Protein AF-0000000080648077 (afdb_homodimer)

Foldseek 3Di:
DPPPPVPPPPPPPPPPPPPPPPPPPPPPPPVPAAPLLVQLLVVLVVFCVVVVHAAPPLQKAKEWQQQAADAPNHGNVSSVVNNCVGRVDDVVSLRYQHAHDHHNDWTKIKMAGNVQQKMWIFTADSRRPHTPDTDMDRQALVVCLVPQPPDDCVVNLFVSLVSHLSVAPLDDSLLSVLCNHLRGDWLQCLLLLLVVLVCCVVPNDDDVVFKFKAWECEADDSSQSSCCSVGVQDVVVVRYAHDHDDPVRQVVLCVVQVFGFGTKMWTAGRVQQKIKIFGKGFHVVVLQVQQVVPNGDPSRSGSSSSSVSSVCSVPSVVTMDTPDIDMGRHNVLVCQLRDPPHDNCCVRVSDPD/DDDPPPPPPPPPPPPPPPPPPPPPPPPPPPVPAAPLLVQLLVVLVVFCVVVVHAAPPLQKAKEWQQQAADAPNHGNVSSVVNNCVGRVDDVVSLRYQHAHDHHNDWTKIKMAGNVQQKMWIFTADSRRPHTPDTDMDRQALVVCLVPQPPDDCVVNLFVSLVSHLSPAPLDDSLLSVLCNVLRGDWLQCLLLLLVVLVCCVVPNDDDVVFKFKAWECEADDSSQSSCCSVGVQDVVVVRYAHDHDDPVRQVVLCVVQVFGFGTKMWTAGRVQQKIKIFGKGFHVVVLQVQQVVPNGDPSRSGSSSSSVSSVCSVPSVVTMDTPDIDMGRHNVLVCQLRDPPHDNCVVRVSDPD

Organism: Methanothrix harundinacea (strain 6Ac) (NCBI:txid1110509)

InterPro domains:
  IPR003814 Formylmethanofuran dehydrogenase, subunit E domain [PF02663] (182-296)

Radius of gyration: 32.01 Å; Cα contacts (8 Å, |Δi|>4): 1383; chains: 2; bounding box: 98×129×135 Å

Nearest PDB structures (foldseek):
  2glz-assembly1_B  TM=6.866E-01  e=1.969E-05  Desulfitobacterium hafniense DCB-2
  3d6i-assembly2_B  TM=4.110E-01  e=1.316E+00  Saccharomyces cerevisiae
  3vsf-assembly4_D  TM=5.382E-01  e=3.997E+00  Acetivibrio thermocellus ATCC 27405
  7ktx-assembly1_A  TM=5.773E-01  e=4.764E+00  Saccharomyces cerevisiae BY4743
  1w2t-assembly2_B  TM=4.258E-01  e=5.050E+00  Thermotoga maritima MSB8

Structure (mmCIF, N/CA/C/O backbone):
data_AF-0000000080648077-model_v1
#
loop_
_entity.id
_entity.type
_entity.pdbx_description
1 polymer 'Formylmethanofuran dehydrogenase subunit E domain-containing protein'
#
loop_
_atom_site.group_PDB
_atom_site.id
_atom_site.type_symbol
_atom_site.label_atom_id
_atom_site.label_alt_id
_atom_site.label_comp_id
_atom_site.label_asym_id
_atom_site.label_entity_id
_atom_site.label_seq_id
_atom_site.pdbx_PDB_ins_code
_atom_site.Cartn_x
_atom_site.Cartn_y
_atom_site.Cartn_z
_atom_site.occupancy
_atom_site.B_iso_or_equiv
_atom_site.auth_seq_id
_atom_site.auth_comp_id
_atom_site.auth_asym_id
_atom_site.auth_atom_id
_atom_site.pdbx_PDB_model_num
ATOM 1 N N . MET A 1 1 ? -50.125 17.406 102.312 1 25.44 1 MET A N 1
ATOM 2 C CA . MET A 1 1 ? -50.375 17.734 100.875 1 25.44 1 MET A CA 1
ATOM 3 C C . MET A 1 1 ? -49.125 17.422 100.062 1 25.44 1 MET A C 1
ATOM 5 O O . MET A 1 1 ? -48.094 18.078 100.188 1 25.44 1 MET A O 1
ATOM 9 N N . GLN A 1 2 ? -48.844 16.062 99.875 1 27.09 2 GLN A N 1
ATOM 10 C CA . GLN A 1 2 ? -47.844 15.086 99.438 1 27.09 2 GLN A CA 1
ATOM 11 C C . GLN A 1 2 ? -47.594 15.203 97.938 1 27.09 2 GLN A C 1
ATOM 13 O O . GLN A 1 2 ? -48.438 14.867 97.125 1 27.09 2 GLN A O 1
ATOM 18 N N . ASP A 1 3 ? -46.906 16.281 97.562 1 28.06 3 ASP A N 1
ATOM 19 C CA . ASP A 1 3 ? -46.594 16.766 96.188 1 28.06 3 ASP A CA 1
ATOM 20 C C . ASP A 1 3 ? -45.906 15.703 95.375 1 28.06 3 ASP A C 1
ATOM 22 O O . ASP A 1 3 ? -44.938 15.094 95.812 1 28.06 3 ASP A O 1
ATOM 26 N N . ARG A 1 4 ? -46.656 14.953 94.5 1 25.31 4 ARG A N 1
ATOM 27 C CA . ARG A 1 4 ? -46.469 13.891 93.5 1 25.31 4 ARG A CA 1
ATOM 28 C C . ARG A 1 4 ? -45.375 14.242 92.562 1 25.31 4 ARG A C 1
ATOM 30 O O . ARG A 1 4 ? -45.531 15.156 91.75 1 25.31 4 ARG A O 1
ATOM 37 N N . ARG A 1 5 ? -44.062 14.156 92.875 1 26.39 5 ARG A N 1
ATOM 38 C CA . ARG A 1 5 ? -42.844 14.414 92.188 1 26.39 5 ARG A CA 1
ATOM 39 C C . ARG A 1 5 ? -42.75 13.539 90.938 1 26.39 5 ARG A C 1
ATOM 41 O O . ARG A 1 5 ? -42.531 12.336 91 1 26.39 5 ARG A O 1
ATOM 48 N N . VAL A 1 6 ? -43.688 13.664 89.938 1 26.59 6 VAL A N 1
ATOM 49 C CA . VAL A 1 6 ? -43.75 12.836 88.688 1 26.59 6 VAL A CA 1
ATOM 50 C C . VAL A 1 6 ? -42.406 12.891 87.938 1 26.59 6 VAL A C 1
ATOM 52 O O . VAL A 1 6 ? -41.969 13.969 87.562 1 26.59 6 VAL A O 1
ATOM 55 N N . ASP A 1 7 ? -41.406 12.102 88.312 1 24.67 7 ASP A N 1
ATOM 56 C CA . ASP A 1 7 ? -40.062 11.93 87.75 1 24.67 7 ASP A CA 1
ATOM 57 C C . ASP A 1 7 ? -40.094 11.516 86.312 1 24.67 7 ASP A C 1
ATOM 59 O O . ASP A 1 7 ? -40.625 10.453 85.938 1 24.67 7 ASP A O 1
ATOM 63 N N . ASN A 1 8 ? -40.531 12.391 85.375 1 25.59 8 ASN A N 1
ATOM 64 C CA . ASN A 1 8 ? -40.594 12.148 83.938 1 25.59 8 ASN A CA 1
ATOM 65 C C . ASN A 1 8 ? -39.281 11.633 83.375 1 25.59 8 ASN A C 1
ATOM 67 O O . ASN A 1 8 ? -38.25 12.289 83.562 1 25.59 8 ASN A O 1
ATOM 71 N N . MET A 1 9 ? -39.031 10.273 83.312 1 25.36 9 MET A N 1
ATOM 72 C CA . MET A 1 9 ? -37.938 9.453 82.75 1 25.36 9 MET A CA 1
ATOM 73 C C . MET A 1 9 ? -37.625 9.836 81.312 1 25.36 9 MET A C 1
ATOM 75 O O . MET A 1 9 ? -38.5 9.742 80.438 1 25.36 9 MET A O 1
ATOM 79 N N . LYS A 1 10 ? -36.781 10.805 81.062 1 25.88 10 LYS A N 1
ATOM 80 C CA . LYS A 1 10 ? -36.25 11.258 79.75 1 25.88 10 LYS A CA 1
ATOM 81 C C . LYS A 1 10 ? -35.594 10.102 79 1 25.88 10 LYS A C 1
ATOM 83 O O . LYS A 1 10 ? -34.625 9.508 79.5 1 25.88 10 LYS A O 1
ATOM 88 N N . MET A 1 11 ? -36.344 9.188 78.25 1 25.25 11 MET A N 1
ATOM 89 C CA . MET A 1 11 ? -35.812 8.148 77.375 1 25.25 11 MET A CA 1
ATOM 90 C C . MET A 1 11 ? -34.812 8.727 76.375 1 25.25 11 MET A C 1
ATOM 92 O O . MET A 1 11 ? -35.156 9.617 75.625 1 25.25 11 MET A O 1
ATOM 96 N N . ASP A 1 12 ? -33.531 8.797 76.688 1 24.44 12 ASP A N 1
ATOM 97 C CA . ASP A 1 12 ? -32.344 9.148 75.875 1 24.44 12 ASP A CA 1
ATOM 98 C C . ASP A 1 12 ? -32.281 8.305 74.625 1 24.44 12 ASP A C 1
ATOM 100 O O . ASP A 1 12 ? -32.219 7.074 74.688 1 24.44 12 ASP A O 1
ATOM 104 N N . ARG A 1 13 ? -33.094 8.562 73.562 1 25.17 13 ARG A N 1
ATOM 105 C CA . ARG A 1 13 ? -33 7.945 72.25 1 25.17 13 ARG A CA 1
ATOM 106 C C . ARG A 1 13 ? -31.562 8.016 71.688 1 25.17 13 ARG A C 1
ATOM 108 O O . ARG A 1 13 ? -31 9.109 71.562 1 25.17 13 ARG A O 1
ATOM 115 N N . ILE A 1 14 ? -30.625 7.152 72.125 1 27.09 14 ILE A N 1
ATOM 116 C CA . ILE A 1 14 ? -29.297 6.961 71.5 1 27.09 14 ILE A CA 1
ATOM 117 C C . ILE A 1 14 ? -29.438 6.707 70 1 27.09 14 ILE A C 1
ATOM 119 O O . ILE A 1 14 ? -30.062 5.734 69.562 1 27.09 14 ILE A O 1
ATOM 123 N N . ILE A 1 15 ? -29.578 7.723 69.125 1 28.67 15 ILE A N 1
ATOM 124 C CA . ILE A 1 15 ? -29.5 7.574 67.688 1 28.67 15 ILE A CA 1
ATOM 125 C C . ILE A 1 15 ? -28.188 6.906 67.312 1 28.67 15 ILE A C 1
ATOM 127 O O . ILE A 1 15 ? -27.109 7.422 67.625 1 28.67 15 ILE A O 1
ATOM 131 N N . ALA A 1 16 ? -28.078 5.547 67.312 1 29.38 16 ALA A N 1
ATOM 132 C CA . ALA A 1 16 ? -26.984 4.781 66.75 1 29.38 16 ALA A CA 1
ATOM 133 C C . ALA A 1 16 ? -26.656 5.281 65.312 1 29.38 16 ALA A C 1
ATOM 135 O O . ALA A 1 16 ? -27.484 5.172 64.438 1 29.38 16 ALA A O 1
ATOM 136 N N . THR A 1 17 ? -25.938 6.379 65.188 1 29.73 17 THR A N 1
ATOM 137 C CA . THR A 1 17 ? -25.359 6.75 63.906 1 29.73 17 THR A CA 1
ATOM 138 C C . THR A 1 17 ? -24.594 5.586 63.312 1 29.73 17 THR A C 1
ATOM 140 O O . THR A 1 17 ? -23.609 5.109 63.875 1 29.73 17 THR A O 1
ATOM 143 N N . THR A 1 18 ? -25.266 4.582 62.656 1 32.62 18 THR A N 1
ATOM 144 C CA . THR A 1 18 ? -24.578 3.613 61.812 1 32.62 18 THR A CA 1
ATOM 145 C C . THR A 1 18 ? -23.594 4.312 60.906 1 32.62 18 THR A C 1
ATOM 147 O O . THR A 1 18 ? -23.984 5.133 60.062 1 32.62 18 THR A O 1
ATOM 150 N N . LEU A 1 19 ? -22.391 4.598 61.406 1 30.44 19 LEU A N 1
ATOM 151 C CA . LEU A 1 19 ? -21.281 4.953 60.5 1 30.44 19 LEU A CA 1
ATOM 152 C C . LEU A 1 19 ? -21.156 3.953 59.375 1 30.44 19 LEU A C 1
ATOM 154 O O . LEU A 1 19 ? -20.844 2.783 59.594 1 30.44 19 LEU A O 1
ATOM 158 N N . LEU A 1 20 ? -22.094 4.027 58.344 1 31.73 20 LEU A N 1
ATOM 159 C CA . LEU A 1 20 ? -21.812 3.316 57.094 1 31.73 20 LEU A CA 1
ATOM 160 C C . LEU A 1 20 ? -20.359 3.523 56.688 1 31.73 20 LEU A C 1
ATOM 162 O O . LEU A 1 20 ? -19.969 4.641 56.344 1 31.73 20 LEU A O 1
ATOM 166 N N . LEU A 1 21 ? -19.406 2.814 57.25 1 33.03 21 LEU A N 1
ATOM 167 C CA . LEU A 1 21 ? -18.078 2.682 56.688 1 33.03 21 LEU A CA 1
ATOM 168 C C . LEU A 1 21 ? -18.172 2.367 55.188 1 33.03 21 LEU A C 1
ATOM 170 O O . LEU A 1 21 ? -18.531 1.253 54.812 1 33.03 21 LEU A O 1
ATOM 174 N N . LEU A 1 22 ? -18.609 3.367 54.406 1 32.53 22 LEU A N 1
ATOM 175 C CA . LEU A 1 22 ? -18.297 3.148 53 1 32.53 22 LEU A CA 1
ATOM 176 C C . LEU A 1 22 ? -16.828 2.779 52.844 1 32.53 22 LEU A C 1
ATOM 178 O O . LEU A 1 22 ? -15.938 3.621 53.031 1 32.53 22 LEU A O 1
ATOM 182 N N . ALA A 1 23 ? -16.422 1.54 53.156 1 34.09 23 ALA A N 1
ATOM 183 C CA . ALA A 1 23 ? -15.148 1.039 52.656 1 34.09 23 ALA A CA 1
ATOM 184 C C . ALA A 1 23 ? -14.898 1.505 51.219 1 34.09 23 ALA A C 1
ATOM 186 O O . ALA A 1 23 ? -15.648 1.15 50.312 1 34.09 23 ALA A O 1
ATOM 187 N N . LEU A 1 24 ? -14.258 2.664 51.094 1 33.31 24 LEU A N 1
ATOM 188 C CA . LEU A 1 24 ? -13.625 2.926 49.812 1 33.31 24 LEU A CA 1
ATOM 189 C C . LEU A 1 24 ? -13.016 1.653 49.219 1 33.31 24 LEU A C 1
ATOM 191 O O . LEU A 1 24 ? -12.102 1.074 49.812 1 33.31 24 LEU A O 1
ATOM 195 N N . VAL A 1 25 ? -13.789 0.759 48.625 1 38.41 25 VAL A N 1
ATOM 196 C CA . VAL A 1 25 ? -13.133 -0.205 47.75 1 38.41 25 VAL A CA 1
ATOM 197 C C . VAL A 1 25 ? -11.961 0.464 47.031 1 38.41 25 VAL A C 1
ATOM 199 O O . VAL A 1 25 ? -12.094 1.578 46.531 1 38.41 25 VAL A O 1
ATOM 202 N N . PRO A 1 26 ? -10.711 0.085 47.375 1 38.56 26 PRO A N 1
ATOM 203 C CA . PRO A 1 26 ? -9.633 0.616 46.562 1 38.56 26 PRO A CA 1
ATOM 204 C C . PRO A 1 26 ? -10.039 0.771 45.094 1 38.56 26 PRO A C 1
ATOM 206 O O . PRO A 1 26 ? -10.742 -0.082 44.562 1 38.56 26 PRO A O 1
ATOM 209 N N . GLY A 1 27 ? -10.289 1.97 44.688 1 34.72 27 GLY A N 1
ATOM 210 C CA . GLY A 1 27 ? -10.523 2.373 43.312 1 34.72 27 GLY A CA 1
ATOM 211 C C . GLY A 1 27 ? -9.766 1.532 42.281 1 34.72 27 GLY A C 1
ATOM 212 O O . GLY A 1 27 ? -8.586 1.235 42.5 1 34.72 27 GLY A O 1
ATOM 213 N N . MET A 1 28 ? -10.406 0.562 41.656 1 35.5 28 MET A N 1
ATOM 214 C CA . MET A 1 28 ? -9.859 0.167 40.344 1 35.5 28 MET A CA 1
ATOM 215 C C . MET A 1 28 ? -9.195 1.351 39.656 1 35.5 28 MET A C 1
ATOM 217 O O . MET A 1 28 ? -9.875 2.24 39.156 1 35.5 28 MET A O 1
ATOM 221 N N . ALA A 1 29 ? -8.062 1.826 40.156 1 38.19 29 ALA A N 1
ATOM 222 C CA . ALA A 1 29 ? -7.285 2.645 39.219 1 38.19 29 ALA A CA 1
ATOM 223 C C . ALA A 1 29 ? -7.535 2.227 37.781 1 38.19 29 ALA A C 1
ATOM 225 O O . ALA A 1 29 ? -7.16 1.125 37.375 1 38.19 29 ALA A O 1
ATOM 226 N N . MET A 1 30 ? -8.555 2.488 37.125 1 38.38 30 MET A N 1
ATOM 227 C CA . MET A 1 30 ? -8.5 2.436 35.688 1 38.38 30 MET A CA 1
ATOM 228 C C . MET A 1 30 ? -7.121 2.838 35.156 1 38.38 30 MET A C 1
ATOM 230 O O . MET A 1 30 ? -6.648 3.941 35.438 1 38.38 30 MET A O 1
ATOM 234 N N . ALA A 1 31 ? -6.148 2.031 35.125 1 45.34 31 ALA A N 1
ATOM 235 C CA . ALA A 1 31 ? -4.867 2.27 34.469 1 45.34 31 ALA A CA 1
ATOM 236 C C . ALA A 1 31 ? -5 3.322 33.375 1 45.34 31 ALA A C 1
ATOM 238 O O . ALA A 1 31 ? -5.727 3.121 32.406 1 45.34 31 ALA A O 1
ATOM 239 N N . GLU A 1 32 ? -5.152 4.621 33.594 1 58.91 32 GLU A N 1
ATOM 240 C CA . GLU A 1 32 ? -5.219 5.699 32.594 1 58.91 32 GLU A CA 1
ATOM 241 C C . GLU A 1 32 ? -4.277 5.434 31.438 1 58.91 32 GLU A C 1
ATOM 243 O O . GLU A 1 32 ? -3.078 5.215 31.625 1 58.91 32 GLU A O 1
ATOM 248 N N . GLY A 1 33 ? -4.77 4.812 30.266 1 75.75 33 GLY A N 1
ATOM 249 C CA . GLY A 1 33 ? -3.996 4.523 29.062 1 75.75 33 GLY A CA 1
ATOM 250 C C . GLY A 1 33 ? -3.043 5.641 28.688 1 75.75 33 GLY A C 1
ATOM 251 O O . GLY A 1 33 ? -3.162 6.762 29.188 1 75.75 33 GLY A O 1
ATOM 252 N N . VAL A 1 34 ? -1.85 5.438 28.094 1 88.19 34 VAL A N 1
ATOM 253 C CA . VAL A 1 34 ? -0.832 6.363 27.609 1 88.19 34 VAL A CA 1
ATOM 254 C C . VAL A 1 34 ? -1.484 7.449 26.75 1 88.19 34 VAL A C 1
ATOM 256 O O . VAL A 1 34 ? -2.361 7.156 25.938 1 88.19 34 VAL A O 1
ATOM 259 N N . ASP A 1 35 ? -1.264 8.75 27.109 1 96.56 35 ASP A N 1
ATOM 260 C CA . ASP A 1 35 ? -1.673 9.836 26.234 1 96.56 35 ASP A CA 1
ATOM 261 C C . ASP A 1 35 ? -0.888 9.812 24.922 1 96.56 35 ASP A C 1
ATOM 263 O O . ASP A 1 35 ? 0.2 10.391 24.828 1 96.56 35 ASP A O 1
ATOM 267 N N . MET A 1 36 ? -1.436 9.258 23.906 1 97.75 36 MET A N 1
ATOM 268 C CA . MET A 1 36 ? -0.749 9.047 22.625 1 97.75 36 MET A CA 1
ATOM 269 C C . MET A 1 36 ? -0.447 10.375 21.953 1 97.75 36 MET A C 1
ATOM 271 O O . MET A 1 36 ? 0.596 10.523 21.312 1 97.75 36 MET A O 1
ATOM 275 N N . TYR A 1 37 ? -1.396 11.312 22.047 1 97.94 37 TYR A N 1
ATOM 276 C CA . TYR A 1 37 ? -1.142 12.625 21.453 1 97.94 37 TYR A CA 1
ATOM 277 C C . TYR A 1 37 ? 0.088 13.273 22.078 1 97.94 37 TYR A C 1
ATOM 279 O O . TYR A 1 37 ? 0.972 13.758 21.375 1 97.94 37 TYR A O 1
ATOM 287 N N . GLN A 1 38 ? 0.158 13.227 23.391 1 98.25 38 GLN A N 1
ATOM 288 C CA . GLN A 1 38 ? 1.283 13.844 24.078 1 98.25 38 GLN A CA 1
ATOM 289 C C . GLN A 1 38 ? 2.592 13.141 23.75 1 98.25 38 GLN A C 1
ATOM 291 O O . GLN A 1 38 ? 3.635 13.781 23.609 1 98.25 38 GLN A O 1
ATOM 296 N N . LEU A 1 39 ? 2.547 11.828 23.656 1 98.44 39 LEU A N 1
ATOM 297 C CA . LEU A 1 39 ? 3.729 11.055 23.297 1 98.44 39 LEU A CA 1
ATOM 298 C C . LEU A 1 39 ? 4.285 11.516 21.953 1 98.44 39 LEU A C 1
ATOM 300 O O . LEU A 1 39 ? 5.492 11.727 21.812 1 98.44 39 LEU A O 1
ATOM 304 N N . GLY A 1 40 ? 3.414 11.727 20.953 1 98.75 40 GLY A N 1
ATOM 305 C CA . GLY A 1 40 ? 3.832 12.242 19.656 1 98.75 40 GLY A CA 1
ATOM 306 C C . GLY A 1 40 ? 4.355 13.664 19.734 1 98.75 40 GLY A C 1
ATOM 307 O O . GLY A 1 40 ? 5.355 14 19.094 1 98.75 40 GLY A O 1
ATOM 308 N N . ALA A 1 41 ? 3.693 14.477 20.5 1 98.75 41 ALA A N 1
ATOM 309 C CA . ALA A 1 41 ? 4.117 15.859 20.672 1 98.75 41 ALA A CA 1
ATOM 310 C C . ALA A 1 41 ? 5.496 15.945 21.312 1 98.75 41 ALA A C 1
ATOM 312 O O . ALA A 1 41 ? 6.34 16.734 20.906 1 98.75 41 ALA A O 1
ATOM 313 N N . ASP A 1 42 ? 5.68 15.07 22.328 1 98.75 42 ASP A N 1
ATOM 314 C CA . ASP A 1 42 ? 6.969 15.031 23 1 98.75 42 ASP A CA 1
ATOM 315 C C . ASP A 1 42 ? 8.094 14.688 22.031 1 98.75 42 ASP A C 1
ATOM 317 O O . ASP A 1 42 ? 9.156 15.312 22.062 1 98.75 42 ASP A O 1
ATOM 321 N N . ALA A 1 43 ? 7.859 13.734 21.172 1 98.88 43 ALA A N 1
ATOM 322 C CA . ALA A 1 43 ? 8.859 13.344 20.188 1 98.88 43 ALA A CA 1
ATOM 323 C C . ALA A 1 43 ? 9.195 14.508 19.25 1 98.88 43 ALA A C 1
ATOM 325 O O . ALA A 1 43 ? 10.367 14.797 19 1 98.88 43 ALA A O 1
ATOM 326 N N . ALA A 1 44 ? 8.188 15.188 18.766 1 98.88 44 ALA A N 1
ATOM 327 C CA . ALA A 1 44 ? 8.359 16.281 17.812 1 98.88 44 ALA A CA 1
ATOM 328 C C . ALA A 1 44 ? 9.094 17.453 18.469 1 98.88 44 ALA A C 1
ATOM 330 O O . ALA A 1 44 ? 10.023 18.016 17.891 1 98.88 44 ALA A O 1
ATOM 331 N N . GLU A 1 45 ? 8.68 17.781 19.641 1 98.75 45 GLU A N 1
ATOM 332 C CA . GLU A 1 45 ? 9.289 18.891 20.359 1 98.75 45 GLU A CA 1
ATOM 333 C C . GLU A 1 45 ? 10.758 18.625 20.656 1 98.75 45 GLU A C 1
ATOM 335 O O . GLU A 1 45 ? 11.602 19.516 20.516 1 98.75 45 GLU A O 1
ATOM 340 N N . TYR A 1 46 ? 11.016 17.406 21.094 1 98.75 46 TYR A N 1
ATOM 341 C CA . TYR A 1 46 ? 12.398 17.016 21.328 1 98.75 46 TYR A CA 1
ATOM 342 C C . TYR A 1 46 ? 13.234 17.188 20.062 1 98.75 46 TYR A C 1
ATOM 344 O O . TYR A 1 46 ? 14.32 17.766 20.094 1 98.75 46 TYR A O 1
ATOM 352 N N . ALA A 1 47 ? 12.758 16.719 18.969 1 98.88 47 ALA A N 1
ATOM 353 C CA . ALA A 1 47 ? 13.477 16.797 17.703 1 98.88 47 ALA A CA 1
ATOM 354 C C . ALA A 1 47 ? 13.68 18.25 17.281 1 98.88 47 ALA A C 1
ATOM 356 O O . ALA A 1 47 ? 14.75 18.609 16.781 1 98.88 47 ALA A O 1
ATOM 357 N N . MET A 1 48 ? 12.633 19.062 17.438 1 98.88 48 MET A N 1
ATOM 358 C CA . MET A 1 48 ? 12.711 20.484 17.078 1 98.88 48 MET A CA 1
ATOM 359 C C . MET A 1 48 ? 13.82 21.172 17.859 1 98.88 48 MET A C 1
ATOM 361 O O . MET A 1 48 ? 14.586 21.969 17.297 1 98.88 48 MET A O 1
ATOM 365 N N . ALA A 1 49 ? 13.898 20.875 19.094 1 98.75 49 ALA A N 1
ATOM 366 C CA . ALA A 1 49 ? 14.945 21.453 19.938 1 98.75 49 ALA A CA 1
ATOM 367 C C . ALA A 1 49 ? 16.328 20.953 19.531 1 98.75 49 ALA A C 1
ATOM 369 O O . ALA A 1 49 ? 17.25 21.75 19.359 1 98.75 49 ALA A O 1
ATOM 370 N N . GLU A 1 50 ? 16.5 19.656 19.312 1 98.75 50 GLU A N 1
ATOM 371 C CA . GLU A 1 50 ? 17.797 19.031 19.031 1 98.75 50 GLU A CA 1
ATOM 372 C C . GLU A 1 50 ? 18.312 19.422 17.656 1 98.75 50 GLU A C 1
ATOM 374 O O . GLU A 1 50 ? 19.516 19.578 17.469 1 98.75 50 GLU A O 1
ATOM 379 N N . LEU A 1 51 ? 17.375 19.562 16.688 1 98.75 51 LEU A N 1
ATOM 380 C CA . LEU A 1 51 ? 17.797 19.797 15.305 1 98.75 51 LEU A CA 1
ATOM 381 C C . LEU A 1 51 ? 17.672 21.281 14.953 1 98.75 51 LEU A C 1
ATOM 383 O O . LEU A 1 51 ? 18.125 21.703 13.883 1 98.75 51 LEU A O 1
ATOM 387 N N . GLY A 1 52 ? 17.047 22.016 15.75 1 98.31 52 GLY A N 1
ATOM 388 C CA . GLY A 1 52 ? 16.969 23.469 15.594 1 98.31 52 GLY A CA 1
ATOM 389 C C . GLY A 1 52 ? 16.047 23.906 14.477 1 98.31 52 GLY A C 1
ATOM 390 O O . GLY A 1 52 ? 16.375 24.828 13.719 1 98.31 52 GLY A O 1
ATOM 391 N N . PHE A 1 53 ? 14.922 23.25 14.281 1 98.38 53 PHE A N 1
ATOM 392 C CA . PHE A 1 53 ? 14 23.672 13.234 1 98.38 53 PHE A CA 1
ATOM 393 C C . PHE A 1 53 ? 12.68 24.141 13.836 1 98.38 53 PHE A C 1
ATOM 395 O O . PHE A 1 53 ? 12.398 23.891 15.016 1 98.38 53 PHE A O 1
ATOM 402 N N . VAL A 1 54 ? 11.875 24.844 13.086 1 98.44 54 VAL A N 1
ATOM 403 C CA . VAL A 1 54 ? 10.602 25.406 13.531 1 98.44 54 VAL A CA 1
ATOM 404 C C . VAL A 1 54 ? 9.461 24.781 12.734 1 98.44 54 VAL A C 1
ATOM 406 O O . VAL A 1 54 ? 9.695 24.109 11.719 1 98.44 54 VAL A O 1
ATOM 409 N N . LYS A 1 55 ? 8.266 24.953 13.234 1 98.44 55 LYS A N 1
ATOM 410 C CA . LYS A 1 55 ? 7.074 24.453 12.555 1 98.44 55 LYS A CA 1
ATOM 411 C C . LYS A 1 55 ? 7.023 24.938 11.109 1 98.44 55 LYS A C 1
ATOM 413 O O . LYS A 1 55 ? 7.227 26.109 10.836 1 98.44 55 LYS A O 1
ATOM 418 N N . GLY A 1 56 ? 6.809 23.984 10.211 1 97.69 56 GLY A N 1
ATOM 419 C CA . GLY A 1 56 ? 6.641 24.344 8.812 1 97.69 56 GLY A CA 1
ATOM 420 C C . GLY A 1 56 ? 7.945 24.359 8.039 1 97.69 56 GLY A C 1
ATOM 421 O O . GLY A 1 56 ? 7.969 24.719 6.859 1 97.69 56 GLY A O 1
ATOM 422 N N . ASP A 1 57 ? 9.047 23.938 8.641 1 98.19 57 ASP A N 1
ATOM 423 C CA . ASP A 1 57 ? 10.344 23.906 7.973 1 98.19 57 ASP A CA 1
ATOM 424 C C . ASP A 1 57 ? 10.352 22.859 6.852 1 98.19 57 ASP A C 1
ATOM 426 O O . ASP A 1 57 ? 10.266 21.656 7.113 1 98.19 57 ASP A O 1
ATOM 430 N N . SER A 1 58 ? 10.469 23.312 5.598 1 96.94 58 SER A N 1
ATOM 431 C CA . SER A 1 58 ? 10.359 22.453 4.43 1 96.94 58 SER A CA 1
ATOM 432 C C . SER A 1 58 ? 11.617 21.609 4.246 1 96.94 58 SER A C 1
ATOM 434 O O . SER A 1 58 ? 11.633 20.672 3.453 1 96.94 58 SER A O 1
ATOM 436 N N . ASN A 1 59 ? 12.68 21.922 5.012 1 98.12 59 ASN A N 1
ATOM 437 C CA . ASN A 1 59 ? 13.93 21.188 4.914 1 98.12 59 ASN A CA 1
ATOM 438 C C . ASN A 1 59 ? 13.969 20 5.883 1 98.12 59 ASN A C 1
ATOM 440 O O . ASN A 1 59 ? 14.961 19.281 5.949 1 98.12 59 ASN A O 1
ATOM 444 N N . VAL A 1 60 ? 12.852 19.797 6.594 1 98.81 60 VAL A N 1
ATOM 445 C CA . VAL A 1 60 ? 12.812 18.734 7.594 1 98.81 60 VAL A CA 1
ATOM 446 C C . VAL A 1 60 ? 11.898 17.594 7.117 1 98.81 60 VAL A C 1
ATOM 448 O O . VAL A 1 60 ? 10.789 17.859 6.645 1 98.81 60 VAL A O 1
ATOM 451 N N . LEU A 1 61 ? 12.43 16.406 7.215 1 98.88 61 LEU A N 1
ATOM 452 C CA . LEU A 1 61 ? 11.664 15.195 6.957 1 98.88 61 LEU A CA 1
ATOM 453 C C . LEU A 1 61 ? 11.211 14.547 8.266 1 98.88 61 LEU A C 1
ATOM 455 O O . LEU A 1 61 ? 12.023 14.352 9.172 1 98.88 61 LEU A O 1
ATOM 459 N N . THR A 1 62 ? 9.953 14.32 8.359 1 98.88 62 THR A N 1
ATOM 460 C CA . THR A 1 62 ? 9.383 13.531 9.438 1 98.88 62 THR A CA 1
ATOM 461 C C . THR A 1 62 ? 9.109 12.102 8.977 1 98.88 62 THR A C 1
ATOM 463 O O . THR A 1 62 ? 8.469 11.891 7.945 1 98.88 62 THR A O 1
ATOM 466 N N . LEU A 1 63 ? 9.648 11.141 9.711 1 98.69 63 LEU A N 1
ATOM 467 C CA . LEU A 1 63 ? 9.492 9.719 9.453 1 98.69 63 LEU A CA 1
ATOM 468 C C . LEU A 1 63 ? 8.969 8.992 10.68 1 98.69 63 LEU A C 1
ATOM 470 O O . LEU A 1 63 ? 9.492 9.164 11.781 1 98.69 63 LEU A O 1
ATOM 474 N N . THR A 1 64 ? 7.922 8.203 10.547 1 98.94 64 THR A N 1
ATOM 475 C CA . THR A 1 64 ? 7.395 7.457 11.688 1 98.94 64 THR A CA 1
ATOM 476 C C . THR A 1 64 ? 6.473 6.332 11.219 1 98.94 64 THR A C 1
ATOM 478 O O . THR A 1 64 ? 5.961 6.367 10.094 1 98.94 64 THR A O 1
ATOM 481 N N . ASN A 1 65 ? 6.324 5.34 12.062 1 98.81 65 ASN A N 1
ATOM 482 C CA . ASN A 1 65 ? 5.301 4.328 11.812 1 98.81 65 ASN A CA 1
ATOM 483 C C . ASN A 1 65 ? 4.062 4.559 12.672 1 98.81 65 ASN A C 1
ATOM 485 O O . ASN A 1 65 ? 3.199 3.684 12.773 1 98.81 65 ASN A O 1
ATOM 489 N N . ALA A 1 66 ? 3.979 5.758 13.312 1 98.81 66 ALA A N 1
ATOM 490 C CA . ALA A 1 66 ? 2.779 6.09 14.078 1 98.81 66 ALA A CA 1
ATOM 491 C C . ALA A 1 66 ? 1.521 5.898 13.242 1 98.81 66 ALA A C 1
ATOM 493 O O . ALA A 1 66 ? 1.49 6.266 12.062 1 98.81 66 ALA A O 1
ATOM 494 N N . GLY A 1 67 ? 0.489 5.344 13.852 1 98.38 67 GLY A N 1
ATOM 495 C CA . GLY A 1 67 ? -0.738 5.008 13.148 1 98.38 67 GLY A CA 1
ATOM 496 C C . GLY A 1 67 ? -0.876 3.525 12.867 1 98.38 67 GLY A C 1
ATOM 497 O O . GLY A 1 67 ? -1.969 3.047 12.555 1 98.38 67 GLY A O 1
ATOM 498 N N . TYR A 1 68 ? 0.223 2.732 13.047 1 98.62 68 TYR A N 1
ATOM 499 C CA . TYR A 1 68 ? 0.166 1.302 12.773 1 98.62 68 TYR A CA 1
ATOM 500 C C . TYR A 1 68 ? 0.375 0.494 14.047 1 98.62 68 TYR A C 1
ATOM 502 O O . TYR A 1 68 ? -0.438 -0.371 14.383 1 98.62 68 TYR A O 1
ATOM 510 N N . PRO A 1 69 ? 1.377 0.799 14.867 1 98.38 69 PRO A N 1
ATOM 511 C CA . PRO A 1 69 ? 1.536 0.029 16.094 1 98.38 69 PRO A CA 1
ATOM 512 C C . PRO A 1 69 ? 0.357 0.195 17.062 1 98.38 69 PRO A C 1
ATOM 514 O O . PRO A 1 69 ? -0.235 1.274 17.125 1 98.38 69 PRO A O 1
ATOM 517 N N . VAL A 1 70 ? 0.082 -0.868 17.688 1 97.44 70 VAL A N 1
ATOM 518 C CA . VAL A 1 70 ? -0.906 -0.88 18.75 1 97.44 70 VAL A CA 1
ATOM 519 C C . VAL A 1 70 ? -0.223 -1.2 20.078 1 97.44 70 VAL A C 1
ATOM 521 O O . VAL A 1 70 ? 0.498 -2.195 20.188 1 97.44 70 VAL A O 1
ATOM 524 N N . ILE A 1 71 ? -0.387 -0.319 21 1 97.06 71 ILE A N 1
ATOM 525 C CA . ILE A 1 71 ? 0.238 -0.479 22.312 1 97.06 71 ILE A CA 1
ATOM 526 C C . ILE A 1 71 ? -0.837 -0.68 23.375 1 97.06 71 ILE A C 1
ATOM 528 O O . ILE A 1 71 ? -1.624 0.229 23.656 1 97.06 71 ILE A O 1
ATOM 532 N N . ASP A 1 72 ? -0.885 -1.875 23.953 1 94.62 72 ASP A N 1
ATOM 533 C CA . ASP A 1 72 ? -1.855 -2.223 24.984 1 94.62 72 ASP A CA 1
ATOM 534 C C . ASP A 1 72 ? -3.279 -1.914 24.516 1 94.62 72 ASP A C 1
ATOM 536 O O . ASP A 1 72 ? -4.035 -1.252 25.234 1 94.62 72 ASP A O 1
ATOM 540 N N . GLY A 1 73 ? -3.551 -2.275 23.297 1 94.31 73 GLY A N 1
ATOM 541 C CA . GLY A 1 73 ? -4.895 -2.16 22.75 1 94.31 73 GLY A CA 1
ATOM 542 C C . GLY A 1 73 ? -5.203 -0.777 22.219 1 94.31 73 GLY A C 1
ATOM 543 O O . GLY A 1 73 ? -6.277 -0.548 21.656 1 94.31 73 GLY A O 1
ATOM 544 N N . GLN A 1 74 ? -4.254 0.174 22.359 1 96.06 74 GLN A N 1
ATOM 545 C CA . GLN A 1 74 ? -4.461 1.538 21.891 1 96.06 74 GLN A CA 1
ATOM 546 C C . GLN A 1 74 ? -3.721 1.787 20.578 1 96.06 74 GLN A C 1
ATOM 548 O O . GLN A 1 74 ? -2.535 1.475 20.453 1 96.06 74 GLN A O 1
ATOM 553 N N . THR A 1 75 ? -4.457 2.352 19.609 1 97.25 75 THR A N 1
ATOM 554 C CA . THR A 1 75 ? -3.811 2.734 18.359 1 97.25 75 THR A CA 1
ATOM 555 C C . THR A 1 75 ? -2.941 3.971 18.547 1 97.25 75 THR A C 1
ATOM 557 O O . THR A 1 75 ? -3.059 4.664 19.562 1 97.25 75 THR A O 1
ATOM 560 N N . THR A 1 76 ? -2.066 4.258 17.625 1 98.5 76 THR A N 1
ATOM 561 C CA . THR A 1 76 ? -1.116 5.352 17.766 1 98.5 76 THR A CA 1
ATOM 562 C C . THR A 1 76 ? -1.384 6.445 16.734 1 98.5 76 THR A C 1
ATOM 564 O O . THR A 1 76 ? -0.477 7.195 16.375 1 98.5 76 THR A O 1
ATOM 567 N N . ASP A 1 77 ? -2.58 6.512 16.203 1 98.19 77 ASP A N 1
ATOM 568 C CA . ASP A 1 77 ? -2.969 7.523 15.234 1 98.19 77 ASP A CA 1
ATOM 569 C C . ASP A 1 77 ? -2.828 8.93 15.812 1 98.19 77 ASP A C 1
ATOM 571 O O . ASP A 1 77 ? -2.404 9.852 15.117 1 98.19 77 ASP A O 1
ATOM 575 N N . LEU A 1 78 ? -3.135 9.086 17.047 1 97.62 78 LEU A N 1
ATOM 576 C CA . LEU A 1 78 ? -3.045 10.398 17.672 1 97.62 78 LEU A CA 1
ATOM 577 C C . LEU A 1 78 ? -1.592 10.844 17.781 1 97.62 78 LEU A C 1
ATOM 579 O O . LEU A 1 78 ? -1.307 12.047 17.781 1 97.62 78 LEU A O 1
ATOM 583 N N . CYS A 1 79 ? -0.625 9.867 17.906 1 98.75 79 CYS A N 1
ATOM 584 C CA . CYS A 1 79 ? 0.787 10.227 17.828 1 98.75 79 CYS A CA 1
ATOM 585 C C . CYS A 1 79 ? 1.105 10.891 16.484 1 98.75 79 CYS A C 1
ATOM 587 O O . CYS A 1 79 ? 1.807 11.898 16.438 1 98.75 79 CYS A O 1
ATOM 589 N N . LEU A 1 80 ? 0.591 10.289 15.453 1 98.75 80 LEU A N 1
ATOM 590 C CA . LEU A 1 80 ? 0.809 10.828 14.117 1 98.75 80 LEU A CA 1
ATOM 591 C C . LEU A 1 80 ? 0.227 12.234 13.992 1 98.75 80 LEU A C 1
ATOM 593 O O . LEU A 1 80 ? 0.872 13.133 13.445 1 98.75 80 LEU A O 1
ATOM 597 N N . ASP A 1 81 ? -0.955 12.406 14.5 1 97.94 81 ASP A N 1
ATOM 598 C CA . ASP A 1 81 ? -1.597 13.711 14.469 1 97.94 81 ASP A CA 1
ATOM 599 C C . ASP A 1 81 ? -0.743 14.758 15.18 1 97.94 81 ASP A C 1
ATOM 601 O O . ASP A 1 81 ? -0.547 15.867 14.664 1 97.94 81 ASP A O 1
ATOM 605 N N . ALA A 1 82 ? -0.257 14.398 16.312 1 98.56 82 ALA A N 1
ATOM 606 C CA . ALA A 1 82 ? 0.539 15.312 17.125 1 98.56 82 ALA A CA 1
ATOM 607 C C . ALA A 1 82 ? 1.828 15.703 16.406 1 98.56 82 ALA A C 1
ATOM 609 O O . ALA A 1 82 ? 2.211 16.875 16.391 1 98.56 82 ALA A O 1
ATOM 610 N N . VAL A 1 83 ? 2.465 14.719 15.836 1 98.75 83 VAL A N 1
ATOM 611 C CA . VAL A 1 83 ? 3.721 14.977 15.141 1 98.75 83 VAL A CA 1
ATOM 612 C C . VAL A 1 83 ? 3.48 15.93 13.969 1 98.75 83 VAL A C 1
ATOM 614 O O . VAL A 1 83 ? 4.25 16.859 13.758 1 98.75 83 VAL A O 1
ATOM 617 N N . MET A 1 84 ? 2.428 15.703 13.25 1 98.38 84 MET A N 1
ATOM 618 C CA . MET A 1 84 ? 2.088 16.562 12.125 1 98.38 84 MET A CA 1
ATOM 619 C C . MET A 1 84 ? 1.764 17.984 12.594 1 98.38 84 MET A C 1
ATOM 621 O O . MET A 1 84 ? 2.252 18.953 12.023 1 98.38 84 MET A O 1
ATOM 625 N N . GLU A 1 85 ? 0.981 18.031 13.578 1 97.69 85 GLU A N 1
ATOM 626 C CA . GLU A 1 85 ? 0.56 19.328 14.094 1 97.69 85 GLU A CA 1
ATOM 627 C C . GLU A 1 85 ? 1.746 20.109 14.641 1 97.69 85 GLU A C 1
ATOM 629 O O . GLU A 1 85 ? 1.854 21.312 14.422 1 97.69 85 GLU A O 1
ATOM 634 N N . THR A 1 86 ? 2.604 19.438 15.367 1 98.69 86 THR A N 1
ATOM 635 C CA . THR A 1 86 ? 3.711 20.094 16.047 1 98.69 86 THR A CA 1
ATOM 636 C C . THR A 1 86 ? 4.789 20.516 15.062 1 98.69 86 THR A C 1
ATOM 638 O O . THR A 1 86 ? 5.305 21.625 15.141 1 98.69 86 THR A O 1
ATOM 641 N N . THR A 1 87 ? 5.109 19.688 14.086 1 98.69 87 THR A N 1
ATOM 642 C CA . THR A 1 87 ? 6.211 19.969 13.172 1 98.69 87 THR A CA 1
ATOM 643 C C . THR A 1 87 ? 5.727 20.766 11.961 1 98.69 87 THR A C 1
ATOM 645 O O . THR A 1 87 ? 6.52 21.438 11.305 1 98.69 87 THR A O 1
ATOM 648 N N . GLY A 1 88 ? 4.484 20.578 11.625 1 97.88 88 GLY A N 1
ATOM 649 C CA . GLY A 1 88 ? 3.967 21.141 10.383 1 97.88 88 GLY A CA 1
ATOM 650 C C . GLY A 1 88 ? 4.207 20.25 9.18 1 97.88 88 GLY A C 1
ATOM 651 O O . GLY A 1 88 ? 3.824 20.594 8.062 1 97.88 88 GLY A O 1
ATOM 652 N N . SER A 1 89 ? 4.844 19.078 9.359 1 98.12 89 SER A N 1
ATOM 653 C CA . SER A 1 89 ? 5.066 18.141 8.266 1 98.12 89 SER A CA 1
ATOM 654 C C . SER A 1 89 ? 3.76 17.484 7.824 1 98.12 89 SER A C 1
ATOM 656 O O . SER A 1 89 ? 2.865 17.266 8.641 1 98.12 89 SER A O 1
ATOM 658 N N . SER A 1 90 ? 3.656 17.219 6.551 1 97.19 90 SER A N 1
ATOM 659 C CA . SER A 1 90 ? 2.465 16.562 6.016 1 97.19 90 SER A CA 1
ATOM 660 C C . SER A 1 90 ? 2.764 15.859 4.699 1 97.19 90 SER A C 1
ATOM 662 O O . SER A 1 90 ? 3.779 16.141 4.059 1 97.19 90 SER A O 1
ATOM 664 N N . PRO A 1 91 ? 1.896 14.93 4.359 1 97.06 91 PRO A N 1
ATOM 665 C CA . PRO A 1 91 ? 2.07 14.328 3.037 1 97.06 91 PRO A CA 1
ATOM 666 C C . PRO A 1 91 ? 1.946 15.344 1.906 1 97.06 91 PRO A C 1
ATOM 668 O O . PRO A 1 91 ? 2.643 15.234 0.893 1 97.06 91 PRO A O 1
ATOM 671 N N . GLY A 1 92 ? 1.177 16.328 2.068 1 96.88 92 GLY A N 1
ATOM 672 C CA . GLY A 1 92 ? 0.991 17.359 1.047 1 96.88 92 GLY A CA 1
ATOM 673 C C . GLY A 1 92 ? 2.223 18.219 0.83 1 96.88 92 GLY A C 1
ATOM 674 O O . GLY A 1 92 ? 2.453 18.703 -0.275 1 96.88 92 GLY A O 1
ATOM 675 N N . LYS A 1 93 ? 2.959 18.375 1.844 1 97.56 93 LYS A N 1
ATOM 676 C CA . LYS A 1 93 ? 4.199 19.141 1.764 1 97.56 93 LYS A CA 1
ATOM 677 C C . LYS A 1 93 ? 5.375 18.234 1.382 1 97.56 93 LYS A C 1
ATOM 679 O O . LYS A 1 93 ? 6.52 18.688 1.348 1 97.56 93 LYS A O 1
ATOM 684 N N . GLU A 1 94 ? 5.113 16.984 1.227 1 98 94 GLU A N 1
ATOM 685 C CA . GLU A 1 94 ? 6.059 15.984 0.737 1 98 94 GLU A CA 1
ATOM 686 C C . GLU A 1 94 ? 7.207 15.789 1.719 1 98 94 GLU A C 1
ATOM 688 O O . GLU A 1 94 ? 8.344 15.539 1.311 1 98 94 GLU A O 1
ATOM 693 N N . ASN A 1 95 ? 6.922 16.016 3.023 1 98.56 95 ASN A N 1
ATOM 694 C CA . ASN A 1 95 ? 8.008 15.852 3.982 1 98.56 95 ASN A CA 1
ATOM 695 C C . ASN A 1 95 ? 7.562 15.055 5.203 1 98.56 95 ASN A C 1
ATOM 697 O O . ASN A 1 95 ? 8.117 15.211 6.293 1 98.56 95 ASN A O 1
ATOM 701 N N . LEU A 1 96 ? 6.512 14.281 5.059 1 98.62 96 LEU A N 1
ATOM 702 C CA . LEU A 1 96 ? 6.105 13.25 6.008 1 98.62 96 LEU A CA 1
ATOM 703 C C . LEU A 1 96 ? 6.055 11.883 5.336 1 98.62 96 LEU A C 1
ATOM 705 O O . LEU A 1 96 ? 5.352 11.695 4.34 1 98.62 96 LEU A O 1
ATOM 709 N N . ILE A 1 97 ? 6.812 10.984 5.812 1 98.5 97 ILE A N 1
ATOM 710 C CA . ILE A 1 97 ? 6.773 9.594 5.375 1 98.5 97 ILE A CA 1
ATOM 711 C C . ILE A 1 97 ? 6.262 8.711 6.512 1 98.5 97 ILE A C 1
ATOM 713 O O . ILE A 1 97 ? 6.938 8.547 7.531 1 98.5 97 ILE A O 1
ATOM 717 N N . ASN A 1 98 ? 5.078 8.25 6.398 1 98.69 98 ASN A N 1
ATOM 718 C CA . ASN A 1 98 ? 4.418 7.395 7.379 1 98.69 98 ASN A CA 1
ATOM 719 C C . ASN A 1 98 ? 4.605 5.918 7.043 1 98.69 98 ASN A C 1
ATOM 721 O O . ASN A 1 98 ? 3.855 5.355 6.246 1 98.69 98 ASN A O 1
ATOM 725 N N . ILE A 1 99 ? 5.543 5.266 7.637 1 98.69 99 ILE A N 1
ATOM 726 C CA . ILE A 1 99 ? 6.078 3.957 7.27 1 98.69 99 ILE A CA 1
ATOM 727 C C . ILE A 1 99 ? 5.113 2.861 7.723 1 98.69 99 ILE A C 1
ATOM 729 O O . ILE A 1 99 ? 4.754 2.789 8.898 1 98.69 99 ILE A O 1
ATOM 733 N N . LEU A 1 100 ? 4.734 2.027 6.82 1 98.75 100 LEU A N 1
ATOM 734 C CA . LEU A 1 100 ? 3.889 0.876 7.109 1 98.75 100 LEU A CA 1
ATOM 735 C C . LEU A 1 100 ? 4.574 -0.071 8.086 1 98.75 100 LEU A C 1
ATOM 737 O O . LEU A 1 100 ? 5.77 -0.348 7.957 1 98.75 100 LEU A O 1
ATOM 741 N N . SER A 1 101 ? 3.809 -0.534 9.055 1 98.06 101 SER A N 1
ATOM 742 C CA . SER A 1 101 ? 4.262 -1.495 10.055 1 98.06 101 SER A CA 1
ATOM 743 C C . SER A 1 101 ? 3.111 -2.357 10.555 1 98.06 101 SER A C 1
ATOM 745 O O . SER A 1 101 ? 1.965 -1.905 10.609 1 98.06 101 SER A O 1
ATOM 747 N N . PRO A 1 102 ? 3.396 -3.631 10.844 1 97.88 102 PRO A N 1
ATOM 748 C CA . PRO A 1 102 ? 2.342 -4.363 11.547 1 97.88 102 PRO A CA 1
ATOM 749 C C . PRO A 1 102 ? 2.088 -3.824 12.953 1 97.88 102 PRO A C 1
ATOM 751 O O . PRO A 1 102 ? 2.914 -3.082 13.492 1 97.88 102 PRO A O 1
ATOM 754 N N . PRO A 1 103 ? 0.974 -4.18 13.5 1 97.75 103 PRO A N 1
ATOM 755 C CA . PRO A 1 103 ? 0.576 -3.533 14.75 1 97.75 103 PRO A CA 1
ATOM 756 C C . PRO A 1 103 ? 1.401 -4 15.945 1 97.75 103 PRO A C 1
ATOM 758 O O . PRO A 1 103 ? 1.367 -3.373 17.016 1 97.75 103 PRO A O 1
ATOM 761 N N . TRP A 1 104 ? 2.195 -5.094 15.805 1 97.5 104 TRP A N 1
ATOM 762 C CA . TRP A 1 104 ? 2.893 -5.652 16.953 1 97.5 104 TRP A CA 1
ATOM 763 C C . TRP A 1 104 ? 4.344 -5.191 17 1 97.5 104 TRP A C 1
ATOM 765 O O . TRP A 1 104 ? 5.137 -5.672 17.812 1 97.5 104 TRP A O 1
ATOM 775 N N . LYS A 1 105 ? 4.746 -4.27 16.094 1 97.56 105 LYS A N 1
ATOM 776 C CA . LYS A 1 105 ? 6.098 -3.715 16.078 1 97.56 105 LYS A CA 1
ATOM 777 C C . LYS A 1 105 ? 6.172 -2.449 16.938 1 97.56 105 LYS A C 1
ATOM 779 O O . LYS A 1 105 ? 5.152 -1.811 17.203 1 97.56 105 LYS A O 1
ATOM 784 N N . PRO A 1 106 ? 7.348 -2.086 17.344 1 97.62 106 PRO A N 1
ATOM 785 C CA . PRO A 1 106 ? 7.492 -0.906 18.203 1 97.62 106 PRO A CA 1
ATOM 786 C C . PRO A 1 106 ? 7.23 0.4 17.453 1 97.62 106 PRO A C 1
ATOM 788 O O . PRO A 1 106 ? 7.543 0.508 16.266 1 97.62 106 PRO A O 1
ATOM 791 N N . LEU A 1 107 ? 6.723 1.346 18.219 1 98.69 107 LEU A N 1
ATOM 792 C CA . LEU A 1 107 ? 6.527 2.705 17.719 1 98.69 107 LEU A CA 1
ATOM 793 C C . LEU A 1 107 ? 7.844 3.475 17.719 1 98.69 107 LEU A C 1
ATOM 795 O O . LEU A 1 107 ? 8.625 3.385 18.656 1 98.69 107 LEU A O 1
ATOM 799 N N . TRP A 1 108 ? 8.117 4.227 16.672 1 98.88 108 TRP A N 1
ATOM 800 C CA . TRP A 1 108 ? 9.328 5.031 16.609 1 98.88 108 TRP A CA 1
ATOM 801 C C . TRP A 1 108 ? 9.086 6.312 15.812 1 98.88 108 TRP A C 1
ATOM 803 O O . TRP A 1 108 ? 8.102 6.422 15.078 1 98.88 108 TRP A O 1
ATOM 813 N N . PHE A 1 109 ? 9.938 7.309 16.062 1 98.94 109 PHE A N 1
ATOM 814 C CA . PHE A 1 109 ? 9.93 8.602 15.391 1 98.94 109 PHE A CA 1
ATOM 815 C C . PHE A 1 109 ? 11.312 8.945 14.859 1 98.94 109 PHE A C 1
ATOM 817 O O . PHE A 1 109 ? 12.312 8.734 15.539 1 98.94 109 PHE A O 1
ATOM 824 N N . GLY A 1 110 ? 11.359 9.398 13.641 1 98.94 110 GLY A N 1
ATOM 825 C CA . GLY A 1 110 ? 12.57 9.922 13.031 1 98.94 110 GLY A CA 1
ATOM 826 C C . GLY A 1 110 ? 12.391 11.297 12.422 1 98.94 110 GLY A C 1
ATOM 827 O O . GLY A 1 110 ? 11.352 11.594 11.836 1 98.94 110 GLY A O 1
ATOM 828 N N . PHE A 1 111 ? 13.406 12.148 12.586 1 98.94 111 PHE A N 1
ATOM 829 C CA . PHE A 1 111 ? 13.438 13.492 12.023 1 98.94 111 PHE A CA 1
ATOM 830 C C . PHE A 1 111 ? 14.789 13.781 11.391 1 98.94 111 PHE A C 1
ATOM 832 O O . PHE A 1 111 ? 15.836 13.453 11.961 1 98.94 111 PHE A O 1
ATOM 839 N N . TYR A 1 112 ? 14.859 14.352 10.203 1 98.94 112 TYR A N 1
ATOM 840 C CA . TYR A 1 112 ? 16.078 14.656 9.469 1 98.94 112 TYR A CA 1
ATOM 841 C C . TYR A 1 112 ? 16.062 16.078 8.93 1 98.94 112 TYR A C 1
ATOM 843 O O . TYR A 1 112 ? 15.102 16.484 8.273 1 98.94 112 TYR A O 1
ATOM 851 N N . ASN A 1 113 ? 16.984 16.859 9.242 1 98.88 113 ASN A N 1
ATOM 852 C CA . ASN A 1 113 ? 17.172 18.203 8.703 1 98.88 113 ASN A CA 1
ATOM 853 C C . ASN A 1 113 ? 18.172 18.203 7.555 1 98.88 113 ASN A C 1
ATOM 855 O O . ASN A 1 113 ? 19.375 18.078 7.777 1 98.88 113 ASN A O 1
ATOM 859 N N . SER A 1 114 ? 17.719 18.422 6.355 1 98.5 114 SER A N 1
ATOM 860 C CA . SER A 1 114 ? 18.547 18.297 5.164 1 98.5 114 SER A CA 1
ATOM 861 C C . SER A 1 114 ? 19.531 19.453 5.051 1 98.5 114 SER A C 1
ATOM 863 O O . SER A 1 114 ? 20.531 19.359 4.328 1 98.5 114 SER A O 1
ATOM 865 N N . ASN A 1 115 ? 19.266 20.547 5.711 1 97.94 115 ASN A N 1
ATOM 866 C CA . ASN A 1 115 ? 20.203 21.672 5.711 1 97.94 115 ASN A CA 1
ATOM 867 C C . ASN A 1 115 ? 21.484 21.344 6.477 1 97.94 115 ASN A C 1
ATOM 869 O O . ASN A 1 115 ? 22.578 21.703 6.055 1 97.94 115 ASN A O 1
ATOM 873 N N . THR A 1 116 ? 21.312 20.656 7.566 1 98.25 116 THR A N 1
ATOM 874 C CA . THR A 1 116 ? 22.453 20.391 8.438 1 98.25 116 THR A CA 1
ATOM 875 C C . THR A 1 116 ? 22.984 18.984 8.234 1 98.25 116 THR A C 1
ATOM 877 O O . THR A 1 116 ? 24.109 18.672 8.609 1 98.25 116 THR A O 1
ATOM 880 N N . GLY A 1 117 ? 22.141 18.078 7.75 1 98.69 117 GLY A N 1
ATOM 881 C CA . GLY A 1 117 ? 22.484 16.672 7.621 1 98.69 117 GLY A CA 1
ATOM 882 C C . GLY A 1 117 ? 22.281 15.883 8.906 1 98.69 117 GLY A C 1
ATOM 883 O O . GLY A 1 117 ? 22.641 14.711 8.984 1 98.69 117 GLY A O 1
ATOM 884 N N . GLU A 1 118 ? 21.641 16.516 9.914 1 98.81 118 GLU A N 1
ATOM 885 C CA . GLU A 1 118 ? 21.469 15.891 11.219 1 98.81 118 GLU A CA 1
ATOM 886 C C . GLU A 1 118 ? 20.094 15.242 11.344 1 98.81 118 GLU A C 1
ATOM 888 O O . GLU A 1 118 ? 19.125 15.719 10.758 1 98.81 118 GLU A O 1
ATOM 893 N N . ALA A 1 119 ? 20.062 14.148 12.18 1 98.94 119 ALA A N 1
ATOM 894 C CA . ALA A 1 119 ? 18.828 13.406 12.391 1 98.94 119 ALA A CA 1
ATOM 895 C C . ALA A 1 119 ? 18.656 13.039 13.867 1 98.94 119 ALA A C 1
ATOM 897 O O . ALA A 1 119 ? 19.641 12.938 14.602 1 98.94 119 ALA A O 1
ATOM 898 N N . VAL A 1 120 ? 17.438 12.938 14.25 1 98.94 120 VAL A N 1
ATOM 899 C CA . VAL A 1 120 ? 17.047 12.398 15.547 1 98.94 120 VAL A CA 1
ATOM 900 C C . VAL A 1 120 ? 16.203 11.141 15.344 1 98.94 120 VAL A C 1
ATOM 902 O O . VAL A 1 120 ? 15.312 11.117 14.477 1 98.94 120 VAL A O 1
ATOM 905 N N . TYR A 1 121 ? 16.562 10.109 16.078 1 98.88 121 TYR A N 1
ATOM 906 C CA . TYR A 1 121 ? 15.789 8.875 16.109 1 98.88 121 TYR A CA 1
ATOM 907 C C . TYR A 1 121 ? 15.352 8.539 17.531 1 98.88 121 TYR A C 1
ATOM 909 O O . TYR A 1 121 ? 16.156 8.578 18.453 1 98.88 121 TYR A O 1
ATOM 917 N N . MET A 1 122 ? 14.055 8.211 17.656 1 98.88 122 MET A N 1
ATOM 918 C CA . MET A 1 122 ? 13.492 7.836 18.953 1 98.88 122 MET A CA 1
ATOM 919 C C . MET A 1 122 ? 12.68 6.551 18.844 1 98.88 122 MET A C 1
ATOM 921 O O . MET A 1 122 ? 11.844 6.414 17.953 1 98.88 122 MET A O 1
ATOM 925 N N . LYS A 1 123 ? 12.93 5.629 19.734 1 98.75 123 LYS A N 1
ATOM 926 C CA . LYS A 1 123 ? 12.133 4.414 19.875 1 98.75 123 LYS A CA 1
ATOM 927 C C . LYS A 1 123 ? 11.328 4.438 21.172 1 98.75 123 LYS A C 1
ATOM 929 O O . LYS A 1 123 ? 11.859 4.754 22.234 1 98.75 123 LYS A O 1
ATOM 934 N N . VAL A 1 124 ? 10.086 4.125 21.078 1 98.56 124 VAL A N 1
ATOM 935 C CA . VAL A 1 124 ? 9.172 4.211 22.203 1 98.56 124 VAL A CA 1
ATOM 936 C C . VAL A 1 124 ? 9.273 2.939 23.047 1 98.56 124 VAL A C 1
ATOM 938 O O . VAL A 1 124 ? 9.445 1.843 22.516 1 98.56 124 VAL A O 1
ATOM 941 N N . ASN A 1 125 ? 9.109 3.084 24.375 1 97.56 125 ASN A N 1
ATOM 942 C CA . ASN A 1 125 ? 8.984 1.943 25.281 1 97.56 125 ASN A CA 1
ATOM 943 C C . ASN A 1 125 ? 7.816 1.043 24.875 1 97.56 125 ASN A C 1
ATOM 945 O O . ASN A 1 125 ? 6.812 1.519 24.344 1 97.56 125 ASN A O 1
ATOM 949 N N . ALA A 1 126 ? 7.945 -0.228 25.219 1 94.69 126 ALA A N 1
ATOM 950 C CA . ALA A 1 126 ? 6.926 -1.215 24.875 1 94.69 126 ALA A CA 1
ATOM 951 C C . ALA A 1 126 ? 5.566 -0.831 25.453 1 94.69 126 ALA A C 1
ATOM 953 O O . ALA A 1 126 ? 4.527 -1.102 24.859 1 94.69 126 ALA A O 1
ATOM 954 N N . ASP A 1 127 ? 5.617 -0.102 26.609 1 94.44 127 ASP A N 1
ATOM 955 C CA . ASP A 1 127 ? 4.363 0.234 27.266 1 94.44 127 ASP A CA 1
ATOM 956 C C . ASP A 1 127 ? 3.943 1.669 26.969 1 94.44 127 ASP A C 1
ATOM 958 O O . ASP A 1 127 ? 2.98 2.178 27.547 1 94.44 127 ASP A O 1
ATOM 962 N N . GLY A 1 128 ? 4.703 2.391 26.156 1 94.88 128 GLY A N 1
ATOM 963 C CA . GLY A 1 128 ? 4.336 3.73 25.719 1 94.88 128 GLY A CA 1
ATOM 964 C C . GLY A 1 128 ? 4.656 4.797 26.75 1 94.88 128 GLY A C 1
ATOM 965 O O . GLY A 1 128 ? 4.211 5.938 26.641 1 94.88 128 GLY A O 1
ATOM 966 N N . SER A 1 129 ? 5.438 4.48 27.766 1 94.44 129 SER A N 1
ATOM 967 C CA . SER A 1 129 ? 5.652 5.379 28.891 1 94.44 129 SER A CA 1
ATOM 968 C C . SER A 1 129 ? 6.719 6.422 28.562 1 94.44 129 SER A C 1
ATOM 970 O O . SER A 1 129 ? 7 7.301 29.391 1 94.44 129 SER A O 1
ATOM 972 N N . GLY A 1 130 ? 7.254 6.324 27.422 1 96.38 130 GLY A N 1
ATOM 973 C CA . GLY A 1 130 ? 8.344 7.195 27 1 96.38 130 GLY A CA 1
ATOM 974 C C . GLY A 1 130 ? 9.234 6.57 25.953 1 96.38 130 GLY A C 1
ATOM 975 O O . GLY A 1 130 ? 8.766 5.836 25.078 1 96.38 130 GLY A O 1
ATOM 976 N N . PHE A 1 131 ? 10.484 6.984 26.016 1 98.06 131 PHE A N 1
ATOM 977 C CA . PHE A 1 131 ? 11.375 6.57 24.938 1 98.06 131 PHE A CA 1
ATOM 978 C C . PHE A 1 131 ? 12.531 5.738 25.484 1 98.06 131 PHE A C 1
ATOM 980 O O . PHE A 1 131 ? 13.211 6.152 26.438 1 98.06 131 PHE A O 1
ATOM 987 N N . GLU A 1 132 ? 12.797 4.637 24.953 1 97.56 132 GLU A N 1
ATOM 988 C CA . GLU A 1 132 ? 13.93 3.803 25.328 1 97.56 132 GLU A CA 1
ATOM 989 C C . GLU A 1 132 ? 15.188 4.195 24.562 1 97.56 132 GLU A C 1
ATOM 991 O O . GLU A 1 132 ? 16.312 3.943 25.016 1 97.56 132 GLU A O 1
ATOM 996 N N . ILE A 1 133 ? 15.031 4.75 23.359 1 97 133 ILE A N 1
ATOM 997 C CA . ILE A 1 133 ? 16.125 5.262 22.547 1 97 133 ILE A CA 1
ATOM 998 C C . ILE A 1 133 ? 15.852 6.719 22.156 1 97 133 ILE A C 1
ATOM 1000 O O . ILE A 1 133 ? 14.719 7.07 21.812 1 97 133 ILE A O 1
ATOM 1004 N N . GLN A 1 134 ? 16.844 7.613 22.312 1 97.94 134 GLN A N 1
ATOM 1005 C CA . GLN A 1 134 ? 16.891 8.977 21.797 1 97.94 134 GLN A CA 1
ATOM 1006 C C . GLN A 1 134 ? 18.297 9.336 21.312 1 97.94 134 GLN A C 1
ATOM 1008 O O . GLN A 1 134 ? 19.125 9.789 22.094 1 97.94 134 GLN A O 1
ATOM 1013 N N . ASP A 1 135 ? 18.438 9.188 20 1 98.56 135 ASP A N 1
ATOM 1014 C CA . ASP A 1 135 ? 19.766 9.359 19.422 1 98.56 135 ASP A CA 1
ATOM 1015 C C . ASP A 1 135 ? 19.781 10.531 18.453 1 98.56 135 ASP A C 1
ATOM 1017 O O . ASP A 1 135 ? 18.766 10.859 17.844 1 98.56 135 ASP A O 1
ATOM 1021 N N . LYS A 1 136 ? 20.875 11.195 18.359 1 98.75 136 LYS A N 1
ATOM 1022 C CA . LYS A 1 136 ? 21.156 12.242 17.375 1 98.75 136 LYS A CA 1
ATOM 1023 C C . LYS A 1 136 ? 22.469 11.969 16.641 1 98.75 136 LYS A C 1
ATOM 1025 O O . LYS A 1 136 ? 23.453 11.562 17.25 1 98.75 136 LYS A O 1
ATOM 1030 N N . GLU A 1 137 ? 22.422 12.102 15.336 1 98.44 137 GLU A N 1
ATOM 1031 C CA . GLU A 1 137 ? 23.609 11.859 14.516 1 98.44 137 GLU A CA 1
ATOM 1032 C C . GLU A 1 137 ? 23.531 12.641 13.203 1 98.44 137 GLU A C 1
ATOM 1034 O O . GLU A 1 137 ? 22.453 13.047 12.773 1 98.44 137 GLU A O 1
ATOM 1039 N N . LYS A 1 138 ? 24.688 12.961 12.672 1 98.56 138 LYS A N 1
ATOM 1040 C CA . LYS A 1 138 ? 24.75 13.43 11.289 1 98.56 138 LYS A CA 1
ATOM 1041 C C . LYS A 1 138 ? 24.734 12.258 10.312 1 98.56 138 LYS A C 1
ATOM 1043 O O . LYS A 1 138 ? 25.609 11.391 10.375 1 98.56 138 LYS A O 1
ATOM 1048 N N . ILE A 1 139 ? 23.703 12.219 9.336 1 98.81 139 ILE A N 1
ATOM 1049 C CA . ILE A 1 139 ? 23.547 10.992 8.57 1 98.81 139 ILE A CA 1
ATOM 1050 C C . ILE A 1 139 ? 23.5 11.312 7.078 1 98.81 139 ILE A C 1
ATOM 1052 O O . ILE A 1 139 ? 23.141 10.461 6.266 1 98.81 139 ILE A O 1
ATOM 1056 N N . ASP A 1 140 ? 23.781 12.539 6.652 1 98.75 140 ASP A N 1
ATOM 1057 C CA . ASP A 1 140 ? 23.766 12.852 5.227 1 98.75 140 ASP A CA 1
ATOM 1058 C C . ASP A 1 140 ? 24.812 12.031 4.473 1 98.75 140 ASP A C 1
ATOM 1060 O O . ASP A 1 140 ? 25.891 11.766 5 1 98.75 140 ASP A O 1
ATOM 1064 N N . ALA A 1 141 ? 24.531 11.711 3.27 1 98.62 141 ALA A N 1
ATOM 1065 C CA . ALA A 1 141 ? 25.328 10.773 2.475 1 98.62 141 ALA A CA 1
ATOM 1066 C C . ALA A 1 141 ? 26.75 11.281 2.316 1 98.62 141 ALA A C 1
ATOM 1068 O O . ALA A 1 141 ? 27.703 10.492 2.391 1 98.62 141 ALA A O 1
ATOM 1069 N N . GLU A 1 142 ? 26.922 12.562 2.055 1 98 142 GLU A N 1
ATOM 1070 C CA . GLU A 1 142 ? 28.25 13.125 1.872 1 98 142 GLU A CA 1
ATOM 1071 C C . GLU A 1 142 ? 29.141 12.844 3.082 1 98 142 GLU A C 1
ATOM 1073 O O . GLU A 1 142 ? 30.281 12.398 2.932 1 98 142 GLU A O 1
ATOM 1078 N N . THR A 1 143 ? 28.562 13.062 4.242 1 98.25 143 THR A N 1
ATOM 1079 C CA . THR A 1 143 ? 29.312 12.898 5.48 1 98.25 143 THR A CA 1
ATOM 1080 C C . THR A 1 143 ? 29.609 11.43 5.75 1 98.25 143 THR A C 1
ATOM 1082 O O . THR A 1 143 ? 30.766 11.055 5.992 1 98.25 143 THR A O 1
ATOM 1085 N N . VAL A 1 144 ? 28.625 10.547 5.691 1 98.56 144 VAL A N 1
ATOM 1086 C CA . VAL A 1 144 ? 28.797 9.172 6.16 1 98.56 144 VAL A CA 1
ATOM 1087 C C . VAL A 1 144 ? 29.641 8.383 5.156 1 98.56 144 VAL A C 1
ATOM 1089 O O . VAL A 1 144 ? 30.438 7.523 5.539 1 98.56 144 VAL A O 1
ATOM 1092 N N . LEU A 1 145 ? 29.547 8.703 3.852 1 98.44 145 LEU A N 1
ATOM 1093 C CA . LEU A 1 145 ? 30.281 7.957 2.844 1 98.44 145 LEU A CA 1
ATOM 1094 C C . LEU A 1 145 ? 31.75 8.414 2.799 1 98.44 145 LEU A C 1
ATOM 1096 O O . LEU A 1 145 ? 32.594 7.691 2.295 1 98.44 145 LEU A O 1
ATOM 1100 N N . ALA A 1 146 ? 32.031 9.617 3.279 1 98.06 146 ALA A N 1
ATOM 1101 C CA . ALA A 1 146 ? 33.406 10.07 3.426 1 98.06 146 ALA A CA 1
ATOM 1102 C C . ALA A 1 146 ? 34.062 9.398 4.621 1 98.06 146 ALA A C 1
ATOM 1104 O O . ALA A 1 146 ? 35.312 9.438 4.754 1 98.06 146 ALA A O 1
ATOM 1105 N N . ASN A 1 147 ? 33.281 8.703 5.488 1 97.94 147 ASN A N 1
ATOM 1106 C CA . ASN A 1 147 ? 33.812 8.133 6.727 1 97.94 147 ASN A CA 1
ATOM 1107 C C . ASN A 1 147 ? 33.406 6.664 6.875 1 97.94 147 ASN A C 1
ATOM 1109 O O . ASN A 1 147 ? 33.125 6.199 7.984 1 97.94 147 ASN A O 1
ATOM 1113 N N . VAL A 1 148 ? 33.375 5.918 5.852 1 98.12 148 VAL A N 1
ATOM 1114 C CA . VAL A 1 148 ? 32.875 4.551 5.797 1 98.12 148 VAL A CA 1
ATOM 1115 C C . VAL A 1 148 ? 33.656 3.672 6.773 1 98.12 148 VAL A C 1
ATOM 1117 O O . VAL A 1 148 ? 33.094 2.789 7.414 1 98.12 148 VAL A O 1
ATOM 1120 N N . SER A 1 149 ? 34.906 3.877 6.938 1 96.62 149 SER A N 1
ATOM 1121 C CA . SER A 1 149 ? 35.75 3.027 7.773 1 96.62 149 SER A CA 1
ATOM 1122 C C . SER A 1 149 ? 35.562 3.354 9.25 1 96.62 149 SER A C 1
ATOM 1124 O O . SER A 1 149 ? 35.844 2.523 10.117 1 96.62 149 SER A O 1
ATOM 1126 N N . ALA A 1 150 ? 35.031 4.516 9.609 1 97.12 150 ALA A N 1
ATOM 1127 C CA . ALA A 1 150 ? 35.031 4.977 10.992 1 97.12 150 ALA A CA 1
ATOM 1128 C C . ALA A 1 150 ? 33.594 5.164 11.5 1 97.12 150 ALA A C 1
ATOM 1130 O O . ALA A 1 150 ? 33.375 5.449 12.68 1 97.12 150 ALA A O 1
ATOM 1131 N N . TRP A 1 151 ? 32.625 4.969 10.594 1 97.06 151 TRP A N 1
ATOM 1132 C CA . TRP A 1 151 ? 31.25 5.262 10.938 1 97.06 151 TRP A CA 1
ATOM 1133 C C . TRP A 1 151 ? 30.359 4.059 10.672 1 97.06 151 TRP A C 1
ATOM 1135 O O . TRP A 1 151 ? 30.562 3.318 9.711 1 97.06 151 TRP A O 1
ATOM 1145 N N . GLU A 1 152 ? 29.312 3.85 11.5 1 97.19 152 GLU A N 1
ATOM 1146 C CA . GLU A 1 152 ? 28.25 2.867 11.305 1 97.19 152 GLU A CA 1
ATOM 1147 C C . GLU A 1 152 ? 26.891 3.455 11.656 1 97.19 152 GLU A C 1
ATOM 1149 O O . GLU A 1 152 ? 26.781 4.309 12.539 1 97.19 152 GLU A O 1
ATOM 1154 N N . PRO A 1 153 ? 25.875 2.982 11.047 1 97.75 153 PRO A N 1
ATOM 1155 C CA . PRO A 1 153 ? 24.578 3.666 11.148 1 97.75 153 PRO A CA 1
ATOM 1156 C C . PRO A 1 153 ? 23.922 3.479 12.508 1 97.75 153 PRO A C 1
ATOM 1158 O O . PRO A 1 153 ? 23.172 4.352 12.961 1 97.75 153 PRO A O 1
ATOM 1161 N N . GLY A 1 154 ? 24.203 2.238 13.141 1 97.44 154 GLY A N 1
ATOM 1162 C CA . GLY A 1 154 ? 23.5 1.975 14.391 1 97.44 154 GLY A CA 1
ATOM 1163 C C . GLY A 1 154 ? 22 2.076 14.266 1 97.44 154 GLY A C 1
ATOM 1164 O O . GLY A 1 154 ? 21.391 1.466 13.375 1 97.44 154 GLY A O 1
ATOM 1165 N N . ASN A 1 155 ? 21.375 2.943 15.141 1 98 155 ASN A N 1
ATOM 1166 C CA . ASN A 1 155 ? 19.922 3.08 15.18 1 98 155 ASN A CA 1
ATOM 1167 C C . ASN A 1 155 ? 19.391 3.842 13.969 1 98 155 ASN A C 1
ATOM 1169 O O . ASN A 1 155 ? 18.188 3.887 13.734 1 98 155 ASN A O 1
ATOM 1173 N N . PHE A 1 156 ? 20.297 4.379 13.156 1 98.62 156 PHE A N 1
ATOM 1174 C CA . PHE A 1 156 ? 19.875 5.191 12.023 1 98.62 156 PHE A CA 1
ATOM 1175 C C . PHE A 1 156 ? 19.859 4.367 10.742 1 98.62 156 PHE A C 1
ATOM 1177 O O . PHE A 1 156 ? 19.562 4.887 9.664 1 98.62 156 PHE A O 1
ATOM 1184 N N . SER A 1 157 ? 20.141 3.072 10.82 1 98.19 157 SER A N 1
ATOM 1185 C CA . SER A 1 157 ? 20.266 2.201 9.656 1 98.19 157 SER A CA 1
ATOM 1186 C C . SER A 1 157 ? 19.016 2.242 8.797 1 98.19 157 SER A C 1
ATOM 1188 O O . SER A 1 157 ? 19.094 2.25 7.566 1 98.19 157 SER A O 1
ATOM 1190 N N . HIS A 1 158 ? 17.922 2.307 9.469 1 97.5 158 HIS A N 1
ATOM 1191 C CA . HIS A 1 158 ? 16.641 2.268 8.773 1 97.5 158 HIS A CA 1
ATOM 1192 C C . HIS A 1 158 ? 16.328 3.607 8.117 1 97.5 158 HIS A C 1
ATOM 1194 O O . HIS A 1 158 ? 15.922 3.65 6.953 1 97.5 158 HIS A O 1
ATOM 1200 N N . MET A 1 159 ? 16.547 4.73 8.781 1 98.06 159 MET A N 1
ATOM 1201 C CA . MET A 1 159 ? 16.062 6.02 8.289 1 98.06 159 MET A CA 1
ATOM 1202 C C . MET A 1 159 ? 17.094 6.684 7.387 1 98.06 159 MET A C 1
ATOM 1204 O O . MET A 1 159 ? 16.75 7.551 6.582 1 98.06 159 MET A O 1
ATOM 1208 N N . MET A 1 160 ? 18.406 6.277 7.469 1 98.62 160 MET A N 1
ATOM 1209 C CA . MET A 1 160 ? 19.484 6.957 6.754 1 98.62 160 MET A CA 1
ATOM 1210 C C . MET A 1 160 ? 19.25 6.887 5.246 1 98.62 160 MET A C 1
ATOM 1212 O O . MET A 1 160 ? 19.25 7.914 4.566 1 98.62 160 MET A O 1
ATOM 1216 N N . PRO A 1 161 ? 18.953 5.699 4.664 1 98.88 161 PRO A N 1
ATOM 1217 C CA . PRO A 1 161 ? 18.719 5.695 3.217 1 98.88 161 PRO A CA 1
ATOM 1218 C C . PRO A 1 161 ? 17.469 6.488 2.818 1 98.88 161 PRO A C 1
ATOM 1220 O O . PRO A 1 161 ? 17.469 7.156 1.782 1 98.88 161 PRO A O 1
ATOM 1223 N N . ILE A 1 162 ? 16.438 6.48 3.656 1 98.94 162 ILE A N 1
ATOM 1224 C CA . ILE A 1 162 ? 15.203 7.191 3.357 1 98.94 162 ILE A CA 1
ATOM 1225 C C . ILE A 1 162 ? 15.469 8.695 3.334 1 98.94 162 ILE A C 1
ATOM 1227 O O . ILE A 1 162 ? 15.094 9.383 2.381 1 98.94 162 ILE A O 1
ATOM 1231 N N . ALA A 1 163 ? 16.156 9.133 4.348 1 98.88 163 ALA A N 1
ATOM 1232 C CA . ALA A 1 163 ? 16.453 10.562 4.477 1 98.88 163 ALA A CA 1
ATOM 1233 C C . ALA A 1 163 ? 17.25 11.062 3.275 1 98.88 163 ALA A C 1
ATOM 1235 O O . ALA A 1 163 ? 16.938 12.117 2.715 1 98.88 163 ALA A O 1
ATOM 1236 N N . ASN A 1 164 ? 18.219 10.336 2.842 1 98.88 164 ASN A N 1
ATOM 1237 C CA . ASN A 1 164 ? 19.109 10.789 1.787 1 98.88 164 ASN A CA 1
ATOM 1238 C C . ASN A 1 164 ? 18.453 10.703 0.413 1 98.88 164 ASN A C 1
ATOM 1240 O O . ASN A 1 164 ? 18.656 11.57 -0.435 1 98.88 164 ASN A O 1
ATOM 1244 N N . VAL A 1 165 ? 17.656 9.672 0.186 1 98.88 165 VAL A N 1
ATOM 1245 C CA . VAL A 1 165 ? 16.953 9.57 -1.087 1 98.88 165 VAL A CA 1
ATOM 1246 C C . VAL A 1 165 ? 15.852 10.617 -1.153 1 98.88 165 VAL A C 1
ATOM 1248 O O . VAL A 1 165 ? 15.617 11.219 -2.205 1 98.88 165 VAL A O 1
ATOM 1251 N N . TRP A 1 166 ? 15.203 10.891 -0.037 1 98.75 166 TRP A N 1
ATOM 1252 C CA . TRP A 1 166 ? 14.211 11.961 0.015 1 98.75 166 TRP A CA 1
ATOM 1253 C C . TRP A 1 166 ? 14.836 13.297 -0.372 1 98.75 166 TRP A C 1
ATOM 1255 O O . TRP A 1 166 ? 14.227 14.094 -1.092 1 98.75 166 TRP A O 1
ATOM 1265 N N . ALA A 1 167 ? 16.031 13.531 0.031 1 98.44 167 ALA A N 1
ATOM 1266 C CA . ALA A 1 167 ? 16.703 14.812 -0.19 1 98.44 167 ALA A CA 1
ATOM 1267 C C . ALA A 1 167 ? 17.328 14.875 -1.58 1 98.44 167 ALA A C 1
ATOM 1269 O O . ALA A 1 167 ? 17.828 15.922 -1.994 1 98.44 167 ALA A O 1
ATOM 1270 N N . HIS A 1 168 ? 17.344 13.789 -2.305 1 98.5 168 HIS A N 1
ATOM 1271 C CA . HIS A 1 168 ? 17.938 13.75 -3.639 1 98.5 168 HIS A CA 1
ATOM 1272 C C . HIS A 1 168 ? 17.078 14.516 -4.645 1 98.5 168 HIS A C 1
ATOM 1274 O O . HIS A 1 168 ? 15.852 14.383 -4.648 1 98.5 168 HIS A O 1
ATOM 1280 N N . GLU A 1 169 ? 17.625 15.219 -5.543 1 97.25 169 GLU A N 1
ATOM 1281 C CA . GLU A 1 169 ? 16.922 16.156 -6.426 1 97.25 169 GLU A CA 1
ATOM 1282 C C . GLU A 1 169 ? 16.031 15.414 -7.418 1 97.25 169 GLU A C 1
ATOM 1284 O O . GLU A 1 169 ? 15.047 15.969 -7.902 1 97.25 169 GLU A O 1
ATOM 1289 N N . ASN A 1 170 ? 16.328 14.156 -7.707 1 98.19 170 ASN A N 1
ATOM 1290 C CA . ASN A 1 170 ? 15.586 13.414 -8.719 1 98.19 170 ASN A CA 1
ATOM 1291 C C . ASN A 1 170 ? 14.453 12.602 -8.094 1 98.19 170 ASN A C 1
ATOM 1293 O O . ASN A 1 170 ? 13.75 11.859 -8.797 1 98.19 170 ASN A O 1
ATOM 1297 N N . THR A 1 171 ? 14.234 12.711 -6.785 1 98.06 171 THR A N 1
ATOM 1298 C CA . THR A 1 171 ? 13.258 11.875 -6.105 1 98.06 171 THR A CA 1
ATOM 1299 C C . THR A 1 171 ? 11.859 12.484 -6.207 1 98.06 171 THR A C 1
ATOM 1301 O O . THR A 1 171 ? 11.594 13.531 -5.605 1 98.06 171 THR A O 1
ATOM 1304 N N . PRO A 1 172 ? 10.961 11.875 -6.957 1 97.5 172 PRO A N 1
ATOM 1305 C CA . PRO A 1 172 ? 9.57 12.305 -6.867 1 97.5 172 PRO A CA 1
ATOM 1306 C C . PRO A 1 172 ? 8.875 11.797 -5.602 1 97.5 172 PRO A C 1
ATOM 1308 O O . PRO A 1 172 ? 9.242 10.75 -5.07 1 97.5 172 PRO A O 1
ATOM 1311 N N . TYR A 1 173 ? 7.848 12.453 -5.125 1 97.25 173 TYR A N 1
ATOM 1312 C CA . TYR A 1 173 ? 7.25 12.078 -3.846 1 97.25 173 TYR A CA 1
ATOM 1313 C C . TYR A 1 173 ? 6.5 10.758 -3.953 1 97.25 173 TYR A C 1
ATOM 1315 O O . TYR A 1 173 ? 6.332 10.055 -2.957 1 97.25 173 TYR A O 1
ATOM 1323 N N . VAL A 1 174 ? 6.051 10.406 -5.188 1 98.06 174 VAL A N 1
ATOM 1324 C CA . VAL A 1 174 ? 5.402 9.109 -5.359 1 98.06 174 VAL A CA 1
ATOM 1325 C C . VAL A 1 174 ? 6.371 7.992 -4.988 1 98.06 174 VAL A C 1
ATOM 1327 O O . VAL A 1 174 ? 5.953 6.941 -4.484 1 98.06 174 VAL A O 1
ATOM 1330 N N . PHE A 1 175 ? 7.707 8.211 -5.219 1 98.62 175 PHE A N 1
ATOM 1331 C CA . PHE A 1 175 ? 8.719 7.266 -4.766 1 98.62 175 PHE A CA 1
ATOM 1332 C C . PHE A 1 175 ? 8.648 7.078 -3.256 1 98.62 175 PHE A C 1
ATOM 1334 O O . PHE A 1 175 ? 8.711 5.953 -2.76 1 98.62 175 PHE A O 1
ATOM 1341 N N . MET A 1 176 ? 8.492 8.141 -2.5 1 98.69 176 MET A N 1
ATOM 1342 C CA . MET A 1 176 ? 8.422 8.078 -1.043 1 98.69 176 MET A CA 1
ATOM 1343 C C . MET A 1 176 ? 7.141 7.379 -0.59 1 98.69 176 MET A C 1
ATOM 1345 O O . MET A 1 176 ? 7.141 6.668 0.416 1 98.69 176 MET A O 1
ATOM 1349 N N . LYS A 1 177 ? 6.047 7.566 -1.334 1 98.62 177 LYS A N 1
ATOM 1350 C CA . LYS A 1 177 ? 4.82 6.828 -1.035 1 98.62 177 LYS A CA 1
ATOM 1351 C C . LYS A 1 177 ? 5.027 5.328 -1.201 1 98.62 177 LYS A C 1
ATOM 1353 O O . LYS A 1 177 ? 4.48 4.531 -0.433 1 98.62 177 LYS A O 1
ATOM 1358 N N . ALA A 1 178 ? 5.781 4.965 -2.215 1 98.75 178 ALA A N 1
ATOM 1359 C CA . ALA A 1 178 ? 6.117 3.551 -2.383 1 98.75 178 ALA A CA 1
ATOM 1360 C C . ALA A 1 178 ? 6.973 3.047 -1.226 1 98.75 178 ALA A C 1
ATOM 1362 O O . ALA A 1 178 ? 6.832 1.898 -0.797 1 98.75 178 ALA A O 1
ATOM 1363 N N . VAL A 1 179 ? 7.855 3.904 -0.719 1 98.75 179 VAL A N 1
ATOM 1364 C CA . VAL A 1 179 ? 8.711 3.564 0.413 1 98.75 179 VAL A CA 1
ATOM 1365 C C . VAL A 1 179 ? 7.863 3.379 1.668 1 98.75 179 VAL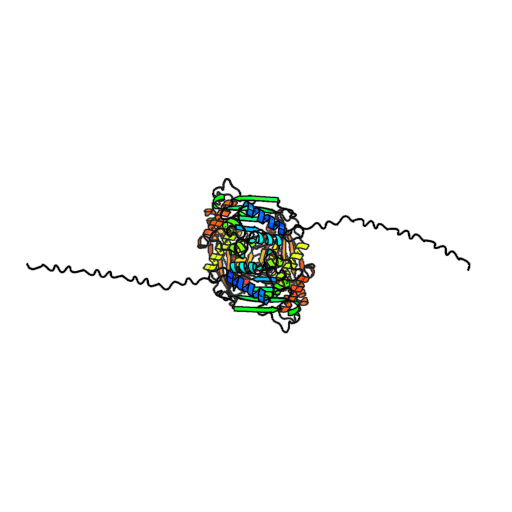 A C 1
ATOM 1367 O O . VAL A 1 179 ? 8.156 2.521 2.504 1 98.75 179 VAL A O 1
ATOM 1370 N N . GLU A 1 180 ? 6.77 4.16 1.776 1 98.75 180 GLU A N 1
ATOM 1371 C CA . GLU A 1 180 ? 5.848 3.951 2.891 1 98.75 180 GLU A CA 1
ATOM 1372 C C . GLU A 1 180 ? 5.312 2.523 2.9 1 98.75 180 GLU A C 1
ATOM 1374 O O . GLU A 1 180 ? 5.254 1.883 3.951 1 98.75 180 GLU A O 1
ATOM 1379 N N . LEU A 1 181 ? 4.949 2.043 1.742 1 98.88 181 LEU A N 1
ATOM 1380 C CA . LEU A 1 181 ? 4.41 0.694 1.613 1 98.88 181 LEU A CA 1
ATOM 1381 C C . LEU A 1 181 ? 5.492 -0.351 1.854 1 98.88 181 LEU A C 1
ATOM 1383 O O . LEU A 1 181 ? 5.266 -1.337 2.559 1 98.88 181 LEU A O 1
ATOM 1387 N N . HIS A 1 182 ? 6.676 -0.127 1.308 1 98.81 182 HIS A N 1
ATOM 1388 C CA . HIS A 1 182 ? 7.77 -1.088 1.36 1 98.81 182 HIS A CA 1
ATOM 1389 C C . HIS A 1 182 ? 8.508 -1.007 2.691 1 98.81 182 HIS A C 1
ATOM 1391 O O . HIS A 1 182 ? 9.227 -1.938 3.066 1 98.81 182 HIS A O 1
ATOM 1397 N N . ASP A 1 183 ? 8.5 0.047 3.385 1 98.19 183 ASP A N 1
ATOM 1398 C CA . ASP A 1 183 ? 8.898 0.324 4.762 1 98.19 183 ASP A CA 1
ATOM 1399 C C . ASP A 1 183 ? 10.391 0.629 4.855 1 98.19 183 ASP A C 1
ATOM 1401 O O . ASP A 1 183 ? 10.922 0.829 5.949 1 98.19 183 ASP A O 1
ATOM 1405 N N . HIS A 1 184 ? 11.188 0.536 3.771 1 98.56 184 HIS A N 1
ATOM 1406 C CA . HIS A 1 184 ? 12.594 0.923 3.771 1 98.56 184 HIS A CA 1
ATOM 1407 C C . HIS A 1 184 ? 13.078 1.248 2.359 1 98.56 184 HIS A C 1
ATOM 1409 O O . HIS A 1 184 ? 12.352 1.036 1.388 1 98.56 184 HIS A O 1
ATOM 1415 N N . ILE A 1 185 ? 14.242 1.888 2.289 1 98.62 185 ILE A N 1
ATOM 1416 C CA . ILE A 1 185 ? 14.867 2.092 0.984 1 98.62 185 ILE A CA 1
ATOM 1417 C C . ILE A 1 185 ? 16.062 1.16 0.831 1 98.62 185 ILE A C 1
ATOM 1419 O O . ILE A 1 185 ? 16.844 0.982 1.77 1 98.62 185 ILE A O 1
ATOM 1423 N N . CYS A 1 186 ? 16.172 0.6 -0.291 1 98.5 186 CYS A N 1
ATOM 1424 C CA . CYS A 1 186 ? 17.266 -0.254 -0.752 1 98.5 186 CYS A CA 1
ATOM 1425 C C . CYS A 1 186 ? 17.391 -0.212 -2.271 1 98.5 186 CYS A C 1
ATOM 1427 O O . CYS A 1 186 ? 16.484 0.284 -2.955 1 98.5 186 CYS A O 1
ATOM 1429 N N . PRO A 1 187 ? 18.469 -0.678 -2.779 1 98.75 187 PRO A N 1
ATOM 1430 C CA . PRO A 1 187 ? 18.609 -0.686 -4.238 1 98.75 187 PRO A CA 1
ATOM 1431 C C . PRO A 1 187 ? 17.5 -1.478 -4.926 1 98.75 187 PRO A C 1
ATOM 1433 O O . PRO A 1 187 ? 17.203 -1.241 -6.102 1 98.75 187 PRO A O 1
ATOM 1436 N N . GLY A 1 188 ? 16.797 -2.314 -4.199 1 98.75 188 GLY A N 1
ATOM 1437 C CA . GLY A 1 188 ? 15.672 -3.047 -4.75 1 98.75 188 GLY A CA 1
ATOM 1438 C C . GLY A 1 188 ? 14.5 -2.15 -5.117 1 98.75 188 GLY A C 1
ATOM 1439 O O . GLY A 1 188 ? 13.992 -2.215 -6.242 1 98.75 188 GLY A O 1
ATOM 1440 N N . VAL A 1 189 ? 14.102 -1.291 -4.191 1 98.81 189 VAL A N 1
ATOM 1441 C CA . VAL A 1 189 ? 12.992 -0.392 -4.492 1 98.81 189 VAL A CA 1
ATOM 1442 C C . VAL A 1 189 ? 13.438 0.666 -5.496 1 98.81 189 VAL A C 1
ATOM 1444 O O . VAL A 1 189 ? 12.672 1.051 -6.387 1 98.81 189 VAL A O 1
ATOM 1447 N N . SER A 1 190 ? 14.727 1.119 -5.406 1 98.88 190 SER A N 1
ATOM 1448 C CA . SER A 1 190 ? 15.25 2.088 -6.363 1 98.88 190 SER A CA 1
ATOM 1449 C C . SER A 1 190 ? 15.297 1.504 -7.77 1 98.88 190 SER A C 1
ATOM 1451 O O . SER A 1 190 ? 15.055 2.213 -8.75 1 98.88 190 SER A O 1
ATOM 1453 N N . SER A 1 191 ? 15.602 0.224 -7.848 1 98.94 191 SER A N 1
ATOM 1454 C CA . SER A 1 191 ? 15.539 -0.427 -9.156 1 98.94 191 SER A CA 1
ATOM 1455 C C . SER A 1 191 ? 14.125 -0.401 -9.719 1 98.94 191 SER A C 1
ATOM 1457 O O . SER A 1 191 ? 13.938 -0.279 -10.93 1 98.94 191 SER A O 1
ATOM 1459 N N . GLY A 1 192 ? 13.086 -0.517 -8.82 1 98.94 192 GLY A N 1
ATOM 1460 C CA . GLY A 1 192 ? 11.703 -0.401 -9.258 1 98.94 192 GLY A CA 1
ATOM 1461 C C . GLY A 1 192 ? 11.391 0.934 -9.906 1 98.94 192 GLY A C 1
ATOM 1462 O O . GLY A 1 192 ? 10.68 0.99 -10.914 1 98.94 192 GLY A O 1
ATOM 1463 N N . PHE A 1 193 ? 11.984 1.968 -9.375 1 98.94 193 PHE A N 1
ATOM 1464 C CA . PHE A 1 193 ? 11.82 3.316 -9.906 1 98.94 193 PHE A CA 1
ATOM 1465 C C . PHE A 1 193 ? 12.367 3.41 -11.32 1 98.94 193 PHE A C 1
ATOM 1467 O O . PHE A 1 193 ? 11.688 3.91 -12.219 1 98.94 193 PHE A O 1
ATOM 1474 N N . LEU A 1 194 ? 13.531 2.859 -11.57 1 98.94 194 LEU A N 1
ATOM 1475 C CA . LEU A 1 194 ? 14.141 2.916 -12.891 1 98.94 194 LEU A CA 1
ATOM 1476 C C . LEU A 1 194 ? 13.398 2.008 -13.867 1 98.94 194 LEU A C 1
ATOM 1478 O O . LEU A 1 194 ? 13.227 2.361 -15.039 1 98.94 194 LEU A O 1
ATOM 1482 N N . LEU A 1 195 ? 12.977 0.824 -13.391 1 98.94 195 LEU A N 1
ATOM 1483 C CA . LEU A 1 195 ? 12.195 -0.08 -14.234 1 98.94 195 LEU A CA 1
ATOM 1484 C C . LEU A 1 195 ? 10.898 0.578 -14.688 1 98.94 195 LEU A C 1
ATOM 1486 O O . LEU A 1 195 ? 10.508 0.462 -15.852 1 98.94 195 LEU A O 1
ATOM 1490 N N . ALA A 1 196 ? 10.266 1.297 -13.797 1 98.94 196 ALA A N 1
ATOM 1491 C CA . ALA A 1 196 ? 9.023 1.996 -14.133 1 98.94 196 ALA A CA 1
ATOM 1492 C C . ALA A 1 196 ? 9.273 3.098 -15.156 1 98.94 196 ALA A C 1
ATOM 1494 O O . ALA A 1 196 ? 8.523 3.234 -16.125 1 98.94 196 ALA A O 1
ATOM 1495 N N . LYS A 1 197 ? 10.359 3.865 -14.93 1 98.81 197 LYS A N 1
ATOM 1496 C CA . LYS A 1 197 ? 10.703 4.922 -15.875 1 98.81 197 LYS A CA 1
ATOM 1497 C C . LYS A 1 197 ? 10.938 4.352 -17.266 1 98.81 197 LYS A C 1
ATOM 1499 O O . LYS A 1 197 ? 10.445 4.891 -18.266 1 98.81 197 LYS A O 1
ATOM 1504 N N . TYR A 1 198 ? 11.641 3.25 -17.297 1 98.94 198 TYR A N 1
ATOM 1505 C CA . TYR A 1 198 ? 11.93 2.598 -18.578 1 98.94 198 TYR A CA 1
ATOM 1506 C C . TYR A 1 198 ? 10.648 2.125 -19.25 1 98.94 198 TYR A C 1
ATOM 1508 O O . TYR A 1 198 ? 10.453 2.348 -20.453 1 98.94 198 TYR A O 1
ATOM 1516 N N . MET A 1 199 ? 9.789 1.507 -18.5 1 98.88 199 MET A N 1
ATOM 1517 C CA . MET A 1 199 ? 8.516 1 -19.016 1 98.88 199 MET A CA 1
ATOM 1518 C C . MET A 1 199 ? 7.656 2.137 -19.547 1 98.88 199 MET A C 1
ATOM 1520 O O . MET A 1 199 ? 7.105 2.041 -20.641 1 98.88 199 MET A O 1
ATOM 1524 N N . GLU A 1 200 ? 7.547 3.188 -18.812 1 98.56 200 GLU A N 1
ATOM 1525 C CA . GLU A 1 200 ? 6.707 4.328 -19.172 1 98.56 200 GLU A CA 1
ATOM 1526 C C . GLU A 1 200 ? 7.219 5.012 -20.438 1 98.56 200 GLU A C 1
ATOM 1528 O O . GLU A 1 200 ? 6.434 5.57 -21.203 1 98.56 200 GLU A O 1
ATOM 1533 N N . GLU A 1 201 ? 8.516 4.984 -20.641 1 98.25 201 GLU A N 1
ATOM 1534 C CA . GLU A 1 201 ? 9.102 5.555 -21.859 1 98.25 201 GLU A CA 1
ATOM 1535 C C . GLU A 1 201 ? 8.898 4.637 -23.047 1 98.25 201 GLU A C 1
ATOM 1537 O O . GLU A 1 201 ? 8.602 5.102 -24.156 1 98.25 201 GLU A O 1
ATOM 1542 N N . THR A 1 202 ? 9.031 3.359 -22.812 1 98.75 202 THR A N 1
ATOM 1543 C CA . THR A 1 202 ? 9.016 2.385 -23.891 1 98.75 202 THR A CA 1
ATOM 1544 C C . THR A 1 202 ? 7.582 2.062 -24.312 1 98.75 202 THR A C 1
ATOM 1546 O O . THR A 1 202 ? 7.293 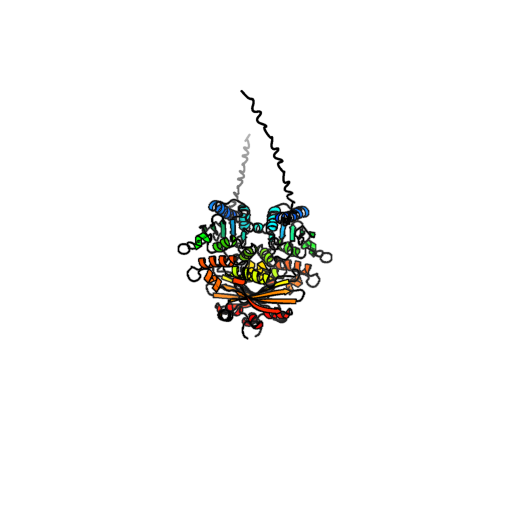1.934 -25.5 1 98.75 202 THR A O 1
ATOM 1549 N N . LEU A 1 203 ? 6.695 1.899 -23.328 1 98.56 203 LEU A N 1
ATOM 1550 C CA . LEU A 1 203 ? 5.281 1.621 -23.547 1 98.56 203 LEU A CA 1
ATOM 1551 C C . LEU A 1 203 ? 4.402 2.57 -22.734 1 98.56 203 LEU A C 1
ATOM 1553 O O . LEU A 1 203 ? 3.725 2.148 -21.797 1 98.56 203 LEU A O 1
ATOM 1557 N N . PRO A 1 204 ? 4.332 3.762 -23.188 1 98.5 204 PRO A N 1
ATOM 1558 C CA . PRO A 1 204 ? 3.549 4.738 -22.438 1 98.5 204 PRO A CA 1
ATOM 1559 C C . PRO A 1 204 ? 2.049 4.453 -22.469 1 98.5 204 PRO A C 1
ATOM 1561 O O . PRO A 1 204 ? 1.563 3.82 -23.422 1 98.5 204 PRO A O 1
ATOM 1564 N N . ILE A 1 205 ? 1.35 4.895 -21.469 1 98.38 205 ILE A N 1
ATOM 1565 C CA . ILE A 1 205 ? -0.109 4.918 -21.484 1 98.38 205 ILE A CA 1
ATOM 1566 C C . ILE A 1 205 ? -0.598 5.969 -22.484 1 98.38 205 ILE A C 1
ATOM 1568 O O . ILE A 1 205 ? -0.304 7.156 -22.328 1 98.38 205 ILE A O 1
ATOM 1572 N N . GLU A 1 206 ? -1.366 5.547 -23.422 1 97.19 206 GLU A N 1
ATOM 1573 C CA . GLU A 1 206 ? -1.86 6.441 -24.453 1 97.19 206 GLU A CA 1
ATOM 1574 C C . GLU A 1 206 ? -3.361 6.676 -24.312 1 97.19 206 GLU A C 1
ATOM 1576 O O . GLU A 1 206 ? -3.881 7.695 -24.781 1 97.19 206 GLU A O 1
ATOM 1581 N N . ASP A 1 207 ? -3.988 5.758 -23.766 1 97.38 207 ASP A N 1
ATOM 1582 C CA . ASP A 1 207 ? -5.426 5.824 -23.5 1 97.38 207 ASP A CA 1
ATOM 1583 C C . ASP A 1 207 ? -5.723 5.645 -22.016 1 97.38 207 ASP A C 1
ATOM 1585 O O . ASP A 1 207 ? -6.109 4.555 -21.594 1 97.38 207 ASP A O 1
ATOM 1589 N N . PRO A 1 208 ? -5.688 6.715 -21.281 1 95.88 208 PRO A N 1
ATOM 1590 C CA . PRO A 1 208 ? -5.828 6.664 -19.828 1 95.88 208 PRO A CA 1
ATOM 1591 C C . PRO A 1 208 ? -7.164 6.074 -19.391 1 95.88 208 PRO A C 1
ATOM 1593 O O . PRO A 1 208 ? -7.285 5.598 -18.25 1 95.88 208 PRO A O 1
ATOM 1596 N N . ALA A 1 209 ? -8.117 6.148 -20.203 1 95.44 209 ALA A N 1
ATOM 1597 C CA . ALA A 1 209 ? -9.438 5.641 -19.844 1 95.44 209 ALA A CA 1
ATOM 1598 C C . ALA A 1 209 ? -9.461 4.113 -19.844 1 95.44 209 ALA A C 1
ATOM 1600 O O . ALA A 1 209 ? -10.188 3.498 -19.078 1 95.44 209 ALA A O 1
ATOM 1601 N N . ASN A 1 210 ? -8.57 3.518 -20.688 1 97.81 210 ASN A N 1
ATOM 1602 C CA . ASN A 1 210 ? -8.734 2.082 -20.891 1 97.81 210 ASN A CA 1
ATOM 1603 C C . ASN A 1 210 ? -7.445 1.32 -20.609 1 97.81 210 ASN A C 1
ATOM 1605 O O . ASN A 1 210 ? -7.465 0.1 -20.438 1 97.81 210 ASN A O 1
ATOM 1609 N N . GLN A 1 211 ? -6.348 2.055 -20.547 1 98.56 211 GLN A N 1
ATOM 1610 C CA . GLN A 1 211 ? -5.07 1.357 -20.422 1 98.56 211 GLN A CA 1
ATOM 1611 C C . GLN A 1 211 ? -4.523 1.449 -19.016 1 98.56 211 GLN A C 1
ATOM 1613 O O . GLN A 1 211 ? -4.762 2.438 -18.312 1 98.56 211 GLN A O 1
ATOM 1618 N N . SER A 1 212 ? -3.857 0.409 -18.609 1 98.75 212 SER A N 1
ATOM 1619 C CA . SER A 1 212 ? -3.16 0.316 -17.328 1 98.75 212 SER A CA 1
ATOM 1620 C C . SER A 1 212 ? -1.969 -0.631 -17.406 1 98.75 212 SER A C 1
ATOM 1622 O O . SER A 1 212 ? -1.811 -1.349 -18.391 1 98.75 212 SER A O 1
ATOM 1624 N N . TYR A 1 213 ? -1.107 -0.536 -16.453 1 98.88 213 TYR A N 1
ATOM 1625 C CA . TYR A 1 213 ? 0.006 -1.475 -16.375 1 98.88 213 TYR A CA 1
ATOM 1626 C C . TYR A 1 213 ? -0.347 -2.668 -15.492 1 98.88 213 TYR A C 1
ATOM 1628 O O . TYR A 1 213 ? -1.017 -2.516 -14.469 1 98.88 213 TYR A O 1
ATOM 1636 N N . LYS A 1 214 ? 0.044 -3.809 -15.922 1 98.88 214 LYS A N 1
ATOM 1637 C CA . LYS A 1 214 ? 0.037 -5.039 -15.141 1 98.88 214 LYS A CA 1
ATOM 1638 C C . LYS A 1 214 ? 1.439 -5.633 -15.031 1 98.88 214 LYS A C 1
ATOM 1640 O O . LYS A 1 214 ? 2.258 -5.473 -15.938 1 98.88 214 LYS A O 1
ATOM 1645 N N . VAL A 1 215 ? 1.672 -6.281 -13.883 1 98.94 215 VAL A N 1
ATOM 1646 C CA . VAL A 1 215 ? 2.998 -6.836 -13.633 1 98.94 215 VAL A CA 1
ATOM 1647 C C . VAL A 1 215 ? 2.875 -8.289 -13.188 1 98.94 215 VAL A C 1
ATOM 1649 O O . VAL A 1 215 ? 1.982 -8.633 -12.406 1 98.94 215 VAL A O 1
ATOM 1652 N N . ILE A 1 216 ? 3.623 -9.133 -13.734 1 98.94 216 ILE A N 1
ATOM 1653 C CA . ILE A 1 216 ? 3.885 -10.461 -13.18 1 98.94 216 ILE A CA 1
ATOM 1654 C C . ILE A 1 216 ? 5.305 -10.516 -12.625 1 98.94 216 ILE A C 1
ATOM 1656 O O . ILE A 1 216 ? 6.273 -10.602 -13.383 1 98.94 216 ILE A O 1
ATOM 1660 N N . ALA A 1 217 ? 5.371 -10.383 -11.312 1 98.94 217 ALA A N 1
ATOM 1661 C CA . ALA A 1 217 ? 6.648 -10.453 -10.609 1 98.94 217 ALA A CA 1
ATOM 1662 C C . ALA A 1 217 ? 7.188 -11.883 -10.602 1 98.94 217 ALA A C 1
ATOM 1664 O O . ALA A 1 217 ? 6.742 -12.719 -9.805 1 98.94 217 ALA A O 1
ATOM 1665 N N . CYS A 1 218 ? 8.07 -12.148 -11.445 1 98.75 218 CYS A N 1
ATOM 1666 C CA . CYS A 1 218 ? 8.75 -13.43 -11.594 1 98.75 218 CYS A CA 1
ATOM 1667 C C . CYS A 1 218 ? 10.18 -13.234 -12.078 1 98.75 218 CYS A C 1
ATOM 1669 O O . CYS A 1 218 ? 10.438 -13.219 -13.289 1 98.75 218 CYS A O 1
ATOM 1671 N N . PRO A 1 219 ? 11.188 -13.039 -11.125 1 98.44 219 PRO A N 1
ATOM 1672 C CA . PRO A 1 219 ? 10.992 -13.203 -9.68 1 98.44 219 PRO A CA 1
ATOM 1673 C C . PRO A 1 219 ? 10.469 -11.938 -9.008 1 98.44 219 PRO A C 1
ATOM 1675 O O . PRO A 1 219 ? 10.336 -10.898 -9.664 1 98.44 219 PRO A O 1
ATOM 1678 N N . ASN A 1 220 ? 10.07 -12.078 -7.746 1 98.69 220 ASN A N 1
ATOM 1679 C CA . ASN A 1 220 ? 9.75 -10.898 -6.941 1 98.69 220 ASN A CA 1
ATOM 1680 C C . ASN A 1 220 ? 10.961 -10.391 -6.176 1 98.69 220 ASN A C 1
ATOM 1682 O O . ASN A 1 220 ? 11.828 -11.18 -5.785 1 98.69 220 ASN A O 1
ATOM 1686 N N . TRP A 1 221 ? 11.141 -9.141 -6.016 1 98.56 221 TRP A N 1
ATOM 1687 C CA . TRP A 1 221 ? 11.984 -8.5 -5.008 1 98.56 221 TRP A CA 1
ATOM 1688 C C . TRP A 1 221 ? 11.445 -7.117 -4.656 1 98.56 221 TRP A C 1
ATOM 1690 O O . TRP A 1 221 ? 10.281 -6.805 -4.938 1 98.56 221 TRP A O 1
ATOM 1700 N N . CYS A 1 222 ? 12.117 -6.289 -3.99 1 98.81 222 CYS A N 1
ATOM 1701 C CA . CYS A 1 222 ? 11.664 -5.047 -3.381 1 98.81 222 CYS A CA 1
ATOM 1702 C C . CYS A 1 222 ? 10.992 -4.145 -4.41 1 98.81 222 CYS A C 1
ATOM 1704 O O . CYS A 1 222 ? 10.078 -3.385 -4.078 1 98.81 222 CYS A O 1
ATOM 1706 N N . LYS A 1 223 ? 11.328 -4.258 -5.652 1 98.88 223 LYS A N 1
ATOM 1707 C CA . LYS A 1 223 ? 10.852 -3.391 -6.723 1 98.88 223 LYS A CA 1
ATOM 1708 C C . LYS A 1 223 ? 9.336 -3.475 -6.867 1 98.88 223 LYS A C 1
ATOM 1710 O O . LYS A 1 223 ? 8.688 -2.508 -7.273 1 98.88 223 LYS A O 1
ATOM 1715 N N . ASP A 1 224 ? 8.789 -4.547 -6.547 1 98.94 224 ASP A N 1
ATOM 1716 C CA . ASP A 1 224 ? 7.398 -4.828 -6.875 1 98.94 224 ASP A CA 1
ATOM 1717 C C . ASP A 1 224 ? 6.453 -3.977 -6.023 1 98.94 224 ASP A C 1
ATOM 1719 O O . ASP A 1 224 ? 5.305 -3.748 -6.406 1 98.94 224 ASP A O 1
ATOM 1723 N N . ASP A 1 225 ? 6.969 -3.506 -4.91 1 98.94 225 ASP A N 1
ATOM 1724 C CA . ASP A 1 225 ? 6.152 -2.605 -4.098 1 98.94 225 ASP A CA 1
ATOM 1725 C C . ASP A 1 225 ? 6.086 -1.214 -4.723 1 98.94 225 ASP A C 1
ATOM 1727 O O . ASP A 1 225 ? 5.129 -0.469 -4.488 1 98.94 225 ASP A O 1
ATOM 1731 N N . TYR A 1 226 ? 7.102 -0.86 -5.566 1 98.88 226 TYR A N 1
ATOM 1732 C CA . TYR A 1 226 ? 7.082 0.434 -6.238 1 98.88 226 TYR A CA 1
ATOM 1733 C C . TYR A 1 226 ? 5.926 0.518 -7.227 1 98.88 226 TYR A C 1
ATOM 1735 O O . TYR A 1 226 ? 5.215 1.524 -7.277 1 98.88 226 TYR A O 1
ATOM 1743 N N . PHE A 1 227 ? 5.648 -0.512 -7.945 1 98.94 227 PHE A N 1
ATOM 1744 C CA . PHE A 1 227 ? 4.691 -0.494 -9.047 1 98.94 227 PHE A CA 1
ATOM 1745 C C . PHE A 1 227 ? 3.266 -0.376 -8.516 1 98.94 227 PHE A C 1
ATOM 1747 O O . PHE A 1 227 ? 2.408 0.233 -9.156 1 98.94 227 PHE A O 1
ATOM 1754 N N . GLN A 1 228 ?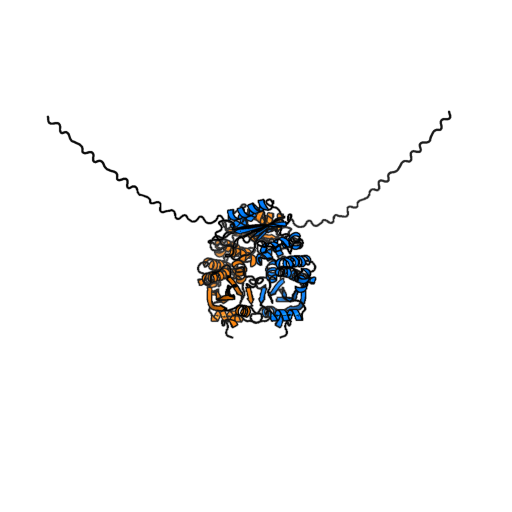 3.053 -0.992 -7.359 1 98.94 228 GLN A N 1
ATOM 1755 C CA . GLN A 1 228 ? 1.72 -0.907 -6.773 1 98.94 228 GLN A CA 1
ATOM 1756 C C . GLN A 1 228 ? 1.302 0.546 -6.562 1 98.94 228 GLN A C 1
ATOM 1758 O O . GLN A 1 228 ? 0.179 0.929 -6.898 1 98.94 228 GLN A O 1
ATOM 1763 N N . VAL A 1 229 ? 2.25 1.312 -6.09 1 98.81 229 VAL A N 1
ATOM 1764 C CA . VAL A 1 229 ? 1.946 2.695 -5.746 1 98.81 229 VAL A CA 1
ATOM 1765 C C . VAL A 1 229 ? 2.031 3.57 -6.996 1 98.81 229 VAL A C 1
ATOM 1767 O O . VAL A 1 229 ? 1.142 4.383 -7.254 1 98.81 229 VAL A O 1
ATOM 1770 N N . ALA A 1 230 ? 3.006 3.322 -7.844 1 98.62 230 ALA A N 1
ATOM 1771 C CA . ALA A 1 230 ? 3.248 4.18 -9 1 98.62 230 ALA A CA 1
ATOM 1772 C C . ALA A 1 230 ? 2.156 4.004 -10.055 1 98.62 230 ALA A C 1
ATOM 1774 O O . ALA A 1 230 ? 1.814 4.949 -10.766 1 98.62 230 ALA A O 1
ATOM 1775 N N . TRP A 1 231 ? 1.612 2.75 -10.102 1 98.81 231 TRP A N 1
ATOM 1776 C CA . TRP A 1 231 ? 0.755 2.443 -11.242 1 98.81 231 TRP A CA 1
ATOM 1777 C C . TRP A 1 231 ? -0.626 1.99 -10.773 1 98.81 231 TRP A C 1
ATOM 1779 O O . TRP A 1 231 ? -1.487 1.669 -11.602 1 98.81 231 TRP A O 1
ATOM 1789 N N . ASP A 1 232 ? -0.854 1.98 -9.406 1 98.38 232 ASP A N 1
ATOM 1790 C CA . ASP A 1 232 ? -2.111 1.458 -8.883 1 98.38 232 ASP A CA 1
ATOM 1791 C C . ASP A 1 232 ? -2.342 0.019 -9.336 1 98.38 232 ASP A C 1
ATOM 1793 O O . ASP A 1 232 ? -3.449 -0.342 -9.742 1 98.38 232 ASP A O 1
ATOM 1797 N N . CYS A 1 233 ? -1.29 -0.705 -9.414 1 97.81 233 CYS A N 1
ATOM 1798 C CA . CYS A 1 233 ? -1.337 -2.105 -9.82 1 97.81 233 CYS A CA 1
ATOM 1799 C C . CYS A 1 233 ? -1.12 -3.025 -8.625 1 97.81 233 CYS A C 1
ATOM 1801 O O . CYS A 1 233 ? 0.004 -3.457 -8.367 1 97.81 233 CYS A O 1
ATOM 1803 N N . THR A 1 234 ? -2.158 -3.404 -7.871 1 98.81 234 THR A N 1
ATOM 1804 C CA . THR A 1 234 ? -2.047 -4.199 -6.656 1 98.81 234 THR A CA 1
ATOM 1805 C C . THR A 1 234 ? -2.535 -5.625 -6.895 1 98.81 234 THR A C 1
ATOM 1807 O O . THR A 1 234 ? -3.225 -5.895 -7.879 1 98.81 234 THR A O 1
ATOM 1810 N N . PRO A 1 235 ? -2.213 -6.559 -6 1 98.88 235 PRO A N 1
ATOM 1811 C CA . PRO A 1 235 ? -2.766 -7.914 -6.074 1 98.88 235 PRO A CA 1
ATOM 1812 C C . PRO A 1 235 ? -4.289 -7.934 -6.012 1 98.88 235 PRO A C 1
ATOM 1814 O O . PRO A 1 235 ? -4.938 -8.617 -6.805 1 98.88 235 PRO A O 1
ATOM 1817 N N . GLY A 1 236 ? -4.84 -7.121 -5.188 1 98.81 236 GLY A N 1
ATOM 1818 C CA . GLY A 1 236 ? -6.281 -7.117 -4.992 1 98.81 236 GLY A CA 1
ATOM 1819 C C . GLY A 1 236 ? -7.047 -6.609 -6.199 1 98.81 236 GLY A C 1
ATOM 1820 O O . GLY A 1 236 ? -8.211 -6.965 -6.395 1 98.81 236 GLY A O 1
ATOM 1821 N N . LYS A 1 237 ? -6.406 -5.812 -7 1 98.38 237 LYS A N 1
ATOM 1822 C CA . LYS A 1 237 ? -7.035 -5.27 -8.203 1 98.38 237 LYS A CA 1
ATOM 1823 C C . LYS A 1 237 ? -6.574 -6.02 -9.445 1 98.38 237 LYS A C 1
ATOM 1825 O O . LYS A 1 237 ? -6.727 -5.523 -10.57 1 98.38 237 LYS A O 1
ATOM 1830 N N . SER A 1 238 ? -5.918 -7.125 -9.227 1 98.44 238 SER A N 1
ATOM 1831 C CA . SER A 1 238 ? -5.449 -8.031 -10.273 1 98.44 238 SER A CA 1
ATOM 1832 C C . SER A 1 238 ? -4.453 -7.352 -11.195 1 98.44 238 SER A C 1
ATOM 1834 O O . SER A 1 238 ? -4.422 -7.629 -12.398 1 98.44 238 SER A O 1
ATOM 1836 N N . GLY A 1 239 ? -3.756 -6.395 -10.617 1 98.75 239 GLY A N 1
ATOM 1837 C CA . GLY A 1 239 ? -2.725 -5.719 -11.391 1 98.75 239 GLY A CA 1
ATOM 1838 C C . GLY A 1 239 ? -1.347 -6.328 -11.211 1 98.75 239 GLY A C 1
ATOM 1839 O O . GLY A 1 239 ? -0.445 -6.086 -12.008 1 98.75 239 GLY A O 1
ATOM 1840 N N . LEU A 1 240 ? -1.188 -7.148 -10.18 1 98.94 240 LEU A N 1
ATOM 1841 C CA . LEU A 1 240 ? 0.118 -7.707 -9.836 1 98.94 240 LEU A CA 1
ATOM 1842 C C . LEU A 1 240 ? -0.004 -9.172 -9.438 1 98.94 240 LEU A C 1
ATOM 1844 O O . LEU A 1 240 ? -0.728 -9.508 -8.5 1 98.94 240 LEU A O 1
ATOM 1848 N N . PHE A 1 241 ? 0.611 -10.062 -10.156 1 98.94 241 PHE A N 1
ATOM 1849 C CA . PHE A 1 241 ? 0.767 -11.477 -9.812 1 98.94 241 PHE A CA 1
ATOM 1850 C C . PHE A 1 241 ? 2.219 -11.797 -9.477 1 98.94 241 PHE A C 1
ATOM 1852 O O . PHE A 1 241 ? 3.137 -11.148 -9.977 1 98.94 241 PHE A O 1
ATOM 1859 N N . VAL A 1 242 ? 2.463 -12.703 -8.555 1 98.94 242 VAL A N 1
ATOM 1860 C CA . VAL A 1 242 ? 3.773 -12.852 -7.93 1 98.94 242 VAL A CA 1
ATOM 1861 C C . VAL A 1 242 ? 4.141 -14.336 -7.844 1 98.94 242 VAL A C 1
ATOM 1863 O O . VAL A 1 242 ? 3.412 -15.125 -7.238 1 98.94 242 VAL A O 1
ATOM 1866 N N . LYS A 1 243 ? 5.227 -14.656 -8.43 1 98.81 243 LYS A N 1
ATOM 1867 C CA . LYS A 1 243 ? 5.711 -16.031 -8.453 1 98.81 243 LYS A CA 1
ATOM 1868 C C . LYS A 1 243 ? 7.207 -16.094 -8.148 1 98.81 243 LYS A C 1
ATOM 1870 O O . LYS A 1 243 ? 7.988 -15.312 -8.688 1 98.81 243 LYS A O 1
ATOM 1875 N N . TYR A 1 244 ? 7.555 -17.016 -7.352 1 98.5 244 TYR A N 1
ATOM 1876 C CA . TYR A 1 244 ? 8.93 -17.188 -6.902 1 98.5 244 TYR A CA 1
ATOM 1877 C C . TYR A 1 244 ? 9.758 -17.922 -7.945 1 98.5 244 TYR A C 1
ATOM 1879 O O . TYR A 1 244 ? 9.281 -18.891 -8.555 1 98.5 244 TYR A O 1
ATOM 1887 N N . LEU A 1 245 ? 10.945 -17.453 -8.18 1 97.94 245 LEU A N 1
ATOM 1888 C CA . LEU A 1 245 ? 11.969 -18.172 -8.922 1 97.94 245 LEU A CA 1
ATOM 1889 C C . LEU A 1 245 ? 13.039 -18.719 -7.984 1 97.94 245 LEU A C 1
ATOM 1891 O O . LEU A 1 245 ? 13.516 -18.016 -7.094 1 97.94 245 LEU A O 1
ATOM 1895 N N . THR A 1 246 ? 13.469 -19.906 -8.281 1 96.31 246 THR A N 1
ATOM 1896 C CA . THR A 1 246 ? 14.523 -20.484 -7.457 1 96.31 246 THR A CA 1
ATOM 1897 C C . THR A 1 246 ? 15.852 -19.766 -7.699 1 96.31 246 THR A C 1
ATOM 1899 O O . THR A 1 246 ? 16.016 -19.094 -8.719 1 96.31 246 THR A O 1
ATOM 1902 N N . ALA A 1 247 ? 16.734 -19.969 -6.75 1 94.88 247 ALA A N 1
ATOM 1903 C CA . ALA A 1 247 ? 18.078 -19.391 -6.891 1 94.88 247 ALA A CA 1
ATOM 1904 C C . ALA A 1 247 ? 18.766 -19.922 -8.133 1 94.88 247 ALA A C 1
ATOM 1906 O O . ALA A 1 247 ? 19.469 -19.188 -8.836 1 94.88 247 ALA A O 1
ATOM 1907 N N . ASP A 1 248 ? 18.531 -21.172 -8.422 1 95.94 248 ASP A N 1
ATOM 1908 C CA . ASP A 1 248 ? 19.141 -21.812 -9.586 1 95.94 248 ASP A CA 1
ATOM 1909 C C . ASP A 1 248 ? 18.594 -21.219 -10.883 1 95.94 248 ASP A C 1
ATOM 1911 O O . ASP A 1 248 ? 19.344 -20.922 -11.812 1 95.94 248 ASP A O 1
ATOM 1915 N N . GLU A 1 249 ? 17.344 -21.031 -10.922 1 96.44 249 GLU A N 1
ATOM 1916 C CA . GLU A 1 249 ? 16.734 -20.422 -12.102 1 96.44 249 GLU A CA 1
ATOM 1917 C C . GLU A 1 249 ? 17.219 -19 -12.305 1 96.44 249 GLU A C 1
ATOM 1919 O O . GLU A 1 249 ? 17.531 -18.594 -13.43 1 96.44 249 GLU A O 1
ATOM 1924 N N . THR A 1 250 ? 17.281 -18.297 -11.234 1 96.81 250 THR A N 1
ATOM 1925 C CA . THR A 1 250 ? 17.719 -16.906 -11.289 1 96.81 250 THR A CA 1
ATOM 1926 C C . THR A 1 250 ? 19.156 -16.797 -11.812 1 96.81 250 THR A C 1
ATOM 1928 O O . THR A 1 250 ? 19.438 -15.977 -12.672 1 96.81 250 THR A O 1
ATOM 1931 N N . ALA A 1 251 ? 19.984 -17.656 -11.297 1 96.44 251 ALA A N 1
ATOM 1932 C CA . ALA A 1 251 ? 21.391 -17.672 -11.719 1 96.44 251 ALA A CA 1
ATOM 1933 C C . ALA A 1 251 ? 21.516 -18.047 -13.188 1 96.44 251 ALA A C 1
ATOM 1935 O O . ALA A 1 251 ? 22.266 -17.422 -13.93 1 96.44 251 ALA A O 1
ATOM 1936 N N . ALA A 1 252 ? 20.766 -19.047 -13.57 1 97.31 252 ALA A N 1
ATOM 1937 C CA . ALA A 1 252 ? 20.828 -19.5 -14.953 1 97.31 252 ALA A CA 1
ATOM 1938 C C . ALA A 1 252 ? 20.359 -18.422 -15.914 1 97.31 252 ALA A C 1
ATOM 1940 O O . ALA A 1 252 ? 20.953 -18.203 -16.969 1 97.31 252 ALA A O 1
ATOM 1941 N N . LEU A 1 253 ? 19.344 -17.734 -15.539 1 97.88 253 LEU A N 1
ATOM 1942 C CA . LEU A 1 253 ? 18.797 -16.656 -16.375 1 97.88 253 LEU A CA 1
ATOM 1943 C C . LEU A 1 253 ? 19.766 -15.484 -16.438 1 97.88 253 LEU A C 1
ATOM 1945 O O . LEU A 1 253 ? 19.922 -14.867 -17.5 1 97.88 253 LEU A O 1
ATOM 1949 N N . THR A 1 254 ? 20.328 -15.164 -15.305 1 97.44 254 THR A N 1
ATOM 1950 C CA . THR A 1 254 ? 21.297 -14.062 -15.273 1 97.44 254 THR A CA 1
ATOM 1951 C C . THR A 1 254 ? 22.469 -14.344 -16.203 1 97.44 254 THR A C 1
ATOM 1953 O O . THR A 1 254 ? 22.922 -13.461 -16.922 1 97.44 254 THR A O 1
ATOM 1956 N N . GLU A 1 255 ? 22.953 -15.562 -16.156 1 97.19 255 GLU A N 1
ATOM 1957 C CA . GLU A 1 255 ? 24.031 -15.961 -17.047 1 97.19 255 GLU A CA 1
ATOM 1958 C C . GLU A 1 255 ? 23.609 -15.891 -18.516 1 97.19 255 GLU A C 1
ATOM 1960 O O . GLU A 1 255 ? 24.344 -15.359 -19.344 1 97.19 255 GLU A O 1
ATOM 1965 N N . LYS A 1 256 ? 22.469 -16.359 -18.812 1 97.75 256 LYS A N 1
ATOM 1966 C CA . LYS A 1 256 ? 21.969 -16.438 -20.172 1 97.75 256 LYS A CA 1
ATOM 1967 C C . LYS A 1 256 ? 21.797 -15.055 -20.797 1 97.75 256 LYS A C 1
ATOM 1969 O O . LYS A 1 256 ? 22.141 -14.844 -21.953 1 97.75 256 LYS A O 1
ATOM 1974 N N . TYR A 1 257 ? 21.359 -14.094 -20.016 1 98.12 257 TYR A N 1
ATOM 1975 C CA . TYR A 1 257 ? 20.953 -12.828 -20.609 1 98.12 257 TYR A CA 1
ATOM 1976 C C . TYR A 1 257 ? 21.922 -11.711 -20.219 1 98.12 257 TYR A C 1
ATOM 1978 O O . TYR A 1 257 ? 21.812 -10.586 -20.719 1 98.12 257 TYR A O 1
ATOM 1986 N N . GLY A 1 258 ? 22.828 -11.961 -19.266 1 97.56 258 GLY A N 1
ATOM 1987 C CA . GLY A 1 258 ? 23.828 -10.977 -18.859 1 97.56 258 GLY A CA 1
ATOM 1988 C C . GLY A 1 258 ? 23.25 -9.906 -17.953 1 97.56 258 GLY A C 1
ATOM 1989 O O . GLY A 1 258 ? 23.859 -8.844 -17.781 1 97.56 258 GLY A O 1
ATOM 1990 N N . THR A 1 259 ? 22.062 -10.102 -17.547 1 98.38 259 THR A N 1
ATOM 1991 C CA . THR A 1 259 ? 21.344 -9.234 -16.625 1 98.38 259 THR A CA 1
ATOM 1992 C C . THR A 1 259 ? 20.344 -10.031 -15.797 1 98.38 259 THR A C 1
ATOM 1994 O O . THR A 1 259 ? 19.969 -11.148 -16.172 1 98.38 259 THR A O 1
ATOM 1997 N N . ARG A 1 260 ? 20.016 -9.539 -14.648 1 98.31 260 ARG A N 1
ATOM 1998 C CA . ARG A 1 260 ? 19.016 -10.211 -13.844 1 98.31 260 ARG A CA 1
ATOM 1999 C C . ARG A 1 260 ? 17.609 -9.984 -14.414 1 98.31 260 ARG A C 1
ATOM 2001 O O . ARG A 1 260 ? 17.219 -8.844 -14.656 1 98.31 260 ARG A O 1
ATOM 2008 N N . VAL A 1 261 ? 16.859 -11.07 -14.641 1 98.75 261 VAL A N 1
ATOM 2009 C CA . VAL A 1 261 ? 15.477 -10.922 -15.062 1 98.75 261 VAL A CA 1
ATOM 2010 C C . VAL A 1 261 ? 14.672 -10.234 -13.969 1 98.75 261 VAL A C 1
ATOM 2012 O O . VAL A 1 261 ? 14.641 -1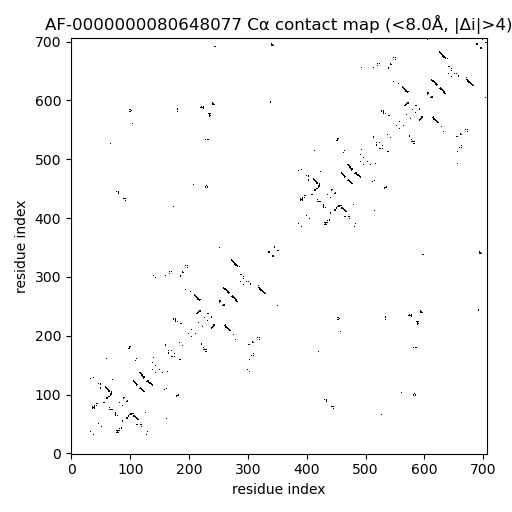0.695 -12.82 1 98.75 261 VAL A O 1
ATOM 2015 N N . ALA A 1 262 ? 14.039 -9.133 -14.312 1 98.88 262 ALA A N 1
ATOM 2016 C CA . ALA A 1 262 ? 13.352 -8.32 -13.312 1 98.88 262 ALA A CA 1
ATOM 2017 C C . ALA A 1 262 ? 11.875 -8.68 -13.234 1 98.88 262 ALA A C 1
ATOM 2019 O O . ALA A 1 262 ? 11.25 -8.562 -12.18 1 98.88 262 ALA A O 1
ATOM 2020 N N . GLY A 1 263 ? 11.312 -9.055 -14.352 1 98.81 263 GLY A N 1
ATOM 2021 C CA . GLY A 1 263 ? 9.898 -9.398 -14.336 1 98.81 263 GLY A CA 1
ATOM 2022 C C . GLY A 1 263 ? 9.219 -9.18 -15.672 1 98.81 263 GLY A C 1
ATOM 2023 O O . GLY A 1 263 ? 9.891 -8.93 -16.688 1 98.81 263 GLY A O 1
ATOM 2024 N N . ILE A 1 264 ? 7.906 -9.422 -15.727 1 98.94 264 ILE A N 1
ATOM 2025 C CA . ILE A 1 264 ? 7.051 -9.266 -16.891 1 98.94 264 ILE A CA 1
ATOM 2026 C C . ILE A 1 264 ? 6.133 -8.062 -16.719 1 98.94 264 ILE A C 1
ATOM 2028 O O . ILE A 1 264 ? 5.383 -7.988 -15.734 1 98.94 264 ILE A O 1
ATOM 2032 N N . PHE A 1 265 ? 6.23 -7.137 -17.625 1 98.94 265 PHE A N 1
ATOM 2033 C CA . PHE A 1 265 ? 5.488 -5.879 -17.578 1 98.94 265 PHE A CA 1
ATOM 2034 C C . PHE A 1 265 ? 4.574 -5.738 -18.781 1 98.94 265 PHE A C 1
ATOM 2036 O O . PHE A 1 265 ? 5.004 -5.949 -19.922 1 98.94 265 PHE A O 1
ATOM 2043 N N . ILE A 1 266 ? 3.324 -5.355 -18.516 1 98.94 266 ILE A N 1
ATOM 2044 C CA . ILE A 1 266 ? 2.33 -5.359 -19.578 1 98.94 266 ILE A CA 1
ATOM 2045 C C . ILE A 1 266 ? 1.56 -4.039 -19.578 1 98.94 266 ILE A C 1
ATOM 2047 O O . ILE A 1 266 ? 1.072 -3.605 -18.531 1 98.94 266 ILE A O 1
ATOM 2051 N N . ARG A 1 267 ? 1.51 -3.348 -20.625 1 98.94 267 ARG A N 1
ATOM 2052 C CA . ARG A 1 267 ? 0.483 -2.334 -20.859 1 98.94 267 ARG A CA 1
ATOM 2053 C C . ARG A 1 267 ? -0.8 -2.963 -21.391 1 98.94 267 ARG A C 1
ATOM 2055 O O . ARG A 1 267 ? -0.858 -3.379 -22.547 1 98.94 267 ARG A O 1
ATOM 2062 N N . TRP A 1 268 ? -1.799 -3.031 -20.594 1 98.88 268 TRP A N 1
ATOM 2063 C CA . TRP A 1 268 ? -3.047 -3.729 -20.891 1 98.88 268 TRP A CA 1
ATOM 2064 C C . TRP A 1 268 ? -4.129 -2.746 -21.328 1 98.88 268 TRP A C 1
ATOM 2066 O O . TRP A 1 268 ? -4.266 -1.667 -20.75 1 98.88 268 TRP A O 1
ATOM 2076 N N . ASP A 1 269 ? -4.828 -3.076 -22.328 1 98.69 269 ASP A N 1
ATOM 2077 C CA . ASP A 1 269 ? -5.98 -2.314 -22.781 1 98.69 269 ASP A CA 1
ATOM 2078 C C . ASP A 1 269 ? -7.281 -3.061 -22.5 1 98.69 269 ASP A C 1
ATOM 2080 O O . ASP A 1 269 ? -7.594 -4.055 -23.172 1 98.69 269 ASP A O 1
ATOM 2084 N N . ALA A 1 270 ? -8.031 -2.559 -21.625 1 97.81 270 ALA A N 1
ATOM 2085 C CA . ALA A 1 270 ? -9.242 -3.242 -21.172 1 97.81 270 ALA A CA 1
ATOM 2086 C C . ALA A 1 270 ? -10.336 -3.189 -22.25 1 97.81 270 ALA A C 1
ATOM 2088 O O . ALA A 1 270 ? -11.227 -4.043 -22.266 1 97.81 270 ALA A O 1
ATOM 2089 N N . ALA A 1 271 ? -10.32 -2.166 -23.047 1 97.94 271 ALA A N 1
ATOM 2090 C CA . ALA A 1 271 ? -11.32 -2.039 -24.109 1 97.94 271 ALA A CA 1
ATOM 2091 C C . ALA A 1 271 ? -11.141 -3.117 -25.172 1 97.94 271 ALA A C 1
ATOM 2093 O O . ALA A 1 271 ? -12.102 -3.791 -25.547 1 97.94 271 ALA A O 1
ATOM 2094 N N . SER A 1 272 ? -9.922 -3.346 -25.609 1 98.06 272 SER A N 1
ATOM 2095 C CA . SER A 1 272 ? -9.648 -4.32 -26.656 1 98.06 272 SER A CA 1
ATOM 2096 C C . SER A 1 272 ? -9.305 -5.684 -26.078 1 98.06 272 SER A C 1
ATOM 2098 O O . SER A 1 272 ? -9.219 -6.676 -26.812 1 98.06 272 SER A O 1
ATOM 2100 N N . LYS A 1 273 ? -9.094 -5.73 -24.75 1 98.12 273 LYS A N 1
ATOM 2101 C CA . LYS A 1 273 ? -8.688 -6.953 -24.062 1 98.12 273 LYS A CA 1
ATOM 2102 C C . LYS A 1 273 ? -7.418 -7.535 -24.688 1 98.12 273 LYS A C 1
ATOM 2104 O O . LYS A 1 273 ? -7.371 -8.719 -25.031 1 98.12 273 LYS A O 1
ATOM 2109 N N . SER A 1 274 ? -6.461 -6.719 -24.797 1 98.69 274 SER A N 1
ATOM 2110 C CA . SER A 1 274 ? -5.156 -7.047 -25.344 1 98.69 274 SER A CA 1
ATOM 2111 C C . SER A 1 274 ? -4.047 -6.25 -24.672 1 98.69 274 SER A C 1
ATOM 2113 O O . SER A 1 274 ? -4.32 -5.355 -23.859 1 98.69 274 SER A O 1
ATOM 2115 N N . GLY A 1 275 ? -2.787 -6.625 -24.922 1 98.62 275 GLY A N 1
ATOM 2116 C CA . GLY A 1 275 ? -1.706 -5.918 -24.25 1 98.62 275 GLY A CA 1
ATOM 2117 C C . GLY A 1 275 ? -0.365 -6.094 -24.938 1 98.62 275 GLY A C 1
ATOM 2118 O O . GLY A 1 275 ? -0.165 -7.055 -25.688 1 98.62 275 GLY A O 1
ATOM 2119 N N . ASP A 1 276 ? 0.47 -5.129 -24.766 1 98.88 276 ASP A N 1
ATOM 2120 C CA . ASP A 1 276 ? 1.882 -5.18 -25.141 1 98.88 276 ASP A CA 1
ATOM 2121 C C . ASP A 1 276 ? 2.768 -5.34 -23.906 1 98.88 276 ASP A C 1
ATOM 2123 O O . ASP A 1 276 ? 2.551 -4.672 -22.891 1 98.88 276 ASP A O 1
ATOM 2127 N N . GLY A 1 277 ? 3.711 -6.277 -24.031 1 98.88 277 GLY A N 1
ATOM 2128 C CA . GLY A 1 277 ? 4.48 -6.578 -22.828 1 98.88 277 GLY A CA 1
ATOM 2129 C C . GLY A 1 277 ? 5.977 -6.633 -23.078 1 98.88 277 GLY A C 1
ATOM 2130 O O . GLY A 1 277 ? 6.414 -6.773 -24.234 1 98.88 277 GLY A O 1
ATOM 2131 N N . LEU A 1 278 ? 6.703 -6.414 -22.031 1 98.94 278 LEU A N 1
ATOM 2132 C CA . LEU A 1 278 ? 8.156 -6.52 -21.969 1 98.94 278 LEU A CA 1
ATOM 2133 C C . LEU A 1 278 ? 8.586 -7.441 -20.844 1 98.94 278 LEU A C 1
ATOM 2135 O O . LEU A 1 278 ? 8.008 -7.41 -19.75 1 98.94 278 LEU A O 1
ATOM 2139 N N . VAL A 1 279 ? 9.484 -8.367 -21.156 1 98.94 279 VAL A N 1
ATOM 2140 C CA . VAL A 1 279 ? 10.312 -8.914 -20.078 1 98.94 279 VAL A CA 1
ATOM 2141 C C . VAL A 1 279 ? 11.555 -8.047 -19.891 1 98.94 279 VAL A C 1
ATOM 2143 O O . VAL A 1 279 ? 12.344 -7.871 -20.828 1 98.94 279 VAL A O 1
ATOM 2146 N N . LEU A 1 280 ? 11.742 -7.512 -18.672 1 98.94 280 LEU A N 1
ATOM 2147 C CA . LEU A 1 280 ? 12.828 -6.57 -18.438 1 98.94 280 LEU A CA 1
ATOM 2148 C C . LEU A 1 280 ? 13.914 -7.191 -17.562 1 98.94 280 LEU A C 1
ATOM 2150 O O . LEU A 1 280 ? 13.641 -8.117 -16.797 1 98.94 280 LEU A O 1
ATOM 2154 N N . GLY A 1 281 ? 15.109 -6.738 -17.797 1 98.94 281 GLY A N 1
ATOM 2155 C CA . GLY A 1 281 ? 16.25 -7.059 -16.969 1 98.94 281 GLY A CA 1
ATOM 2156 C C . GLY A 1 281 ? 16.797 -5.859 -16.219 1 98.94 281 GLY A C 1
ATOM 2157 O O . GLY A 1 281 ? 16.594 -4.715 -16.625 1 98.94 281 GLY A O 1
ATOM 2158 N N . PHE A 1 282 ? 17.438 -6.074 -15.109 1 98.94 282 PHE A N 1
ATOM 2159 C CA . PHE A 1 282 ? 18.094 -5.023 -14.328 1 98.94 282 PHE A CA 1
ATOM 2160 C C . PHE A 1 282 ? 19.531 -5.391 -14.008 1 98.94 282 PHE A C 1
ATOM 2162 O O . PHE A 1 282 ? 19.797 -6.48 -13.5 1 98.94 282 PHE A O 1
ATOM 2169 N N . ASP A 1 283 ? 20.438 -4.516 -14.188 1 98.75 283 ASP A N 1
ATOM 2170 C CA . ASP A 1 283 ? 21.875 -4.773 -14.07 1 98.75 283 ASP A CA 1
ATOM 2171 C C . ASP A 1 283 ? 22.391 -4.387 -12.688 1 98.75 283 ASP A C 1
ATOM 2173 O O . ASP A 1 283 ? 23.062 -3.365 -12.531 1 98.75 283 ASP A O 1
ATOM 2177 N N . PHE A 1 284 ? 22.297 -5.227 -11.719 1 98 284 PHE A N 1
ATOM 2178 C CA . PHE A 1 284 ? 22.766 -4.98 -10.367 1 98 284 PHE A CA 1
ATOM 2179 C C . PHE A 1 284 ? 24.281 -5.039 -10.305 1 98 284 PHE A C 1
ATOM 2181 O O . PHE A 1 284 ? 24.906 -4.43 -9.422 1 98 284 PHE A O 1
ATOM 2188 N N . ASP A 1 285 ? 24.859 -5.836 -11.172 1 97.5 285 ASP A N 1
ATOM 2189 C CA . ASP A 1 285 ? 26.312 -5.898 -11.188 1 97.5 285 ASP A CA 1
ATOM 2190 C C . ASP A 1 285 ? 26.906 -4.527 -11.492 1 97.5 285 ASP A C 1
ATOM 2192 O O . ASP A 1 285 ? 27.844 -4.086 -10.805 1 97.5 285 ASP A O 1
ATOM 2196 N N . LYS A 1 286 ? 26.391 -3.9 -12.477 1 98.44 286 LYS A N 1
ATOM 2197 C CA . LYS A 1 286 ? 26.859 -2.557 -12.82 1 98.44 286 LYS A CA 1
ATOM 2198 C C . LYS A 1 286 ? 26.625 -1.59 -11.656 1 98.44 286 LYS A C 1
ATOM 2200 O O . LYS A 1 286 ? 27.531 -0.831 -11.297 1 98.44 286 LYS A O 1
ATOM 2205 N N . ALA A 1 287 ? 25.453 -1.613 -11.055 1 98.56 287 ALA A N 1
ATOM 2206 C CA . ALA A 1 287 ? 25.141 -0.73 -9.938 1 98.56 287 ALA A CA 1
ATOM 2207 C C . ALA A 1 287 ? 26.078 -0.968 -8.758 1 98.56 287 ALA A C 1
ATOM 2209 O O . ALA A 1 287 ? 26.578 -0.017 -8.156 1 98.56 287 ALA A O 1
ATOM 2210 N N . GLY A 1 288 ? 26.312 -2.24 -8.469 1 98.25 288 GLY A N 1
ATOM 2211 C CA . GLY A 1 288 ? 27.203 -2.607 -7.379 1 98.25 288 GLY A CA 1
ATOM 2212 C C . GLY A 1 288 ? 28.641 -2.158 -7.602 1 98.25 288 GLY A C 1
ATOM 2213 O O . GLY A 1 288 ? 29.281 -1.655 -6.684 1 98.25 288 GLY A O 1
ATOM 2214 N N . ASN A 1 289 ? 29.062 -2.348 -8.836 1 98.06 289 ASN A N 1
ATOM 2215 C CA . ASN A 1 289 ? 30.422 -1.93 -9.172 1 98.06 289 ASN A CA 1
ATOM 2216 C C . ASN A 1 289 ? 30.594 -0.418 -9.055 1 98.06 289 ASN A C 1
ATOM 2218 O O . ASN A 1 289 ? 31.641 0.06 -8.609 1 98.06 289 ASN A O 1
ATOM 2222 N N . MET A 1 290 ? 29.594 0.292 -9.32 1 98.5 290 MET A N 1
ATOM 2223 C CA . MET A 1 290 ? 29.625 1.75 -9.266 1 98.5 290 MET A CA 1
ATOM 2224 C C . MET A 1 290 ? 29.5 2.236 -7.824 1 98.5 290 MET A C 1
ATOM 2226 O O . MET A 1 290 ? 29.625 3.432 -7.555 1 98.5 290 MET A O 1
ATOM 2230 N N . SER A 1 291 ? 29.25 1.285 -6.836 1 98.38 291 SER A N 1
ATOM 2231 C CA . SER A 1 291 ? 28.953 1.686 -5.465 1 98.38 291 SER A CA 1
ATOM 2232 C C . SER A 1 291 ? 29.922 1.051 -4.473 1 98.38 291 SER A C 1
ATOM 2234 O O . SER A 1 291 ? 29.672 1.057 -3.268 1 98.38 291 SER A O 1
ATOM 2236 N N . ASN A 1 292 ? 31 0.432 -4.98 1 97.81 292 ASN A N 1
ATOM 2237 C CA . ASN A 1 292 ? 32.062 -0.137 -4.172 1 97.81 292 ASN A CA 1
ATOM 2238 C C . ASN A 1 292 ? 31.594 -1.359 -3.393 1 97.81 292 ASN A C 1
ATOM 2240 O O . ASN A 1 292 ? 31.922 -1.515 -2.213 1 97.81 292 ASN A O 1
ATOM 2244 N N . ILE A 1 293 ? 30.797 -2.205 -4.055 1 97.75 293 ILE A N 1
ATOM 2245 C CA . ILE A 1 293 ? 30.188 -3.363 -3.41 1 97.75 293 ILE A CA 1
ATOM 2246 C C . ILE A 1 293 ? 31.281 -4.312 -2.92 1 97.75 293 ILE A C 1
ATOM 2248 O O . ILE A 1 293 ? 31.094 -5.008 -1.917 1 97.75 293 ILE A O 1
ATOM 2252 N N . GLU A 1 294 ? 32.438 -4.336 -3.443 1 97.38 294 GLU A N 1
ATOM 2253 C CA . GLU A 1 294 ? 33.5 -5.293 -3.111 1 97.38 294 GLU A CA 1
ATOM 2254 C C . GLU A 1 294 ? 34.281 -4.844 -1.886 1 97.38 294 GLU A C 1
ATOM 2256 O O . GLU A 1 294 ? 34.906 -5.66 -1.213 1 97.38 294 GLU A O 1
ATOM 2261 N N . THR A 1 295 ? 34.219 -3.572 -1.544 1 97.5 295 THR A N 1
ATOM 2262 C CA . THR A 1 295 ? 35.156 -3.07 -0.548 1 97.5 295 THR A CA 1
ATOM 2263 C C . THR A 1 295 ? 34.406 -2.449 0.631 1 97.5 295 THR A C 1
ATOM 2265 O O . THR A 1 295 ? 34.938 -2.385 1.742 1 97.5 295 THR A O 1
ATOM 2268 N N . TRP A 1 296 ? 33.219 -1.945 0.423 1 98.19 296 TRP A N 1
ATOM 2269 C CA . TRP A 1 296 ? 32.5 -1.226 1.471 1 98.19 296 TRP A CA 1
ATOM 2270 C C . TRP A 1 296 ? 31.562 -2.16 2.227 1 98.19 296 TRP A C 1
ATOM 2272 O O . TRP A 1 296 ? 31.094 -3.164 1.68 1 98.19 296 TRP A O 1
ATOM 2282 N N . PRO A 1 297 ? 31.344 -1.806 3.479 1 97.94 297 PRO A N 1
ATOM 2283 C CA . PRO A 1 297 ? 30.312 -2.559 4.188 1 97.94 297 PRO A CA 1
ATOM 2284 C C . PRO A 1 297 ? 28.922 -2.369 3.582 1 97.94 297 PRO A C 1
ATOM 2286 O O . PRO A 1 297 ? 28.688 -1.397 2.857 1 97.94 297 PRO A O 1
ATOM 2289 N N . SER A 1 298 ? 28.016 -3.205 3.879 1 97.81 298 SER A N 1
ATOM 2290 C CA . SER A 1 298 ? 26.703 -3.293 3.236 1 97.81 298 SER A CA 1
ATOM 2291 C C . SER A 1 298 ? 25.938 -1.984 3.365 1 97.81 298 SER A C 1
ATOM 2293 O O . SER A 1 298 ? 25.328 -1.517 2.4 1 97.81 298 SER A O 1
ATOM 2295 N N . TRP A 1 299 ? 25.984 -1.387 4.539 1 98.31 299 TRP A N 1
ATOM 2296 C CA . TRP A 1 299 ? 25.203 -0.16 4.727 1 98.31 299 TRP A CA 1
ATOM 2297 C C . TRP A 1 299 ? 25.688 0.936 3.781 1 98.31 299 TRP A C 1
ATOM 2299 O O . TRP A 1 299 ? 24.891 1.713 3.26 1 98.31 299 TRP A O 1
ATOM 2309 N N . ALA A 1 300 ? 26.969 0.961 3.521 1 98.75 300 ALA A N 1
ATOM 2310 C CA . ALA A 1 300 ? 27.578 2.041 2.754 1 98.75 300 ALA A CA 1
ATOM 2311 C C . ALA A 1 300 ? 27.359 1.846 1.257 1 98.75 300 ALA A C 1
ATOM 2313 O O . ALA A 1 300 ? 26.922 2.77 0.562 1 98.75 300 ALA A O 1
ATOM 2314 N N . TYR A 1 301 ? 27.688 0.627 0.761 1 98.44 301 TYR A N 1
ATOM 2315 C CA . TYR A 1 301 ? 27.547 0.481 -0.684 1 98.44 301 TYR A CA 1
ATOM 2316 C C . TYR A 1 301 ? 26.078 0.515 -1.099 1 98.44 301 TYR A C 1
ATOM 2318 O O . TYR A 1 301 ? 25.75 0.965 -2.199 1 98.44 301 TYR A O 1
ATOM 2326 N N . ARG A 1 302 ? 25.172 0.091 -0.234 1 98.62 302 ARG A N 1
ATOM 2327 C CA . ARG A 1 302 ? 23.75 0.15 -0.556 1 98.62 302 ARG A CA 1
ATOM 2328 C C . ARG A 1 302 ? 23.266 1.594 -0.629 1 98.62 302 ARG A C 1
ATOM 2330 O O . ARG A 1 302 ? 22.484 1.946 -1.513 1 98.62 302 ARG A O 1
ATOM 2337 N N . LEU A 1 303 ? 23.703 2.447 0.328 1 98.88 303 LEU A N 1
ATOM 2338 C CA . LEU A 1 303 ? 23.359 3.867 0.268 1 98.88 303 LEU A CA 1
ATOM 2339 C C . LEU A 1 303 ? 23.906 4.496 -1.016 1 98.88 303 LEU A C 1
ATOM 2341 O O . LEU A 1 303 ? 23.172 5.211 -1.71 1 98.88 303 LEU A O 1
ATOM 2345 N N . LYS A 1 304 ? 25.141 4.227 -1.317 1 98.88 304 LYS A N 1
ATOM 2346 C CA . LYS A 1 304 ? 25.75 4.75 -2.537 1 98.88 304 LYS A CA 1
ATOM 2347 C C . LYS A 1 304 ? 25.016 4.234 -3.777 1 98.88 304 LYS A C 1
ATOM 2349 O O . LYS A 1 304 ? 24.812 4.984 -4.734 1 98.88 304 LYS A O 1
ATOM 2354 N N . GLU A 1 305 ? 24.688 2.979 -3.75 1 98.88 305 GLU A N 1
ATOM 2355 C CA . GLU A 1 305 ? 23.969 2.373 -4.875 1 98.88 305 GLU A CA 1
ATOM 2356 C C . GLU A 1 305 ? 22.625 3.047 -5.098 1 98.88 305 GLU A C 1
ATOM 2358 O O . GLU A 1 305 ? 22.234 3.305 -6.242 1 98.88 305 GLU A O 1
ATOM 2363 N N . ASP A 1 306 ? 21.938 3.342 -4.051 1 98.88 306 ASP A N 1
ATOM 2364 C CA . ASP A 1 306 ? 20.688 4.078 -4.176 1 98.88 306 ASP A CA 1
ATOM 2365 C C . ASP A 1 306 ? 20.906 5.438 -4.832 1 98.88 306 ASP A C 1
ATOM 2367 O O . ASP A 1 306 ? 20.125 5.848 -5.703 1 98.88 306 ASP A O 1
ATOM 2371 N N . ILE A 1 307 ? 21.922 6.105 -4.43 1 98.81 307 ILE A N 1
ATOM 2372 C CA . ILE A 1 307 ? 22.234 7.418 -4.984 1 98.81 307 ILE A CA 1
ATOM 2373 C C . ILE A 1 307 ? 22.578 7.285 -6.469 1 98.81 307 ILE A C 1
ATOM 2375 O O . ILE A 1 307 ? 22.094 8.062 -7.293 1 98.81 307 ILE A O 1
ATOM 2379 N N . VAL A 1 308 ? 23.359 6.246 -6.809 1 98.81 308 VAL A N 1
ATOM 2380 C CA . VAL A 1 308 ? 23.734 5.973 -8.195 1 98.81 308 VAL A CA 1
ATOM 2381 C C . VAL A 1 308 ? 22.469 5.746 -9.031 1 98.81 308 VAL A C 1
ATOM 2383 O O . VAL A 1 308 ? 22.344 6.297 -10.125 1 98.81 308 VAL A O 1
ATOM 2386 N N . LEU A 1 309 ? 21.578 5 -8.523 1 98.94 309 LEU A N 1
ATOM 2387 C CA . LEU A 1 309 ? 20.359 4.688 -9.25 1 98.94 309 LEU A CA 1
ATOM 2388 C C . LEU A 1 309 ? 19.469 5.922 -9.375 1 98.94 309 LEU A C 1
ATOM 2390 O O . LEU A 1 309 ? 18.875 6.156 -10.43 1 98.94 309 LEU A O 1
ATOM 2394 N N . MET A 1 310 ? 19.406 6.75 -8.32 1 98.81 310 MET A N 1
ATOM 2395 C CA . MET A 1 310 ? 18.625 7.984 -8.398 1 98.81 310 MET A CA 1
ATOM 2396 C C . MET A 1 310 ? 19.234 8.938 -9.422 1 98.81 310 MET A C 1
ATOM 2398 O O . MET A 1 310 ? 18.5 9.648 -10.117 1 98.81 310 MET A O 1
ATOM 2402 N N . ASP A 1 311 ? 20.531 8.938 -9.531 1 98.75 311 ASP A N 1
ATOM 2403 C CA . ASP A 1 311 ? 21.219 9.781 -10.508 1 98.75 311 ASP A CA 1
ATOM 2404 C C . ASP A 1 311 ? 20.844 9.375 -11.93 1 98.75 311 ASP A C 1
ATOM 2406 O O . ASP A 1 311 ? 20.938 10.18 -12.859 1 98.75 311 ASP A O 1
ATOM 2410 N N . ALA A 1 312 ? 20.406 8.148 -12.078 1 98.75 312 ALA A N 1
ATOM 2411 C CA . ALA A 1 312 ? 20.094 7.609 -13.406 1 98.75 312 ALA A CA 1
ATOM 2412 C C . ALA A 1 312 ? 18.625 7.773 -13.742 1 98.75 312 ALA A C 1
ATOM 2414 O O . ALA A 1 312 ? 18.125 7.145 -14.672 1 98.75 312 ALA A O 1
ATOM 2415 N N . ALA A 1 313 ? 17.906 8.586 -13.039 1 98.5 313 ALA A N 1
ATOM 2416 C CA . ALA A 1 313 ? 16.469 8.766 -13.195 1 98.5 313 ALA A CA 1
ATOM 2417 C C . ALA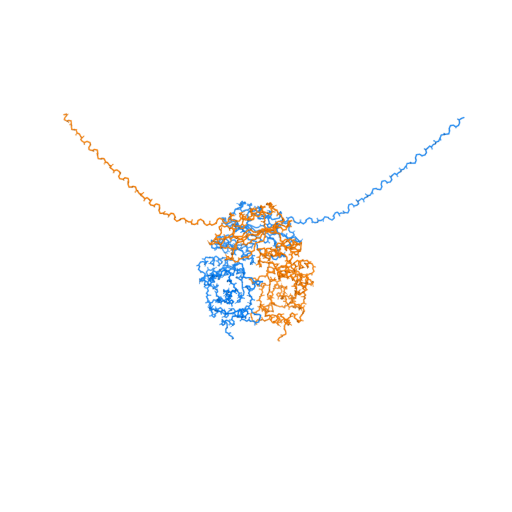 A 1 313 ? 16.109 9.102 -14.641 1 98.5 313 ALA A C 1
ATOM 2419 O O . ALA A 1 313 ? 15.078 8.672 -15.148 1 98.5 313 ALA A O 1
ATOM 2420 N N . ASP A 1 314 ? 16.938 9.852 -15.383 1 98.12 314 ASP A N 1
ATOM 2421 C CA . ASP A 1 314 ? 16.641 10.289 -16.734 1 98.12 314 ASP A CA 1
ATOM 2422 C C . ASP A 1 314 ? 17.312 9.383 -17.766 1 98.12 314 ASP A C 1
ATOM 2424 O O . ASP A 1 314 ? 17.219 9.633 -18.969 1 98.12 314 ASP A O 1
ATOM 2428 N N . SER A 1 315 ? 18 8.391 -17.312 1 98.62 315 SER A N 1
ATOM 2429 C CA . SER A 1 315 ? 18.656 7.418 -18.188 1 98.62 315 SER A CA 1
ATOM 2430 C C . SER A 1 315 ? 18.5 6 -17.656 1 98.62 315 SER A C 1
ATOM 2432 O O . SER A 1 315 ? 19.484 5.297 -17.453 1 98.62 315 SER A O 1
ATOM 2434 N N . PRO A 1 316 ? 17.281 5.574 -17.469 1 98.81 316 PRO A N 1
ATOM 2435 C CA . PRO A 1 316 ? 17.062 4.242 -16.891 1 98.81 316 PRO A CA 1
ATOM 2436 C C . PRO A 1 316 ? 17.688 3.133 -17.75 1 98.81 316 PRO A C 1
ATOM 2438 O O . PRO A 1 316 ? 18 2.059 -17.234 1 98.81 316 PRO A O 1
ATOM 2441 N N . GLU A 1 317 ? 17.906 3.338 -19.016 1 98.69 317 GLU A N 1
ATOM 2442 C CA . GLU A 1 317 ? 18.484 2.355 -19.922 1 98.69 317 GLU A CA 1
ATOM 2443 C C . GLU A 1 317 ? 19.922 2.01 -19.531 1 98.69 317 GLU A C 1
ATOM 2445 O O . GLU A 1 317 ? 20.484 1.027 -20.016 1 98.69 317 GLU A O 1
ATOM 2450 N N . ASP A 1 318 ? 20.469 2.852 -18.688 1 98.75 318 ASP A N 1
ATOM 2451 C CA . ASP A 1 318 ? 21.797 2.537 -18.188 1 98.75 318 ASP A CA 1
ATOM 2452 C C . ASP A 1 318 ? 21.781 1.251 -17.359 1 98.75 318 ASP A C 1
ATOM 2454 O O . ASP A 1 318 ? 22.812 0.569 -17.25 1 98.75 318 ASP A O 1
ATOM 2458 N N . PHE A 1 319 ? 20.609 0.859 -16.797 1 98.94 319 PHE A N 1
ATOM 2459 C CA . PHE A 1 319 ? 20.562 -0.278 -15.891 1 98.94 319 PHE A CA 1
ATOM 2460 C C . PHE A 1 319 ? 19.469 -1.249 -16.297 1 98.94 319 PHE A C 1
ATOM 2462 O O . PHE A 1 319 ? 19.422 -2.381 -15.805 1 98.94 319 PHE A O 1
ATOM 2469 N N . VAL A 1 320 ? 18.531 -0.781 -17.109 1 98.94 320 VAL A N 1
ATOM 2470 C CA . VAL A 1 320 ? 17.375 -1.581 -17.5 1 98.94 320 VAL A CA 1
ATOM 2471 C C . VAL A 1 320 ? 17.484 -1.962 -18.969 1 98.94 320 VAL A C 1
ATOM 2473 O O . VAL A 1 320 ? 17.875 -1.143 -19.797 1 98.94 320 VAL A O 1
ATOM 2476 N N . SER A 1 321 ? 17.141 -3.174 -19.281 1 98.88 321 SER A N 1
ATOM 2477 C CA . SER A 1 321 ? 17.172 -3.631 -20.672 1 98.88 321 SER A CA 1
ATOM 2478 C C . SER A 1 321 ? 15.961 -4.516 -20.984 1 98.88 321 SER A C 1
ATOM 2480 O O . SER A 1 321 ? 15.359 -5.094 -20.062 1 98.88 321 SER A O 1
ATOM 2482 N N . THR A 1 322 ? 15.586 -4.609 -22.266 1 98.88 322 THR A N 1
ATOM 2483 C CA . THR A 1 322 ? 14.531 -5.504 -22.719 1 98.88 322 THR A CA 1
ATOM 2484 C C . THR A 1 322 ? 15.109 -6.867 -23.094 1 98.88 322 THR A C 1
ATOM 2486 O O . THR A 1 322 ? 15.984 -6.965 -23.953 1 98.88 322 THR A O 1
ATOM 2489 N N . ILE A 1 323 ? 14.617 -7.824 -22.422 1 98.81 323 ILE A N 1
ATOM 2490 C CA . ILE A 1 323 ? 15 -9.203 -22.703 1 98.81 323 ILE A CA 1
ATOM 2491 C C . ILE A 1 323 ? 14.109 -9.766 -23.812 1 98.81 323 ILE A C 1
ATOM 2493 O O . ILE A 1 323 ? 14.578 -10.5 -24.688 1 98.81 323 ILE A O 1
ATOM 2497 N N . LYS A 1 324 ? 12.828 -9.383 -23.75 1 98.62 324 LYS A N 1
ATOM 2498 C CA . LYS A 1 324 ? 11.844 -9.875 -24.703 1 98.62 324 LYS A CA 1
ATOM 2499 C C . LYS A 1 324 ? 10.672 -8.906 -24.828 1 98.62 324 LYS A C 1
ATOM 2501 O O . LYS A 1 324 ? 10.234 -8.32 -23.844 1 98.62 324 LYS A O 1
ATOM 2506 N N . GLU A 1 325 ? 10.258 -8.727 -26.078 1 98.81 325 GLU A N 1
ATOM 2507 C CA . GLU A 1 325 ? 8.977 -8.086 -26.375 1 98.81 325 GLU A CA 1
ATOM 2508 C C . GLU A 1 325 ? 7.918 -9.117 -26.766 1 98.81 325 GLU A C 1
ATOM 2510 O O . GLU A 1 325 ? 8.227 -10.117 -27.422 1 98.81 325 GLU A O 1
ATOM 2515 N N . PHE A 1 326 ? 6.684 -8.891 -26.312 1 98.81 326 PHE A N 1
ATOM 2516 C CA . PHE A 1 326 ? 5.605 -9.797 -26.672 1 98.81 326 PHE A CA 1
ATOM 2517 C C . PHE A 1 326 ? 4.27 -9.062 -26.703 1 98.81 326 PHE A C 1
ATOM 2519 O O . PHE A 1 326 ? 4.184 -7.898 -26.312 1 98.81 326 PHE A O 1
ATOM 2526 N N . SER A 1 327 ? 3.285 -9.734 -27.281 1 98.75 327 SER A N 1
ATOM 2527 C CA . SER A 1 327 ? 1.922 -9.211 -27.328 1 98.75 327 SER A CA 1
ATOM 2528 C C . SER A 1 327 ? 0.917 -10.266 -26.875 1 98.75 327 SER A C 1
ATOM 2530 O O . SER A 1 327 ? 1.145 -11.469 -27.047 1 98.75 327 SER A O 1
ATOM 2532 N N . LEU A 1 328 ? -0.065 -9.773 -26.234 1 98.75 328 LEU A N 1
ATOM 2533 C CA . LEU A 1 328 ? -1.207 -10.594 -25.859 1 98.75 328 LEU A CA 1
ATOM 2534 C C . LEU A 1 328 ? -2.445 -10.219 -26.656 1 98.75 328 LEU A C 1
ATOM 2536 O O . LEU A 1 328 ? -2.852 -9.055 -26.672 1 98.75 328 LEU A O 1
ATOM 2540 N N . ALA A 1 329 ? -3.078 -11.219 -27.25 1 98.31 329 ALA A N 1
ATOM 2541 C CA . ALA A 1 329 ? -4.148 -10.945 -28.203 1 98.31 329 ALA A CA 1
ATOM 2542 C C . ALA A 1 329 ? -5.508 -10.906 -27.5 1 98.31 329 ALA A C 1
ATOM 2544 O O . ALA A 1 329 ? -6.48 -10.391 -28.062 1 98.31 329 ALA A O 1
ATOM 2545 N N . ASN A 1 330 ? -5.566 -11.531 -26.406 1 98.06 330 ASN A N 1
ATOM 2546 C CA . ASN A 1 330 ? -6.836 -11.617 -25.703 1 98.06 330 ASN A CA 1
ATOM 2547 C C . ASN A 1 330 ? -6.629 -11.867 -24.203 1 98.06 330 ASN A C 1
ATOM 2549 O O . ASN A 1 330 ? -5.496 -12.055 -23.75 1 98.06 330 ASN A O 1
ATOM 2553 N N . ASN A 1 331 ? -7.699 -11.797 -23.5 1 97.75 331 ASN A N 1
ATOM 2554 C CA . ASN A 1 331 ? -7.672 -11.961 -22.047 1 97.75 331 ASN A CA 1
ATOM 2555 C C . ASN A 1 331 ? -7.172 -13.344 -21.656 1 97.75 331 ASN A C 1
ATOM 2557 O O . ASN A 1 331 ? -6.512 -13.5 -20.625 1 97.75 331 ASN A O 1
ATOM 2561 N N . ASP A 1 332 ? -7.43 -14.359 -22.406 1 97.56 332 ASP A N 1
ATOM 2562 C CA . ASP A 1 332 ? -7.027 -15.727 -22.094 1 97.56 332 ASP A CA 1
ATOM 2563 C C . ASP A 1 332 ? -5.508 -15.852 -22.031 1 97.56 332 ASP A C 1
ATOM 2565 O O . ASP A 1 332 ? -4.977 -16.594 -21.203 1 97.56 332 ASP A O 1
ATOM 2569 N N . GLU A 1 333 ? -4.859 -15.195 -22.875 1 98.31 333 GLU A N 1
ATOM 2570 C CA . GLU A 1 333 ? -3.398 -15.227 -22.891 1 98.31 333 GLU A CA 1
ATOM 2571 C C . GLU A 1 333 ? -2.826 -14.57 -21.625 1 98.31 333 GLU A C 1
ATOM 2573 O O . GLU A 1 333 ? -1.815 -15.023 -21.094 1 98.31 333 GLU A O 1
ATOM 2578 N N . LEU A 1 334 ? -3.467 -13.477 -21.203 1 98.56 334 LEU A N 1
ATOM 2579 C CA . LEU A 1 334 ? -3.051 -12.844 -19.953 1 98.56 334 LEU A CA 1
ATOM 2580 C C . LEU A 1 334 ? -3.236 -13.781 -18.766 1 98.56 334 LEU A C 1
ATOM 2582 O O . LEU A 1 334 ? -2.318 -13.969 -17.969 1 98.56 334 LEU A O 1
ATOM 2586 N N . LEU A 1 335 ? -4.422 -14.406 -18.734 1 97.81 335 LEU A N 1
ATOM 2587 C CA . LEU A 1 335 ? -4.746 -15.305 -17.625 1 97.81 335 LEU A CA 1
ATOM 2588 C C . LEU A 1 335 ? -3.82 -16.516 -17.625 1 97.81 335 LEU A C 1
ATOM 2590 O O . LEU A 1 335 ? -3.477 -17.031 -16.547 1 97.81 335 LEU A O 1
ATOM 2594 N N . ALA A 1 336 ? -3.41 -16.922 -18.75 1 97.38 336 ALA A N 1
ATOM 2595 C CA . ALA A 1 336 ? -2.496 -18.047 -18.875 1 97.38 336 ALA A CA 1
ATOM 2596 C C . ALA A 1 336 ? -1.163 -17.75 -18.188 1 97.38 336 ALA A C 1
ATOM 2598 O O . ALA A 1 336 ? -0.588 -18.609 -17.516 1 97.38 336 ALA A O 1
ATOM 2599 N N . LEU A 1 337 ? -0.663 -16.547 -18.328 1 98.44 337 LEU A N 1
ATOM 2600 C CA . LEU A 1 337 ? 0.595 -16.141 -17.719 1 98.44 337 LEU A CA 1
ATOM 2601 C C . LEU A 1 337 ? 0.449 -16.031 -16.203 1 98.44 337 LEU A C 1
ATOM 2603 O O . LEU A 1 337 ? 1.404 -16.281 -15.461 1 98.44 337 LEU A O 1
ATOM 2607 N N . GLN A 1 338 ? -0.722 -15.727 -15.727 1 98.62 338 GLN A N 1
ATOM 2608 C CA . GLN A 1 338 ? -0.971 -15.414 -14.328 1 98.62 338 GLN A CA 1
ATOM 2609 C C . GLN A 1 338 ? -1.347 -16.672 -13.539 1 98.62 338 GLN A C 1
ATOM 2611 O O . GLN A 1 338 ? -1.326 -16.656 -12.312 1 98.62 338 GLN A O 1
ATOM 2616 N N . GLY A 1 339 ? -1.594 -17.719 -14.156 1 98.38 339 GLY A N 1
ATOM 2617 C CA . GLY A 1 339 ? -2.262 -18.891 -13.609 1 98.38 339 GLY A CA 1
ATOM 2618 C C . GLY A 1 339 ? -1.407 -19.656 -12.617 1 98.38 339 GLY A C 1
ATOM 2619 O O . GLY A 1 339 ? -0.19 -19.75 -12.789 1 98.38 339 GLY A O 1
ATOM 2620 N N . ALA A 1 340 ? -2.098 -20.203 -11.586 1 98.19 340 ALA A N 1
ATOM 2621 C CA . ALA A 1 340 ? -1.447 -21.156 -10.695 1 98.19 340 ALA A CA 1
ATOM 2622 C C . ALA A 1 340 ? -0.949 -22.375 -11.477 1 98.19 340 ALA A C 1
ATOM 2624 O O . ALA A 1 340 ? -1.634 -22.859 -12.375 1 98.19 340 ALA A O 1
ATOM 2625 N N . GLY A 1 341 ? 0.239 -22.797 -11.156 1 97.31 341 GLY A N 1
ATOM 2626 C CA . GLY A 1 341 ? 0.803 -23.953 -11.836 1 97.31 341 GLY A CA 1
ATOM 2627 C C . GLY A 1 341 ? 1.468 -23.609 -13.156 1 97.31 341 GLY A C 1
ATOM 2628 O O . GLY A 1 341 ? 1.945 -24.484 -13.867 1 97.31 341 GLY A O 1
ATOM 2629 N N . VAL A 1 342 ? 1.491 -22.391 -13.492 1 97.75 342 VAL A N 1
ATOM 2630 C CA . VAL A 1 342 ? 2.09 -21.938 -14.742 1 97.75 342 VAL A CA 1
ATOM 2631 C C . VAL A 1 342 ? 3.414 -21.234 -14.461 1 97.75 342 VAL A C 1
ATOM 2633 O O . VAL A 1 342 ? 3.523 -20.469 -13.492 1 97.75 342 VAL A O 1
ATOM 2636 N N . HIS A 1 343 ? 4.406 -21.594 -15.203 1 98.38 343 HIS A N 1
ATOM 2637 C CA . HIS A 1 343 ? 5.656 -20.844 -15.227 1 98.38 343 HIS A CA 1
ATOM 2638 C C . HIS A 1 343 ? 5.652 -19.797 -16.344 1 98.38 343 HIS A C 1
ATOM 2640 O O . HIS A 1 343 ? 5.93 -20.125 -17.5 1 98.38 343 HIS A O 1
ATOM 2646 N N . PRO A 1 344 ? 5.422 -18.5 -16.047 1 98.69 344 PRO A N 1
ATOM 2647 C CA . PRO A 1 344 ? 5.16 -17.531 -17.094 1 98.69 344 PRO A CA 1
ATOM 2648 C C . PRO A 1 344 ? 6.375 -17.281 -18 1 98.69 344 PRO A C 1
ATOM 2650 O O . PRO A 1 344 ? 6.223 -17 -19.188 1 98.69 344 PRO A O 1
ATOM 2653 N N . LEU A 1 345 ? 7.59 -17.422 -17.469 1 98.75 345 LEU A N 1
ATOM 2654 C CA . LEU A 1 345 ? 8.789 -17.203 -18.266 1 98.75 345 LEU A CA 1
ATOM 2655 C C . LEU A 1 345 ? 8.984 -18.328 -19.281 1 98.75 345 LEU A C 1
ATOM 2657 O O . LEU A 1 345 ? 9.578 -18.125 -20.344 1 98.75 345 LEU A O 1
ATOM 2661 N N . LYS A 1 346 ? 8.508 -19.547 -18.922 1 98.19 346 LYS A N 1
ATOM 2662 C CA . LYS A 1 346 ? 8.531 -20.625 -19.906 1 98.19 346 LYS A CA 1
ATOM 2663 C C . LYS A 1 346 ? 7.496 -20.406 -21 1 98.19 346 LYS A C 1
ATOM 2665 O O . LYS A 1 346 ? 7.773 -20.625 -22.188 1 98.19 346 LYS A O 1
ATOM 2670 N N . VAL A 1 347 ? 6.32 -19.953 -20.578 1 98.19 347 VAL A N 1
ATOM 2671 C CA . VAL A 1 347 ? 5.258 -19.672 -21.547 1 98.19 347 VAL A CA 1
ATOM 2672 C C . VAL A 1 347 ? 5.738 -18.641 -22.562 1 98.19 347 VAL A C 1
ATOM 2674 O O . VAL A 1 347 ? 5.449 -18.75 -23.75 1 98.19 347 VAL A O 1
ATOM 2677 N N . LEU A 1 348 ? 6.555 -17.688 -22.109 1 98.38 348 LEU A N 1
ATOM 2678 C CA . LEU A 1 348 ? 7.012 -16.609 -22.969 1 98.38 348 LEU A CA 1
ATOM 2679 C C . LEU A 1 348 ? 8.289 -17 -23.703 1 98.38 348 LEU A C 1
ATOM 2681 O O . LEU A 1 348 ? 8.82 -16.203 -24.484 1 98.38 348 LEU A O 1
ATOM 2685 N N . GLY A 1 349 ? 8.852 -18.141 -23.391 1 97.62 349 GLY A N 1
ATOM 2686 C CA . GLY A 1 349 ? 10.031 -18.625 -24.094 1 97.62 349 GLY A CA 1
ATOM 2687 C C . GLY A 1 349 ? 11.32 -18.031 -23.578 1 97.62 349 GLY A C 1
ATOM 2688 O O . GLY A 1 349 ? 12.359 -18.109 -24.234 1 97.62 349 GLY A O 1
ATOM 2689 N N . VAL A 1 350 ? 11.312 -17.375 -22.453 1 97.94 350 VAL A N 1
ATOM 2690 C CA . VAL A 1 350 ? 12.5 -16.812 -21.828 1 97.94 350 VAL A CA 1
ATOM 2691 C C . VAL A 1 350 ? 13.328 -17.938 -21.203 1 97.94 350 VAL A C 1
ATOM 2693 O O . VAL A 1 350 ? 14.562 -17.906 -21.234 1 97.94 350 VAL A O 1
ATOM 2696 N N . ILE A 1 351 ? 12.602 -18.859 -20.609 1 94.19 351 ILE A N 1
ATOM 2697 C CA . ILE A 1 351 ? 13.203 -20.094 -20.141 1 94.19 351 ILE A CA 1
ATOM 2698 C C . ILE A 1 351 ? 12.875 -21.234 -21.094 1 94.19 351 ILE A C 1
ATOM 2700 O O . ILE A 1 351 ? 11.742 -21.328 -21.578 1 94.19 351 ILE A O 1
ATOM 2704 N N . SER A 1 352 ? 13.984 -21.984 -21.5 1 82.06 352 SER A N 1
ATOM 2705 C CA . SER A 1 352 ? 13.75 -23.109 -22.391 1 82.06 352 SER A CA 1
ATOM 2706 C C . SER A 1 352 ? 12.891 -24.188 -21.734 1 82.06 352 SER A C 1
ATOM 2708 O O . SER A 1 352 ? 12.984 -24.391 -20.516 1 82.06 352 SER A O 1
ATOM 2710 N N . GLY A 1 353 ? 11.836 -24.625 -22.469 1 64.81 353 GLY A N 1
ATOM 2711 C CA . GLY A 1 353 ? 10.859 -25.609 -22.047 1 64.81 353 GLY A CA 1
ATOM 2712 C C . GLY A 1 353 ? 11.492 -26.859 -21.469 1 64.81 353 GLY A C 1
ATOM 2713 O O . GLY A 1 353 ? 12.664 -27.156 -21.719 1 64.81 353 GLY A O 1
ATOM 2714 N N . MET B 1 1 ? 48.594 95.312 -29.578 1 24.83 1 MET B N 1
ATOM 2715 C CA . MET B 1 1 ? 47.438 95.125 -28.734 1 24.83 1 MET B CA 1
ATOM 2716 C C . MET B 1 1 ? 46.25 94.625 -29.547 1 24.83 1 MET B C 1
ATOM 2718 O O . MET B 1 1 ? 45.094 94.875 -29.172 1 24.83 1 MET B O 1
ATOM 2722 N N . GLN B 1 2 ? 46.531 94.062 -30.766 1 27.06 2 GLN B N 1
ATOM 2723 C CA . GLN B 1 2 ? 45.688 93.5 -31.812 1 27.06 2 GLN B CA 1
ATOM 2724 C C . GLN B 1 2 ? 44.844 92.312 -31.281 1 27.06 2 GLN B C 1
ATOM 2726 O O . GLN B 1 2 ? 45.375 91.375 -30.656 1 27.06 2 GLN B O 1
ATOM 2731 N N . ASP B 1 3 ? 43.469 92.5 -31.203 1 27.41 3 ASP B N 1
ATOM 2732 C CA . ASP B 1 3 ? 42.219 91.875 -30.703 1 27.41 3 ASP B CA 1
ATOM 2733 C C . ASP B 1 3 ? 41.844 90.625 -31.484 1 27.41 3 ASP B C 1
ATOM 2735 O O . ASP B 1 3 ? 41.438 90.688 -32.656 1 27.41 3 ASP B O 1
ATOM 2739 N N . ARG B 1 4 ? 42.75 89.562 -31.531 1 26.56 4 ARG B N 1
ATOM 2740 C CA . ARG B 1 4 ? 42.5 88.312 -32.219 1 26.56 4 ARG B CA 1
ATOM 2741 C C . ARG B 1 4 ? 41.219 87.688 -31.75 1 26.56 4 ARG B C 1
ATOM 2743 O O . ARG B 1 4 ? 41.062 87.375 -30.562 1 26.56 4 ARG B O 1
ATOM 2750 N N . ARG B 1 5 ? 40.031 88 -32.375 1 26.77 5 ARG B N 1
ATOM 2751 C CA . ARG B 1 5 ? 38.625 87.562 -32.281 1 26.77 5 ARG B CA 1
ATOM 2752 C C . ARG B 1 5 ? 38.531 86.062 -32.5 1 26.77 5 ARG B C 1
ATOM 2754 O O . ARG B 1 5 ? 38.812 85.562 -33.562 1 26.77 5 ARG B O 1
ATOM 2761 N N . VAL B 1 6 ? 38.906 85.188 -31.516 1 28.38 6 VAL B N 1
ATOM 2762 C CA . VAL B 1 6 ? 38.875 83.75 -31.531 1 28.38 6 VAL B CA 1
ATOM 2763 C C . VAL B 1 6 ? 37.469 83.25 -31.781 1 28.38 6 VAL B C 1
ATOM 2765 O O . VAL B 1 6 ? 36.531 83.625 -31.062 1 28.38 6 VAL B O 1
ATOM 2768 N N . ASP B 1 7 ? 37 83 -33.062 1 24.89 7 ASP B N 1
ATOM 2769 C CA . ASP B 1 7 ? 35.781 82.438 -33.625 1 24.89 7 ASP B CA 1
ATOM 2770 C C . ASP B 1 7 ? 35.406 81.125 -33 1 24.89 7 ASP B C 1
ATOM 2772 O O . ASP B 1 7 ? 36.219 80.188 -33.031 1 24.89 7 ASP B O 1
ATOM 2776 N N . ASN B 1 8 ? 34.719 81.062 -31.844 1 25.48 8 ASN B N 1
ATOM 2777 C CA . ASN B 1 8 ? 34.219 80 -31.031 1 25.48 8 ASN B CA 1
ATOM 2778 C C . ASN B 1 8 ? 33.188 79.125 -31.812 1 25.48 8 ASN B C 1
ATOM 2780 O O . ASN B 1 8 ? 32.094 79.625 -32.125 1 25.48 8 ASN B O 1
ATOM 2784 N N . MET B 1 9 ? 33.594 78.438 -32.938 1 25.83 9 MET B N 1
ATOM 2785 C CA . MET B 1 9 ? 32.719 77.562 -33.719 1 25.83 9 MET B CA 1
ATOM 2786 C C . MET B 1 9 ? 32 76.562 -32.781 1 25.83 9 MET B C 1
ATOM 2788 O O . MET B 1 9 ? 32.656 75.812 -32.094 1 25.83 9 MET B O 1
ATOM 2792 N N . LYS B 1 10 ? 30.766 76.75 -32.344 1 25.77 10 LYS B N 1
ATOM 2793 C CA . LYS B 1 10 ? 29.797 76 -31.578 1 25.77 10 LYS B CA 1
ATOM 2794 C C . LYS B 1 10 ? 29.422 74.688 -32.281 1 25.77 10 LYS B C 1
ATOM 2796 O O . LYS B 1 10 ? 28.766 74.75 -33.344 1 25.77 10 LYS B O 1
ATOM 2801 N N . MET B 1 11 ? 30.281 73.688 -32.5 1 26.06 11 MET B N 1
ATOM 2802 C CA . MET B 1 11 ? 29.844 72.375 -33.094 1 26.06 11 MET B CA 1
ATOM 2803 C C . MET B 1 11 ? 28.656 71.812 -32.344 1 26.06 11 MET B C 1
ATOM 2805 O O . MET B 1 11 ? 28.75 71.562 -31.125 1 26.06 11 MET B O 1
ATOM 2809 N N . ASP B 1 12 ? 27.391 72.062 -32.75 1 25.05 12 ASP B N 1
ATOM 2810 C CA . ASP B 1 12 ? 26.109 71.5 -32.312 1 25.05 12 ASP B CA 1
ATOM 2811 C C . ASP B 1 12 ? 26.094 70 -32.375 1 25.05 12 ASP B C 1
ATOM 2813 O O . ASP B 1 12 ? 26.328 69.438 -33.469 1 25.05 12 ASP B O 1
ATOM 2817 N N . ARG B 1 13 ? 26.609 69.188 -31.406 1 25.44 13 ARG B N 1
ATOM 2818 C CA . ARG B 1 13 ? 26.516 67.75 -31.219 1 25.44 13 ARG B CA 1
ATOM 2819 C C . ARG B 1 13 ? 25.062 67.312 -31.297 1 25.44 13 ARG B C 1
ATOM 2821 O O . ARG B 1 13 ? 24.234 67.688 -30.484 1 25.44 13 ARG B O 1
ATOM 2828 N N . ILE B 1 14 ? 24.438 67.125 -32.469 1 28.14 14 ILE B N 1
ATOM 2829 C CA . ILE B 1 14 ? 23.156 66.438 -32.688 1 28.14 14 ILE B CA 1
ATOM 2830 C C . ILE B 1 14 ? 23.203 65.062 -32.031 1 28.14 14 ILE B C 1
ATOM 2832 O O . ILE B 1 14 ? 24.031 64.188 -32.375 1 28.14 14 ILE B O 1
ATOM 2836 N N . ILE B 1 15 ? 22.922 64.875 -30.75 1 28.31 15 ILE B N 1
ATOM 2837 C CA . ILE B 1 15 ? 22.75 63.594 -30.062 1 28.31 15 ILE B CA 1
ATOM 2838 C C . ILE B 1 15 ? 21.609 62.812 -30.719 1 28.31 15 ILE B C 1
ATOM 2840 O O . ILE B 1 15 ? 20.469 63.25 -30.75 1 28.31 15 ILE B O 1
ATOM 2844 N N . ALA B 1 16 ? 21.844 62.094 -31.875 1 29.66 16 ALA B N 1
ATOM 2845 C CA . ALA B 1 16 ? 20.922 61.094 -32.406 1 29.66 16 ALA B CA 1
ATOM 2846 C C . ALA B 1 16 ? 20.438 60.156 -31.312 1 29.66 16 ALA B C 1
ATOM 2848 O O . ALA B 1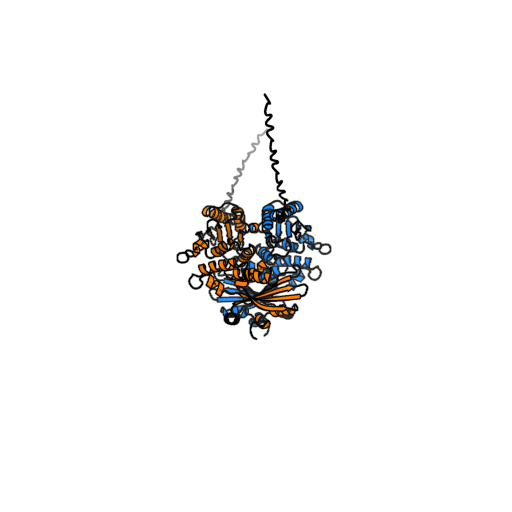 16 ? 21.219 59.438 -30.703 1 29.66 16 ALA B O 1
ATOM 2849 N N . THR B 1 17 ? 19.375 60.5 -30.609 1 30.09 17 THR B N 1
ATOM 2850 C CA . THR B 1 17 ? 18.641 59.594 -29.734 1 30.09 17 THR B CA 1
ATOM 2851 C C . THR B 1 17 ? 18.203 58.344 -30.516 1 30.09 17 THR B C 1
ATOM 2853 O O . THR B 1 17 ? 17.406 58.438 -31.453 1 30.09 17 THR B O 1
ATOM 2856 N N . THR B 1 18 ? 19.094 57.375 -30.812 1 33.47 18 THR B N 1
ATOM 2857 C CA . THR B 1 18 ? 18.641 56.062 -31.281 1 33.47 18 THR B CA 1
ATOM 2858 C C . THR B 1 18 ? 17.516 55.562 -30.391 1 33.47 18 THR B C 1
ATOM 2860 O O . THR B 1 18 ? 17.719 55.344 -29.188 1 33.47 18 THR B O 1
ATOM 2863 N N . LEU B 1 19 ? 16.281 55.906 -30.672 1 31.16 19 LEU B N 1
ATOM 2864 C CA . LEU B 1 19 ? 15.117 55.219 -30.125 1 31.16 19 LEU B CA 1
ATOM 2865 C C . LEU B 1 19 ? 15.227 53.719 -30.328 1 31.16 19 LEU B C 1
ATOM 2867 O O . LEU B 1 19 ? 15.195 53.219 -31.469 1 31.16 19 LEU B O 1
ATOM 2871 N N . LEU B 1 20 ? 16.141 53 -29.547 1 32.25 20 LEU B N 1
ATOM 2872 C CA . LEU B 1 20 ? 16.016 51.562 -29.484 1 32.25 20 LEU B CA 1
ATOM 2873 C C . LEU B 1 20 ? 14.57 51.125 -29.297 1 32.25 20 LEU B C 1
ATOM 2875 O O . LEU B 1 20 ? 13.969 51.406 -28.25 1 32.25 20 LEU B O 1
ATOM 2879 N N . LEU B 1 21 ? 13.766 51.094 -30.344 1 33.69 21 LEU B N 1
ATOM 2880 C CA . LEU B 1 21 ? 12.516 50.344 -30.344 1 33.69 21 LEU B CA 1
ATOM 2881 C C . LEU B 1 21 ? 12.719 48.938 -29.781 1 33.69 21 LEU B C 1
ATOM 2883 O O . LEU B 1 21 ? 13.328 48.094 -30.438 1 33.69 21 LEU B O 1
ATOM 2887 N N . LEU B 1 22 ? 12.953 48.844 -28.469 1 32.75 22 LEU B N 1
ATOM 2888 C CA . LEU B 1 22 ? 12.734 47.531 -27.906 1 32.75 22 LEU B CA 1
ATOM 2889 C C . LEU B 1 22 ? 11.375 46.969 -28.328 1 32.75 22 LEU B C 1
ATOM 2891 O O . LEU B 1 22 ? 10.336 47.469 -27.891 1 32.75 22 LEU B O 1
ATOM 2895 N N . ALA B 1 23 ? 11.258 46.5 -29.562 1 34.97 23 ALA B N 1
ATOM 2896 C CA . ALA B 1 23 ? 10.133 45.625 -29.859 1 34.97 23 ALA B CA 1
ATOM 2897 C C . ALA B 1 23 ? 9.883 44.656 -28.703 1 34.97 23 ALA B C 1
ATOM 2899 O O . ALA B 1 23 ? 10.75 43.844 -28.375 1 34.97 23 ALA B O 1
ATOM 2900 N N . LEU B 1 24 ? 9.023 45.031 -27.797 1 33.78 24 LEU B N 1
ATOM 2901 C CA . LEU B 1 24 ? 8.422 44.031 -26.922 1 33.78 24 LEU B CA 1
ATOM 2902 C C . LEU B 1 24 ? 8.094 42.75 -27.688 1 33.78 24 LEU B C 1
ATOM 2904 O O . LEU B 1 24 ? 7.25 42.781 -28.594 1 33.78 24 LEU B O 1
ATOM 2908 N N . VAL B 1 25 ? 9.047 41.875 -27.969 1 39.41 25 VAL B N 1
ATOM 2909 C CA . VAL B 1 25 ? 8.633 40.531 -28.328 1 39.41 25 VAL B CA 1
ATOM 2910 C C . VAL B 1 25 ? 7.434 40.094 -27.469 1 39.41 25 VAL B C 1
ATOM 2912 O O . VAL B 1 25 ? 7.414 40.344 -26.266 1 39.41 25 VAL B O 1
ATOM 2915 N N . PRO B 1 26 ? 6.254 39.938 -28.094 1 39.34 26 PRO B N 1
ATOM 2916 C CA . PRO B 1 26 ? 5.168 39.375 -27.297 1 39.34 26 PRO B CA 1
ATOM 2917 C C . PRO B 1 26 ? 5.668 38.344 -26.281 1 39.34 26 PRO B C 1
ATOM 2919 O O . PRO B 1 26 ? 6.586 37.562 -26.562 1 39.34 26 PRO B O 1
ATOM 2922 N N . GLY B 1 27 ? 5.656 38.656 -25.031 1 34.91 27 GLY B N 1
ATOM 2923 C CA . GLY B 1 27 ? 5.922 37.844 -23.859 1 34.91 27 GLY B CA 1
ATOM 2924 C C . GLY B 1 27 ? 5.492 36.406 -24.016 1 34.91 27 GLY B C 1
ATOM 2925 O O . GLY B 1 27 ? 4.391 36.125 -24.5 1 34.91 27 GLY B O 1
ATOM 2926 N N . MET B 1 28 ? 6.395 35.5 -24.359 1 36.41 28 MET B N 1
ATOM 2927 C CA . MET B 1 28 ? 6.102 34.125 -23.953 1 36.41 28 MET B CA 1
ATOM 2928 C C . MET B 1 28 ? 5.305 34.094 -22.656 1 36.41 28 MET B C 1
ATOM 2930 O O . MET B 1 28 ? 5.852 34.375 -21.578 1 36.41 28 MET B O 1
ATOM 2934 N N . ALA B 1 29 ? 4.051 34.5 -22.656 1 38.84 29 ALA B N 1
ATOM 2935 C CA . ALA B 1 29 ? 3.236 34.094 -21.531 1 38.84 29 ALA B CA 1
ATOM 2936 C C . ALA B 1 29 ? 3.725 32.75 -20.969 1 38.84 29 ALA B C 1
ATOM 2938 O O . ALA B 1 29 ? 3.613 31.719 -21.625 1 38.84 29 ALA B O 1
ATOM 2939 N N . MET B 1 30 ? 4.73 32.594 -20.281 1 39.19 30 MET B N 1
ATOM 2940 C CA . MET B 1 30 ? 4.848 31.422 -19.422 1 39.19 30 MET B CA 1
ATOM 2941 C C . MET B 1 30 ? 3.479 30.984 -18.906 1 39.19 30 MET B C 1
ATOM 2943 O O . MET B 1 30 ? 2.781 31.766 -18.25 1 39.19 30 MET B O 1
ATOM 2947 N N . ALA B 1 31 ? 2.717 30.281 -19.625 1 46.03 31 ALA B N 1
ATOM 2948 C CA . ALA B 1 31 ? 1.483 29.672 -19.141 1 46.03 31 ALA B CA 1
ATOM 2949 C C . ALA B 1 31 ? 1.54 29.453 -17.625 1 46.03 31 ALA B C 1
ATOM 2951 O O . ALA B 1 31 ? 2.375 28.688 -17.141 1 46.03 31 ALA B O 1
ATOM 2952 N N . GLU B 1 32 ? 1.409 30.391 -16.703 1 60.12 32 GLU B N 1
ATOM 2953 C CA . GLU B 1 32 ? 1.37 30.25 -15.25 1 60.12 32 GLU B CA 1
ATOM 2954 C C . GLU B 1 32 ? 0.599 29 -14.836 1 60.12 32 GLU B C 1
ATOM 2956 O O . GLU B 1 32 ? -0.551 28.812 -15.234 1 60.12 32 GLU B O 1
ATOM 2961 N N . GLY B 1 33 ? 1.32 27.797 -14.578 1 76.12 33 GLY B N 1
ATOM 2962 C CA . GLY B 1 33 ? 0.712 26.547 -14.156 1 76.12 33 GLY B CA 1
ATOM 2963 C C . GLY B 1 33 ? -0.395 26.734 -13.133 1 76.12 33 GLY B C 1
ATOM 2964 O O . GLY B 1 33 ? -0.529 27.812 -12.555 1 76.12 33 GLY B O 1
ATOM 2965 N N . VAL B 1 34 ? -1.463 25.938 -13.047 1 88.56 34 VAL B N 1
ATOM 2966 C CA . VAL B 1 34 ? -2.586 25.922 -12.117 1 88.56 34 VAL B CA 1
ATOM 2967 C C . VAL B 1 34 ? -2.068 25.984 -10.68 1 88.56 34 VAL B C 1
ATOM 2969 O O . VAL B 1 34 ? -1.086 25.328 -10.336 1 88.56 34 VAL B O 1
ATOM 2972 N N . ASP B 1 35 ? -2.553 26.984 -9.883 1 96.62 35 ASP B N 1
ATOM 2973 C CA . ASP B 1 35 ? -2.273 27 -8.453 1 96.62 35 ASP B CA 1
ATOM 2974 C C . ASP B 1 35 ? -2.918 25.812 -7.75 1 96.62 35 ASP B C 1
ATOM 2976 O O . ASP B 1 35 ? -4.082 25.875 -7.344 1 96.62 35 ASP B O 1
ATOM 2980 N N . MET B 1 36 ? -2.191 24.781 -7.52 1 97.81 36 MET B N 1
ATOM 2981 C CA . MET B 1 36 ? -2.707 23.531 -6.977 1 97.81 36 MET B CA 1
ATOM 2982 C C . MET B 1 36 ? -3.186 23.719 -5.543 1 97.81 36 MET B C 1
ATOM 2984 O O . MET B 1 36 ? -4.176 23.109 -5.133 1 97.81 36 MET B O 1
ATOM 2988 N N . TYR B 1 37 ? -2.438 24.516 -4.773 1 97.94 37 TYR B N 1
ATOM 2989 C CA . TYR B 1 37 ? -2.875 24.781 -3.408 1 97.94 37 TYR B CA 1
ATOM 2990 C C . TYR B 1 37 ? -4.254 25.422 -3.393 1 97.94 37 TYR B C 1
ATOM 2992 O O . TYR B 1 37 ? -5.145 24.984 -2.66 1 97.94 37 TYR B O 1
ATOM 3000 N N . GLN B 1 38 ? -4.438 26.406 -4.223 1 98.31 38 GLN B N 1
ATOM 3001 C CA . GLN B 1 38 ? -5.715 27.109 -4.262 1 98.31 38 GLN B CA 1
ATOM 3002 C C . GLN B 1 38 ? -6.836 26.188 -4.734 1 98.31 38 GLN B C 1
ATOM 3004 O O . GLN B 1 38 ? -7.961 26.281 -4.238 1 98.31 38 GLN B O 1
ATOM 3009 N N . LEU B 1 39 ? -6.539 25.359 -5.719 1 98.44 39 LEU B N 1
ATOM 3010 C CA . LEU B 1 39 ? -7.523 24.406 -6.215 1 98.44 39 LEU B CA 1
ATOM 3011 C C . LEU B 1 39 ? -8.031 23.516 -5.086 1 98.44 39 LEU B C 1
ATOM 3013 O O . LEU B 1 39 ? -9.242 23.312 -4.949 1 98.44 39 LEU B O 1
ATOM 3017 N N . GLY B 1 40 ? -7.129 23 -4.227 1 98.75 40 GLY B N 1
ATOM 3018 C CA . GLY B 1 40 ? -7.516 22.219 -3.07 1 98.75 40 GLY B CA 1
ATOM 3019 C C . GLY B 1 40 ? -8.297 23.016 -2.041 1 98.75 40 GLY B C 1
ATOM 3020 O O . GLY B 1 40 ? -9.281 22.516 -1.482 1 98.75 40 GLY B O 1
ATOM 3021 N N . ALA B 1 41 ? -7.867 24.219 -1.818 1 98.75 41 ALA B N 1
ATOM 3022 C CA . ALA B 1 41 ? -8.547 25.094 -0.867 1 98.75 41 ALA B CA 1
ATOM 3023 C C . ALA B 1 41 ? -9.977 25.391 -1.326 1 98.75 41 ALA B C 1
ATOM 3025 O O . ALA B 1 41 ? -10.906 25.375 -0.523 1 98.75 41 ALA B O 1
ATOM 3026 N N . ASP B 1 42 ? -10.086 25.641 -2.635 1 98.75 42 ASP B N 1
ATOM 3027 C CA . ASP B 1 42 ? -11.398 25.922 -3.201 1 98.75 42 ASP B CA 1
ATOM 3028 C C . ASP B 1 42 ? -12.352 24.75 -2.975 1 98.75 42 ASP B C 1
ATOM 3030 O O . ASP B 1 42 ? -13.508 24.938 -2.604 1 98.75 42 ASP B O 1
ATOM 3034 N N . ALA B 1 43 ? -11.867 23.547 -3.191 1 98.88 43 ALA B N 1
ATOM 3035 C CA . ALA B 1 43 ? -12.688 22.359 -2.992 1 98.88 43 ALA B CA 1
ATOM 3036 C C . ALA B 1 43 ? -13.141 22.234 -1.54 1 98.88 43 ALA B C 1
ATOM 3038 O O . ALA B 1 43 ? -14.32 22 -1.271 1 98.88 43 ALA B O 1
ATOM 3039 N N . ALA B 1 44 ? -12.227 22.438 -0.612 1 98.88 44 ALA B N 1
ATOM 3040 C CA . ALA B 1 44 ? -12.523 22.312 0.813 1 98.88 44 ALA B CA 1
ATOM 3041 C C . ALA B 1 44 ? -13.508 23.375 1.271 1 98.88 44 ALA B C 1
ATOM 3043 O O . ALA B 1 44 ? -14.469 23.078 1.98 1 98.88 44 ALA B O 1
ATOM 3044 N N . GLU B 1 45 ? -13.273 24.578 0.859 1 98.75 45 GLU B N 1
ATOM 3045 C CA . GLU B 1 45 ? -14.148 25.688 1.247 1 98.75 45 GLU B CA 1
ATOM 3046 C C . GLU B 1 45 ? -15.562 25.484 0.717 1 98.75 45 GLU B C 1
ATOM 3048 O O . GLU B 1 45 ? -16.531 25.75 1.425 1 98.75 45 GLU B O 1
ATOM 3053 N N . TYR B 1 46 ? -15.625 25.062 -0.525 1 98.75 46 TYR B N 1
ATOM 3054 C CA . TYR B 1 46 ? -16.938 24.766 -1.104 1 98.75 46 TYR B CA 1
ATOM 3055 C C . TYR B 1 46 ? -17.672 23.719 -0.286 1 98.75 46 TYR B C 1
ATOM 3057 O O . TYR B 1 46 ? -18.844 23.891 0.052 1 98.75 46 TYR B O 1
ATOM 3065 N N . ALA B 1 47 ? -17.016 22.672 0.05 1 98.88 47 ALA B N 1
ATOM 3066 C CA . ALA B 1 47 ? -17.625 21.578 0.816 1 98.88 47 ALA B CA 1
ATOM 3067 C C . ALA B 1 47 ? -18.047 22.062 2.203 1 98.88 47 ALA B C 1
ATOM 3069 O O . ALA B 1 47 ? -19.109 21.672 2.697 1 98.88 47 ALA B O 1
ATOM 3070 N N . MET B 1 48 ? -17.172 22.859 2.844 1 98.88 48 MET B N 1
ATOM 3071 C CA . MET B 1 48 ? -17.484 23.391 4.168 1 98.88 48 MET B CA 1
ATOM 3072 C C . MET B 1 48 ? -18.766 24.219 4.141 1 98.88 48 MET B C 1
ATOM 3074 O O . MET B 1 48 ? -19.609 24.094 5.035 1 98.88 48 MET B O 1
ATOM 3078 N N . ALA B 1 49 ? -18.891 24.984 3.141 1 98.75 49 ALA B N 1
ATOM 3079 C CA . ALA B 1 49 ? -20.094 25.797 2.988 1 98.75 49 ALA B CA 1
ATOM 3080 C C . ALA B 1 49 ? -21.328 24.922 2.721 1 98.75 49 ALA B C 1
ATOM 3082 O O . ALA B 1 49 ? -22.359 25.094 3.363 1 98.75 49 ALA B O 1
ATOM 3083 N N . GLU B 1 50 ? -21.25 23.969 1.821 1 98.75 50 GLU B N 1
ATOM 3084 C CA . GLU B 1 50 ? -22.375 23.156 1.379 1 98.75 50 GLU B CA 1
ATOM 3085 C C . GLU B 1 50 ? -22.828 22.188 2.477 1 98.75 50 GLU B C 1
ATOM 3087 O O . GLU B 1 50 ? -24.031 21.922 2.615 1 98.75 50 GLU B O 1
ATOM 3092 N N . LEU B 1 51 ? -21.844 21.672 3.254 1 98.81 51 LEU B N 1
ATOM 3093 C CA . LEU B 1 51 ? -22.172 20.656 4.246 1 98.81 51 LEU B CA 1
ATOM 3094 C C . LEU B 1 51 ? -22.297 21.266 5.633 1 98.81 51 LEU B C 1
ATOM 3096 O O . LEU B 1 51 ? -22.703 20.594 6.578 1 98.81 51 LEU B O 1
ATOM 3100 N N . GLY B 1 52 ? -21.875 22.438 5.797 1 98.31 52 GLY B N 1
ATOM 3101 C CA . GLY B 1 52 ? -22.062 23.188 7.035 1 98.31 52 GLY B CA 1
ATOM 3102 C C . GLY B 1 52 ? -21.141 22.719 8.148 1 98.31 52 GLY B C 1
ATOM 3103 O O . GLY B 1 52 ? -21.547 22.609 9.305 1 98.31 52 GLY B O 1
ATOM 3104 N N . PHE B 1 53 ? -19.891 22.391 7.859 1 98.38 53 PHE B N 1
ATOM 3105 C CA . PHE B 1 53 ? -18.969 21.984 8.914 1 98.38 53 PHE B CA 1
ATOM 3106 C C . PHE B 1 53 ? -17.812 22.984 9.031 1 98.38 53 PHE B C 1
ATOM 3108 O O . PHE B 1 53 ? -17.609 23.812 8.141 1 98.38 53 PHE B O 1
ATOM 3115 N N . VAL B 1 54 ? -17.094 22.953 10.125 1 98.44 54 VAL B N 1
ATOM 3116 C CA . VAL B 1 54 ? -15.992 23.859 10.398 1 98.44 54 VAL B CA 1
ATOM 3117 C C . VAL B 1 54 ? -14.688 23.078 10.5 1 98.44 54 VAL B C 1
ATOM 3119 O O . VAL B 1 54 ? -14.695 21.844 10.57 1 98.44 54 VAL B O 1
ATOM 3122 N N . LYS B 1 55 ? -13.609 23.797 10.445 1 98.44 55 LYS B N 1
ATOM 3123 C CA . LYS B 1 55 ? -12.289 23.188 10.57 1 98.44 55 LYS B CA 1
ATOM 3124 C C . LYS B 1 55 ? -12.195 22.328 11.836 1 98.44 55 LYS B C 1
ATOM 3126 O O . LYS B 1 55 ? -12.586 22.781 12.922 1 98.44 55 LYS B O 1
ATOM 3131 N N . GLY B 1 56 ? -11.719 21.109 11.656 1 97.75 56 GLY B N 1
ATOM 3132 C CA . GLY B 1 56 ? -11.492 20.25 12.812 1 97.75 56 GLY B CA 1
ATOM 3133 C C . GLY B 1 56 ? -12.703 19.422 13.172 1 97.75 56 GLY B C 1
ATOM 3134 O O . GLY B 1 56 ? -12.688 18.688 14.172 1 97.75 56 GLY B O 1
ATOM 3135 N N . ASP B 1 57 ? -13.758 19.453 12.383 1 98.19 57 ASP B N 1
ATOM 3136 C CA . ASP B 1 57 ? -14.953 18.656 12.633 1 98.19 57 ASP B CA 1
ATOM 3137 C C . ASP B 1 57 ? -14.672 17.172 12.5 1 98.19 57 ASP B C 1
ATOM 3139 O O . ASP B 1 57 ? -14.391 16.672 11.406 1 98.19 57 ASP B O 1
ATOM 3143 N N . SER B 1 58 ? -14.758 16.422 13.609 1 96.88 58 SER B N 1
ATOM 3144 C CA . SER B 1 58 ? -14.391 15.008 13.648 1 96.88 58 SER B CA 1
ATOM 3145 C C . SER B 1 58 ? -15.453 14.141 12.984 1 96.88 58 SER B C 1
ATOM 3147 O O . SER B 1 58 ? -15.219 12.961 12.727 1 96.88 58 SER B O 1
ATOM 3149 N N . ASN B 1 59 ? -16.609 14.727 12.664 1 98.12 59 ASN B N 1
ATOM 3150 C CA . ASN B 1 59 ? -17.688 13.984 12.023 1 98.12 59 ASN B CA 1
ATOM 3151 C C . ASN B 1 59 ? -17.594 14.047 10.508 1 98.12 59 ASN B C 1
ATOM 3153 O O . ASN B 1 59 ? -18.438 13.484 9.805 1 98.12 59 ASN B O 1
ATOM 3157 N N . VAL B 1 60 ? -16.531 14.695 10 1 98.81 60 VAL B N 1
ATOM 3158 C CA . VAL B 1 60 ? -16.406 14.859 8.555 1 98.81 60 VAL B CA 1
ATOM 3159 C C . VAL B 1 60 ? -15.25 13.992 8.039 1 98.81 60 VAL B C 1
ATOM 3161 O O . VAL B 1 60 ? -14.172 13.977 8.633 1 98.81 60 VAL B O 1
ATOM 3164 N N . LEU B 1 61 ? -15.562 13.266 6.988 1 98.88 61 LEU B N 1
ATOM 3165 C CA . LEU B 1 61 ? -14.562 12.492 6.262 1 98.88 61 LEU B CA 1
ATOM 3166 C C . LEU B 1 61 ? -14.117 13.227 5 1 98.88 61 LEU B C 1
ATOM 3168 O O . LEU B 1 61 ? -14.961 13.688 4.219 1 98.88 61 LEU B O 1
ATOM 3172 N N . THR B 1 62 ? -12.852 13.406 4.875 1 98.88 62 THR B N 1
ATOM 3173 C CA . THR B 1 62 ? -12.25 13.898 3.643 1 98.88 62 THR B CA 1
ATOM 3174 C C . THR B 1 62 ? -11.672 12.75 2.82 1 98.88 62 THR B C 1
ATOM 3176 O O . THR B 1 62 ? -10.914 11.93 3.338 1 98.88 62 THR B O 1
ATOM 3179 N N . LEU B 1 63 ? -12.094 12.664 1.571 1 98.69 63 LEU B N 1
ATOM 3180 C CA . LEU B 1 63 ? -11.664 11.648 0.617 1 98.69 63 LEU B CA 1
ATOM 3181 C C . LEU B 1 63 ? -11.125 12.289 -0.655 1 98.69 63 LEU B C 1
ATOM 3183 O O . LEU B 1 63 ? -11.766 13.172 -1.232 1 98.69 63 LEU B O 1
ATOM 3187 N N . THR B 1 64 ? -9.93 11.914 -1.095 1 98.94 64 THR B N 1
ATOM 3188 C CA . THR B 1 64 ? -9.383 12.469 -2.326 1 98.94 64 THR B CA 1
ATOM 3189 C C . THR B 1 64 ? -8.234 11.617 -2.844 1 98.94 64 THR B C 1
ATOM 3191 O O . THR B 1 64 ? -7.645 10.836 -2.092 1 98.94 64 THR B O 1
ATOM 3194 N N . ASN B 1 65 ? -7.977 11.727 -4.129 1 98.88 65 ASN B N 1
ATOM 3195 C CA . ASN B 1 65 ? -6.77 11.117 -4.676 1 98.88 65 ASN B CA 1
ATOM 3196 C C . ASN B 1 65 ? -5.676 12.156 -4.91 1 98.88 65 ASN B C 1
ATOM 3198 O O . ASN B 1 65 ? -4.68 11.875 -5.582 1 98.88 65 ASN B O 1
ATOM 3202 N N . ALA B 1 66 ? -5.867 13.375 -4.34 1 98.81 66 ALA B N 1
ATOM 3203 C CA . ALA B 1 66 ? -4.824 14.391 -4.438 1 98.81 66 ALA B CA 1
ATOM 3204 C C . ALA B 1 66 ? -3.48 13.852 -3.967 1 98.81 66 ALA B C 1
ATOM 3206 O O . ALA B 1 66 ? -3.408 13.141 -2.959 1 98.81 66 ALA B O 1
ATOM 3207 N N . GLY B 1 67 ? -2.422 14.203 -4.68 1 98.38 67 GLY B N 1
ATOM 3208 C CA . GLY B 1 67 ? -1.094 13.672 -4.41 1 98.38 67 GLY B CA 1
ATOM 3209 C C . GLY B 1 67 ? -0.662 12.602 -5.395 1 98.38 67 GLY B C 1
ATOM 3210 O O . GLY B 1 67 ? 0.523 12.281 -5.484 1 98.38 67 GLY B O 1
ATOM 3211 N N . TYR B 1 68 ? -1.618 12.086 -6.227 1 98.62 68 TYR B N 1
ATOM 3212 C CA . TYR B 1 68 ? -1.278 11.039 -7.184 1 98.62 68 TYR B CA 1
ATOM 3213 C C . TYR B 1 68 ? -1.45 11.531 -8.617 1 98.62 68 TYR B C 1
ATOM 3215 O O . TYR B 1 68 ? -0.527 11.438 -9.43 1 98.62 68 TYR B O 1
ATOM 3223 N N . PRO B 1 69 ? -2.555 12.172 -8.969 1 98.38 69 PRO B N 1
ATOM 3224 C CA . PRO B 1 69 ? -2.686 12.664 -10.344 1 98.38 69 PRO B CA 1
ATOM 3225 C C . PRO B 1 69 ? -1.65 13.734 -10.688 1 98.38 69 PRO B C 1
ATOM 3227 O O . PRO B 1 69 ? -1.273 14.531 -9.828 1 98.38 69 PRO B O 1
ATOM 3230 N N . VAL B 1 70 ? -1.248 13.656 -11.875 1 97.5 70 VAL B N 1
ATOM 3231 C CA . VAL B 1 70 ? -0.377 14.68 -12.453 1 97.5 70 VAL B CA 1
ATOM 3232 C C . VAL B 1 70 ? -1.11 15.414 -13.57 1 97.5 70 VAL B C 1
ATOM 3234 O O . VAL B 1 70 ? -1.643 14.781 -14.492 1 97.5 70 VAL B O 1
ATOM 3237 N N . ILE B 1 71 ? -1.193 16.688 -13.422 1 97.12 71 ILE B N 1
ATOM 3238 C CA . ILE B 1 71 ? -1.897 17.5 -14.398 1 97.12 71 ILE B CA 1
ATOM 3239 C C . ILE B 1 71 ? -0.907 18.422 -15.102 1 97.12 71 ILE B C 1
ATOM 3241 O O . ILE B 1 71 ? -0.331 19.328 -14.484 1 97.12 71 ILE B O 1
ATOM 3245 N N . ASP B 1 72 ? -0.689 18.203 -16.391 1 94.81 72 ASP B N 1
ATOM 3246 C CA . ASP B 1 72 ? 0.231 18.984 -17.203 1 94.81 72 ASP B CA 1
ATOM 3247 C C . ASP B 1 72 ? 1.609 19.062 -16.547 1 94.81 72 ASP B C 1
ATOM 3249 O O . ASP B 1 72 ? 2.164 20.156 -16.391 1 94.81 72 ASP B O 1
ATOM 3253 N N . GLY B 1 73 ? 2.043 17.938 -16.062 1 94.44 73 GLY B N 1
ATOM 3254 C CA . GLY B 1 73 ? 3.387 17.828 -15.523 1 94.44 73 GLY B CA 1
ATOM 3255 C C . GLY B 1 73 ? 3.482 18.266 -14.078 1 94.44 73 GLY B C 1
ATOM 3256 O O . GLY B 1 73 ? 4.539 18.141 -13.453 1 94.44 73 GLY B O 1
ATOM 3257 N N . GLN B 1 74 ? 2.375 18.766 -13.492 1 96.19 74 GLN B N 1
ATOM 3258 C CA . GLN B 1 74 ? 2.371 19.219 -12.109 1 96.19 74 GLN B CA 1
ATOM 3259 C C . GLN B 1 74 ? 1.726 18.188 -11.188 1 96.19 74 GLN B C 1
ATOM 3261 O O . GLN B 1 74 ? 0.637 17.688 -11.477 1 96.19 74 GLN B O 1
ATOM 3266 N N . THR B 1 75 ? 2.426 17.891 -10.094 1 97.25 75 THR B N 1
ATOM 3267 C CA . THR B 1 75 ? 1.839 17.016 -9.094 1 97.25 75 THR B CA 1
ATOM 3268 C C . THR B 1 75 ? 0.742 17.734 -8.312 1 97.25 75 THR B C 1
ATOM 3270 O O . THR B 1 75 ? 0.633 18.969 -8.375 1 97.25 75 THR B O 1
ATOM 3273 N N . THR B 1 76 ? -0.077 17 -7.605 1 98.5 76 THR B N 1
ATOM 3274 C CA . THR B 1 76 ? -1.225 17.594 -6.918 1 98.5 76 THR B CA 1
ATOM 3275 C C . THR B 1 76 ? -1.07 17.469 -5.406 1 98.5 76 THR B C 1
ATOM 3277 O O . THR B 1 76 ? -2.062 17.469 -4.676 1 98.5 76 THR B O 1
ATOM 3280 N N . ASP B 1 77 ? 0.129 17.312 -4.914 1 98.19 77 ASP B N 1
ATOM 3281 C CA . ASP B 1 77 ? 0.411 17.203 -3.486 1 98.19 77 ASP B CA 1
ATOM 3282 C C . ASP B 1 77 ? -0.038 18.469 -2.744 1 98.19 77 ASP B C 1
ATOM 3284 O O . ASP B 1 77 ? -0.558 18.375 -1.63 1 98.19 77 ASP B O 1
ATOM 3288 N N . LEU B 1 78 ? 0.131 19.594 -3.344 1 97.62 78 LEU B N 1
ATOM 3289 C CA . LEU B 1 78 ? -0.256 20.828 -2.695 1 97.62 78 LEU B CA 1
ATOM 3290 C C . LEU B 1 78 ? -1.771 20.922 -2.539 1 97.62 78 LEU B C 1
ATOM 3292 O O . LEU B 1 78 ? -2.268 21.578 -1.618 1 97.62 78 LEU B O 1
ATOM 3296 N N . CYS B 1 79 ? -2.553 20.25 -3.473 1 98.75 79 CYS B N 1
ATOM 3297 C CA . CYS B 1 79 ? -3.994 20.141 -3.266 1 98.75 79 CYS B CA 1
ATOM 3298 C C . CYS B 1 79 ? -4.305 19.422 -1.962 1 98.75 79 CYS B C 1
ATOM 3300 O O . CYS B 1 79 ? -5.172 19.844 -1.199 1 98.75 79 CYS B O 1
ATOM 3302 N N . LEU B 1 80 ? -3.598 18.344 -1.758 1 98.75 80 LEU B N 1
ATOM 3303 C CA . LEU B 1 80 ? -3.785 17.562 -0.537 1 98.75 80 LEU B CA 1
ATOM 3304 C C . LEU B 1 80 ? -3.461 18.406 0.696 1 98.75 80 LEU B C 1
ATOM 3306 O O . LEU B 1 80 ? -4.207 18.391 1.679 1 98.75 80 LEU B O 1
ATOM 3310 N N . ASP B 1 81 ? -2.381 19.125 0.623 1 97.94 81 ASP B N 1
ATOM 3311 C CA . ASP B 1 81 ? -1.991 19.984 1.734 1 97.94 81 ASP B CA 1
ATOM 3312 C C . ASP B 1 81 ? -3.084 21 2.049 1 97.94 81 ASP B C 1
ATOM 3314 O O . ASP B 1 81 ? -3.434 21.203 3.213 1 97.94 81 ASP B O 1
ATOM 3318 N N . ALA B 1 82 ? -3.602 21.594 1.031 1 98.56 82 ALA B N 1
ATOM 3319 C CA . ALA B 1 82 ? -4.625 22.625 1.188 1 98.56 82 ALA B CA 1
ATOM 3320 C C . ALA B 1 82 ? -5.891 22.047 1.812 1 98.56 82 ALA B C 1
ATOM 3322 O O . ALA B 1 82 ? -6.48 22.656 2.707 1 98.56 82 ALA B O 1
ATOM 3323 N N . VAL B 1 83 ? -6.281 20.906 1.328 1 98.75 83 VAL B N 1
ATOM 3324 C CA . VAL B 1 83 ? -7.492 20.281 1.837 1 98.75 83 VAL B CA 1
ATOM 3325 C C . VAL B 1 83 ? -7.328 19.953 3.322 1 98.75 83 VAL B C 1
ATOM 3327 O O . VAL B 1 83 ? -8.234 20.203 4.121 1 98.75 83 VAL B O 1
ATOM 3330 N N . MET B 1 84 ? -6.195 19.453 3.684 1 98.38 84 MET B N 1
ATOM 3331 C CA . MET B 1 84 ? -5.918 19.125 5.082 1 98.38 84 MET B CA 1
ATOM 3332 C C . MET B 1 84 ? -5.902 20.391 5.938 1 98.38 84 MET B C 1
ATOM 3334 O O . MET B 1 84 ? -6.508 20.422 7.012 1 98.38 84 MET B O 1
ATOM 3338 N N . GLU B 1 85 ? -5.234 21.344 5.438 1 97.69 85 GLU B N 1
ATOM 3339 C CA . GLU B 1 85 ? -5.109 22.594 6.188 1 97.69 85 GLU B CA 1
ATOM 3340 C C . GLU B 1 85 ? -6.465 23.266 6.363 1 97.69 85 GLU B C 1
ATOM 3342 O O . GLU B 1 85 ? -6.773 23.781 7.441 1 97.69 85 GLU B O 1
ATOM 3347 N N . THR B 1 86 ? -7.25 23.281 5.32 1 98.69 86 THR B N 1
ATOM 3348 C CA . THR B 1 86 ? -8.516 24 5.316 1 98.69 86 THR B CA 1
ATOM 3349 C C . THR B 1 86 ? -9.555 23.266 6.156 1 98.69 86 THR B C 1
ATOM 3351 O O . THR B 1 86 ? -10.281 23.891 6.945 1 98.69 86 THR B O 1
ATOM 3354 N N . THR B 1 87 ? -9.625 21.953 6.078 1 98.69 87 THR B N 1
ATOM 3355 C CA . THR B 1 87 ? -10.672 21.188 6.746 1 98.69 87 THR B CA 1
ATOM 3356 C C . THR B 1 87 ? -10.234 20.797 8.148 1 98.69 87 THR B C 1
ATOM 3358 O O . THR B 1 87 ? -11.07 20.531 9.016 1 98.69 87 THR B O 1
ATOM 3361 N N . GLY B 1 88 ? -8.945 20.656 8.328 1 97.94 88 GLY B N 1
ATOM 3362 C CA . GLY B 1 88 ? -8.43 20.094 9.57 1 97.94 88 GLY B CA 1
ATOM 3363 C C . GLY B 1 88 ? -8.391 18.578 9.578 1 97.94 88 GLY B C 1
ATOM 3364 O O . GLY B 1 88 ? -7.965 17.969 10.562 1 97.94 88 GLY B O 1
ATOM 3365 N N . SER B 1 89 ? -8.82 17.906 8.492 1 98.19 89 SER B N 1
ATOM 3366 C CA . SER B 1 89 ? -8.758 16.453 8.391 1 98.19 89 SER B CA 1
ATOM 3367 C C . SER B 1 89 ? -7.32 15.969 8.266 1 98.19 89 SER B C 1
ATOM 3369 O O . SER B 1 89 ? -6.48 16.641 7.668 1 98.19 89 SER B O 1
ATOM 3371 N N . SER B 1 90 ? -7.047 14.828 8.836 1 97.25 90 SER B N 1
ATOM 3372 C CA . SER B 1 90 ? -5.715 14.25 8.758 1 97.25 90 SER B CA 1
ATOM 3373 C C . SER B 1 90 ? -5.758 12.734 8.969 1 97.25 90 SER B C 1
ATOM 3375 O O . SER B 1 90 ? -6.742 12.203 9.484 1 97.25 90 SER B O 1
ATOM 3377 N N . PRO B 1 91 ? -4.711 12.086 8.523 1 97.19 91 PRO B N 1
ATOM 3378 C CA . PRO B 1 91 ? -4.652 10.656 8.844 1 97.19 91 PRO B CA 1
ATOM 3379 C C . PRO B 1 91 ? -4.613 10.391 10.344 1 97.19 91 PRO B C 1
ATOM 3381 O O . PRO B 1 91 ? -5.184 9.398 10.812 1 97.19 91 PRO B O 1
ATOM 3384 N N . GLY B 1 92 ? -4.059 11.242 11.094 1 96.94 92 GLY B N 1
ATOM 3385 C CA . GLY B 1 92 ? -3.971 11.07 12.539 1 96.94 92 GLY B CA 1
ATOM 3386 C C . GLY B 1 92 ? -5.312 11.18 13.234 1 96.94 92 GLY B C 1
ATOM 3387 O O . GLY B 1 92 ? -5.531 10.555 14.273 1 96.94 92 GLY B O 1
ATOM 3388 N N . LYS B 1 93 ? -6.156 11.938 12.672 1 97.62 93 LYS B N 1
ATOM 3389 C CA . LYS B 1 93 ? -7.5 12.094 13.211 1 97.62 93 LYS B CA 1
ATOM 3390 C C . LYS B 1 93 ? -8.453 11.055 12.633 1 97.62 93 LYS B C 1
ATOM 3392 O O . LYS B 1 93 ? -9.656 11.086 12.906 1 97.62 93 LYS B O 1
ATOM 3397 N N . GLU B 1 94 ? -7.957 10.242 11.766 1 98 94 GLU B N 1
ATOM 3398 C CA . GLU B 1 94 ? -8.648 9.102 11.188 1 98 94 GLU B CA 1
ATOM 3399 C C . GLU B 1 94 ? -9.828 9.547 10.328 1 98 94 GLU B C 1
ATOM 3401 O O . GLU B 1 94 ? -10.859 8.867 10.281 1 98 94 GLU B O 1
ATOM 3406 N N . ASN B 1 95 ? -9.711 10.758 9.742 1 98.62 95 ASN B N 1
ATOM 3407 C CA . ASN B 1 95 ? -10.828 11.211 8.93 1 98.62 95 ASN B CA 1
ATOM 3408 C C . ASN B 1 95 ? -10.359 11.781 7.594 1 98.62 95 ASN B C 1
ATOM 3410 O O . ASN B 1 95 ? -11.031 12.633 7.004 1 98.62 95 ASN B O 1
ATOM 3414 N N . LEU B 1 96 ? -9.18 11.414 7.168 1 98.62 96 LEU B N 1
ATOM 3415 C CA . LEU B 1 96 ? -8.672 11.625 5.816 1 98.62 96 LEU B CA 1
ATOM 3416 C C . LEU B 1 96 ? -8.32 10.297 5.152 1 98.62 96 LEU B C 1
ATOM 3418 O O . LEU B 1 96 ? -7.516 9.531 5.688 1 98.62 96 LEU B O 1
ATOM 3422 N N . ILE B 1 97 ? -8.938 10.016 4.086 1 98.56 97 ILE B N 1
ATOM 3423 C CA . ILE B 1 97 ? -8.594 8.859 3.26 1 98.56 97 ILE B CA 1
ATOM 3424 C C . ILE B 1 97 ? -8.039 9.328 1.919 1 98.56 97 ILE B C 1
ATOM 3426 O O . ILE B 1 97 ? -8.766 9.906 1.105 1 98.56 97 ILE B O 1
ATOM 3430 N N . ASN B 1 98 ? -6.781 9.188 1.735 1 98.69 98 ASN B N 1
ATOM 3431 C CA . ASN B 1 98 ? -6.07 9.578 0.523 1 98.69 98 ASN B CA 1
ATOM 3432 C C . ASN B 1 98 ? -5.953 8.414 -0.457 1 98.69 98 ASN B C 1
ATOM 3434 O O . ASN B 1 98 ? -5.047 7.59 -0.34 1 98.69 98 ASN B O 1
ATOM 3438 N N . ILE B 1 99 ? -6.793 8.32 -1.424 1 98.75 99 ILE B N 1
ATOM 3439 C CA . ILE B 1 99 ? -7.043 7.168 -2.281 1 98.75 99 ILE B CA 1
ATOM 3440 C C . ILE B 1 99 ? -5.945 7.059 -3.336 1 98.75 99 ILE B C 1
ATOM 3442 O O . ILE B 1 99 ? -5.691 8.008 -4.078 1 98.75 99 ILE B O 1
ATOM 3446 N N . LEU B 1 100 ? -5.336 5.93 -3.406 1 98.75 100 LEU B N 1
ATOM 3447 C CA . LEU B 1 100 ? -4.32 5.641 -4.414 1 98.75 100 LEU B CA 1
ATOM 3448 C C . LEU B 1 100 ? -4.902 5.73 -5.816 1 98.75 100 LEU B C 1
ATOM 3450 O O . LEU B 1 100 ? -6.008 5.246 -6.066 1 98.75 100 LEU B O 1
ATOM 3454 N N . SER B 1 101 ? -4.152 6.363 -6.699 1 98.06 101 SER B N 1
ATOM 3455 C CA . SER B 1 101 ? -4.508 6.504 -8.109 1 98.06 101 SER B CA 1
ATOM 3456 C C . SER B 1 101 ? -3.266 6.598 -8.984 1 98.06 101 SER B C 1
ATOM 3458 O O . SER B 1 101 ? -2.23 7.109 -8.555 1 98.06 101 SER B O 1
ATOM 3460 N N . PRO B 1 102 ? -3.342 6.016 -10.188 1 97.94 102 PRO B N 1
ATOM 3461 C CA . PRO B 1 102 ? -2.238 6.336 -11.094 1 97.94 102 PRO B CA 1
ATOM 3462 C C . PRO B 1 102 ? -2.219 7.809 -11.5 1 97.94 102 PRO B C 1
ATOM 3464 O O . PRO B 1 102 ? -3.213 8.516 -11.312 1 97.94 102 PRO B O 1
ATOM 3467 N N . PRO B 1 103 ? -1.119 8.242 -12.023 1 97.81 103 PRO B N 1
ATOM 3468 C CA . PRO B 1 103 ? -0.968 9.68 -12.234 1 97.81 103 PRO B CA 1
ATOM 3469 C C . PRO B 1 103 ? -1.802 10.195 -13.406 1 97.81 103 PRO B C 1
ATOM 3471 O O . PRO B 1 103 ? -1.98 11.406 -13.555 1 97.81 103 PRO B O 1
ATOM 3474 N N . TRP B 1 104 ? -2.363 9.305 -14.258 1 97.5 104 TRP B N 1
ATOM 3475 C CA . TRP B 1 104 ? -3.047 9.75 -15.461 1 97.5 104 TRP B CA 1
ATOM 3476 C C . TRP B 1 104 ? -4.559 9.781 -15.25 1 97.5 104 TRP B C 1
ATOM 3478 O O . TRP B 1 104 ? -5.316 10 -16.203 1 97.5 104 TRP B O 1
ATOM 3488 N N . LYS B 1 105 ? -5.039 9.531 -14.008 1 97.62 105 LYS B N 1
ATOM 3489 C CA . LYS B 1 105 ? -6.465 9.609 -13.695 1 97.62 105 LYS B CA 1
ATOM 3490 C C . LYS B 1 105 ? -6.848 11 -13.219 1 97.62 105 LYS B C 1
ATOM 3492 O O . LYS B 1 105 ? -5.992 11.773 -12.773 1 97.62 105 LYS B O 1
ATOM 3497 N N . PRO B 1 106 ? -8.109 11.328 -13.297 1 97.69 106 PRO B N 1
ATOM 3498 C CA . PRO B 1 106 ? -8.539 12.672 -12.906 1 97.69 106 PRO B CA 1
ATOM 3499 C C . PRO B 1 106 ? -8.461 12.898 -11.398 1 97.69 106 PRO B C 1
ATOM 3501 O O . PRO B 1 106 ? -8.68 11.969 -10.617 1 97.69 106 PRO B O 1
ATOM 3504 N N . LEU B 1 107 ? -8.203 14.141 -11.055 1 98.69 107 LEU B N 1
ATOM 3505 C CA . LEU B 1 107 ? -8.219 14.586 -9.672 1 98.69 107 LEU B CA 1
ATOM 3506 C C . LEU B 1 107 ? -9.648 14.797 -9.172 1 98.69 107 LEU B C 1
ATOM 3508 O O . LEU B 1 107 ? -10.484 15.344 -9.891 1 98.69 107 LEU B O 1
ATOM 3512 N N . TRP B 1 108 ? -9.945 14.359 -7.973 1 98.88 108 TRP B N 1
ATOM 3513 C CA . TRP B 1 108 ? -11.281 14.562 -7.406 1 98.88 108 TRP B CA 1
ATOM 3514 C C . TRP B 1 108 ? -11.203 14.734 -5.895 1 98.88 108 TRP B C 1
ATOM 3516 O O . TRP B 1 108 ? -10.195 14.398 -5.273 1 98.88 108 TRP B O 1
ATOM 3526 N N . PHE B 1 109 ? -12.242 15.367 -5.34 1 98.94 109 PHE B N 1
ATOM 3527 C CA . PHE B 1 109 ? -12.414 15.602 -3.908 1 98.94 109 PHE B CA 1
ATOM 3528 C C . PHE B 1 109 ? -13.781 15.125 -3.441 1 98.94 109 PHE B C 1
ATOM 3530 O O . PHE B 1 109 ? -14.789 15.352 -4.121 1 98.94 109 PHE B O 1
ATOM 3537 N N . GLY B 1 110 ? -13.805 14.414 -2.348 1 98.94 110 GLY B N 1
ATOM 3538 C CA . GLY B 1 110 ? -15.031 14.008 -1.677 1 98.94 110 GLY B CA 1
ATOM 3539 C C . GLY B 1 110 ? -15.055 14.375 -0.205 1 98.94 110 GLY B C 1
ATOM 3540 O O . GLY B 1 110 ? -14.031 14.273 0.48 1 98.94 110 GLY B O 1
ATOM 3541 N N . PHE B 1 111 ? -16.219 14.82 0.271 1 98.94 111 PHE B N 1
ATOM 3542 C CA . PHE B 1 111 ? -16.438 15.164 1.671 1 98.94 111 PHE B CA 1
ATOM 3543 C C . PHE B 1 111 ? -17.766 14.594 2.164 1 98.94 111 PHE B C 1
ATOM 3545 O O . PHE B 1 111 ? -18.766 14.648 1.461 1 98.94 111 PHE B O 1
ATOM 3552 N N . TYR B 1 112 ? -17.828 13.977 3.33 1 98.94 112 TYR B N 1
ATOM 3553 C CA . TYR B 1 112 ? -19.016 13.344 3.906 1 98.94 112 TYR B CA 1
ATOM 3554 C C . TYR B 1 112 ? -19.203 13.766 5.355 1 98.94 112 TYR B C 1
ATOM 3556 O O . TYR B 1 112 ? -18.281 13.672 6.164 1 98.94 112 TYR B O 1
ATOM 3564 N N . ASN B 1 113 ? -20.281 14.305 5.695 1 98.88 113 ASN B N 1
ATOM 3565 C CA . ASN B 1 113 ? -20.656 14.625 7.062 1 98.88 113 ASN B CA 1
ATOM 3566 C C . ASN B 1 113 ? -21.531 13.539 7.676 1 98.88 113 ASN B C 1
ATOM 3568 O O . ASN B 1 113 ? -22.719 13.422 7.332 1 98.88 113 ASN B O 1
ATOM 3572 N N . SER B 1 114 ? -21.016 12.805 8.625 1 98.5 114 SER B N 1
ATOM 3573 C CA . SER B 1 114 ? -21.688 11.641 9.172 1 98.5 114 SER B CA 1
ATOM 3574 C C . SER B 1 114 ? -22.859 12.047 10.062 1 98.5 114 SER B C 1
ATOM 3576 O O . SER B 1 114 ? -23.75 11.242 10.336 1 98.5 114 SER B O 1
ATOM 3578 N N . ASN B 1 115 ? -22.875 13.266 10.547 1 97.94 115 ASN B N 1
ATOM 3579 C CA . ASN B 1 115 ? -24 13.75 11.344 1 97.94 115 ASN B CA 1
ATOM 3580 C C . ASN B 1 115 ? -25.25 13.922 10.492 1 97.94 115 ASN B C 1
ATOM 3582 O O . ASN B 1 115 ? -26.359 13.594 10.938 1 97.94 115 ASN B O 1
ATOM 3586 N N . THR B 1 116 ? -25.062 14.406 9.312 1 98.25 116 THR B N 1
ATOM 3587 C CA . THR B 1 116 ? -26.203 14.734 8.477 1 98.25 116 THR B CA 1
ATOM 3588 C C . THR B 1 116 ? -26.438 13.648 7.434 1 98.25 116 THR B C 1
ATOM 3590 O O . THR B 1 116 ? -27.531 13.555 6.859 1 98.25 116 THR B O 1
ATOM 3593 N N . GLY B 1 117 ? -25.406 12.891 7.098 1 98.69 117 GLY B N 1
ATOM 3594 C CA . GLY B 1 117 ? -25.469 11.898 6.031 1 98.69 117 GLY B CA 1
ATOM 3595 C C . GLY B 1 117 ? -25.25 12.5 4.656 1 98.69 117 GLY B C 1
ATOM 3596 O O . GLY B 1 117 ? -25.391 11.805 3.645 1 98.69 117 GLY B O 1
ATOM 3597 N N . GLU B 1 118 ? -24.828 13.766 4.594 1 98.81 118 GLU B N 1
ATOM 3598 C CA . GLU B 1 118 ? -24.672 14.469 3.322 1 98.81 118 GLU B CA 1
ATOM 3599 C C . GLU B 1 118 ? -23.219 14.438 2.863 1 98.81 118 GLU B C 1
ATOM 3601 O O . GLU B 1 118 ? -22.297 14.43 3.688 1 98.81 118 GLU B O 1
ATOM 3606 N N . ALA B 1 119 ? -23.078 14.453 1.493 1 98.94 119 ALA B N 1
ATOM 3607 C CA . ALA B 1 119 ? -21.75 14.414 0.894 1 98.94 119 ALA B CA 1
ATOM 3608 C C . ALA B 1 119 ? -21.641 15.391 -0.276 1 98.94 119 ALA B C 1
ATOM 3610 O O . ALA B 1 119 ? -22.656 15.734 -0.896 1 98.94 119 ALA B O 1
ATOM 3611 N N . VAL B 1 120 ? -20.469 15.867 -0.481 1 98.94 120 VAL B N 1
ATOM 3612 C CA . VAL B 1 120 ? -20.094 16.641 -1.661 1 98.94 120 VAL B CA 1
ATOM 3613 C C . VAL B 1 120 ? -19.016 15.898 -2.447 1 98.94 120 VAL B C 1
ATOM 3615 O O . VAL B 1 120 ? -18.078 15.367 -1.865 1 98.94 120 VAL B O 1
ATOM 3618 N N . TYR B 1 121 ? -19.266 15.797 -3.74 1 98.88 121 TYR B N 1
ATOM 3619 C CA . TYR B 1 121 ? -18.281 15.234 -4.66 1 98.88 121 TYR B CA 1
ATOM 3620 C C . TYR B 1 121 ? -17.906 16.234 -5.746 1 98.88 121 TYR B C 1
ATOM 3622 O O . TYR B 1 121 ? -18.797 16.844 -6.355 1 98.88 121 TYR B O 1
ATOM 3630 N N . MET B 1 122 ? -16.594 16.391 -5.969 1 98.88 122 MET B N 1
ATOM 3631 C CA . MET B 1 122 ? -16.094 17.297 -7 1 98.88 122 MET B CA 1
ATOM 3632 C C . MET B 1 122 ? -15.055 16.609 -7.871 1 98.88 122 MET B C 1
ATOM 3634 O O . MET B 1 122 ? -14.133 15.969 -7.359 1 98.88 122 MET B O 1
ATOM 3638 N N . LYS B 1 123 ? -15.203 16.719 -9.156 1 98.75 123 LYS B N 1
ATOM 3639 C CA . LYS B 1 123 ? -14.211 16.266 -10.133 1 98.75 123 LYS B CA 1
ATOM 3640 C C . LYS B 1 123 ? -13.547 17.453 -10.828 1 98.75 123 LYS B C 1
ATOM 3642 O O . LYS B 1 123 ? -14.227 18.375 -11.281 1 98.75 123 LYS B O 1
ATOM 3647 N N . VAL B 1 124 ? -12.258 17.422 -10.898 1 98.62 124 VAL B N 1
ATOM 3648 C CA . VAL B 1 124 ? -11.484 18.531 -11.445 1 98.62 124 VAL B CA 1
ATOM 3649 C C . VAL B 1 124 ? -11.43 18.422 -12.961 1 98.62 124 VAL B C 1
ATOM 3651 O O . VAL B 1 124 ? -11.344 17.328 -13.516 1 98.62 124 VAL B O 1
ATOM 3654 N N . ASN B 1 125 ? -11.414 19.594 -13.648 1 97.62 125 ASN B N 1
ATOM 3655 C CA . ASN B 1 125 ? -11.164 19.656 -15.086 1 97.62 125 ASN B CA 1
ATOM 3656 C C . ASN B 1 125 ? -9.828 19.031 -15.453 1 97.62 125 ASN B C 1
ATOM 3658 O O . ASN B 1 125 ? -8.875 19.078 -14.664 1 97.62 125 ASN B O 1
ATOM 3662 N N . ALA B 1 126 ? -9.758 18.516 -16.656 1 94.69 126 ALA B N 1
ATOM 3663 C CA . ALA B 1 126 ? -8.547 17.859 -17.141 1 94.69 126 ALA B CA 1
ATOM 3664 C C . ALA B 1 126 ? -7.344 18.797 -17.062 1 94.69 126 ALA B C 1
ATOM 3666 O O . ALA B 1 126 ? -6.219 18.344 -16.828 1 94.69 126 ALA B O 1
ATOM 3667 N N . ASP B 1 127 ? -7.629 20.109 -17.188 1 94.56 127 ASP B N 1
ATOM 3668 C CA . ASP B 1 127 ? -6.523 21.078 -17.219 1 94.56 127 ASP B CA 1
ATOM 3669 C C . ASP B 1 127 ? -6.348 21.75 -15.867 1 94.56 127 ASP B C 1
ATOM 3671 O O . ASP B 1 127 ? -5.547 22.672 -15.727 1 94.56 127 ASP B O 1
ATOM 3675 N N . GLY B 1 128 ? -7.152 21.391 -14.875 1 94.94 128 GLY B N 1
ATOM 3676 C CA . GLY B 1 128 ? -7 21.906 -13.523 1 94.94 128 GLY B CA 1
ATOM 3677 C C . GLY B 1 128 ? -7.605 23.281 -13.344 1 94.94 128 GLY B C 1
ATOM 3678 O O . GLY B 1 128 ? -7.367 23.938 -12.328 1 94.94 128 GLY B O 1
ATOM 3679 N N . SER B 1 129 ? -8.398 23.75 -14.273 1 94.5 129 SER B N 1
ATOM 3680 C CA . SER B 1 129 ? -8.883 25.125 -14.273 1 94.5 129 SER B CA 1
ATOM 3681 C C . SER B 1 129 ? -10.086 25.297 -13.344 1 94.5 129 SER B C 1
ATOM 3683 O O . SER B 1 129 ? -10.594 26.406 -13.18 1 94.5 129 SER B O 1
ATOM 3685 N N . GLY B 1 130 ? -10.477 24.234 -12.781 1 96.44 130 GLY B N 1
ATOM 3686 C CA . GLY B 1 130 ? -11.664 24.203 -11.938 1 96.44 130 GLY B CA 1
ATOM 3687 C C . GLY B 1 130 ? -12.328 22.844 -11.875 1 96.44 130 GLY B C 1
ATOM 3688 O O . GLY B 1 130 ? -11.656 21.812 -11.883 1 96.44 130 GLY B O 1
ATOM 3689 N N . PHE B 1 131 ? -13.633 22.922 -11.703 1 98.06 131 PHE B N 1
ATOM 3690 C CA . PHE B 1 131 ? -14.336 21.672 -11.453 1 98.06 131 PHE B CA 1
ATOM 3691 C C . PHE B 1 131 ? -15.367 21.391 -12.547 1 98.06 131 PHE B C 1
ATOM 3693 O O . PHE B 1 131 ? -16.188 22.25 -12.859 1 98.06 131 PHE B O 1
ATOM 3700 N N . GLU B 1 132 ? -15.367 20.266 -13.117 1 97.56 132 GLU B N 1
ATOM 3701 C CA . GLU B 1 132 ? -16.359 19.859 -14.109 1 97.56 132 GLU B CA 1
ATOM 3702 C C . GLU B 1 132 ? -17.594 19.266 -13.438 1 97.56 132 GLU B C 1
ATOM 3704 O O . GLU B 1 132 ? -18.688 19.266 -14.016 1 97.56 132 GLU B O 1
ATOM 3709 N N . ILE B 1 133 ? -17.438 18.672 -12.25 1 97.12 133 ILE B N 1
ATOM 3710 C CA . ILE B 1 133 ? -18.516 18.125 -11.445 1 97.12 133 ILE B CA 1
ATOM 3711 C C . ILE B 1 133 ? -18.484 18.734 -10.047 1 97.12 133 ILE B C 1
ATOM 3713 O O . ILE B 1 133 ? -17.422 18.875 -9.453 1 97.12 133 ILE B O 1
ATOM 3717 N N . GLN B 1 134 ? -19.641 19.188 -9.523 1 98 134 GLN B N 1
ATOM 3718 C CA . GLN B 1 134 ? -19.891 19.578 -8.141 1 98 134 GLN B CA 1
ATOM 3719 C C . GLN B 1 134 ? -21.281 19.156 -7.695 1 98 134 GLN B C 1
ATOM 3721 O O . GLN B 1 134 ? -22.266 19.891 -7.879 1 98 134 GLN B O 1
ATOM 3726 N N . ASP B 1 135 ? -21.266 18 -7.035 1 98.56 135 ASP B N 1
ATOM 3727 C CA . ASP B 1 135 ? -22.547 17.406 -6.664 1 98.56 135 ASP B CA 1
ATOM 3728 C C . ASP B 1 135 ? -22.703 17.312 -5.148 1 98.56 135 ASP B C 1
ATOM 3730 O O . ASP B 1 135 ? -21.703 17.219 -4.426 1 98.56 135 ASP B O 1
ATOM 3734 N N . LYS B 1 136 ? -23.875 17.438 -4.66 1 98.75 136 LYS B N 1
ATOM 3735 C CA . LYS B 1 136 ? -24.25 17.234 -3.266 1 98.75 136 LYS B CA 1
ATOM 3736 C C . LYS B 1 136 ? -25.422 16.25 -3.15 1 98.75 136 LYS B C 1
ATOM 3738 O O . LYS B 1 136 ? -26.359 16.297 -3.939 1 98.75 136 LYS B O 1
ATOM 3743 N N . GLU B 1 137 ? -25.281 15.312 -2.254 1 98.44 137 GLU B N 1
ATOM 3744 C CA . GLU B 1 137 ? -26.328 14.305 -2.049 1 98.44 137 GLU B CA 1
ATOM 3745 C C . GLU B 1 137 ? -26.266 13.734 -0.633 1 98.44 137 GLU B C 1
ATOM 3747 O O . GLU B 1 137 ? -25.25 13.844 0.046 1 98.44 137 GLU B O 1
ATOM 3752 N N . LYS B 1 138 ? -27.422 13.305 -0.163 1 98.56 138 LYS B N 1
ATOM 3753 C CA . LYS B 1 138 ? -27.438 12.477 1.039 1 98.56 138 LYS B CA 1
ATOM 3754 C C . LYS B 1 138 ? -27.125 11.016 0.708 1 98.56 138 LYS B C 1
ATOM 3756 O O . LYS B 1 138 ? -27.812 10.398 -0.1 1 98.56 138 LYS B O 1
ATOM 3761 N N . ILE B 1 139 ? -26 10.414 1.375 1 98.81 139 ILE B N 1
ATOM 3762 C CA . ILE B 1 139 ? -25.547 9.117 0.883 1 98.81 139 ILE B CA 1
ATOM 3763 C C . ILE B 1 139 ? -25.438 8.133 2.047 1 98.81 139 ILE B C 1
ATOM 3765 O O . ILE B 1 139 ? -24.844 7.066 1.905 1 98.81 139 ILE B O 1
ATOM 3769 N N . ASP B 1 140 ? -25.906 8.469 3.25 1 98.75 140 ASP B N 1
ATOM 3770 C CA . ASP B 1 140 ? -25.812 7.531 4.363 1 98.75 140 ASP B CA 1
ATOM 3771 C C . ASP B 1 140 ? -26.625 6.266 4.082 1 98.75 140 ASP B C 1
ATOM 3773 O O . ASP B 1 140 ? -27.672 6.328 3.453 1 98.75 140 ASP B O 1
ATOM 3777 N N . ALA B 1 141 ? -26.156 5.176 4.586 1 98.62 141 ALA B N 1
ATOM 3778 C CA . ALA B 1 141 ? -26.703 3.855 4.258 1 98.62 141 ALA B CA 1
ATOM 3779 C C . ALA B 1 141 ? -28.172 3.758 4.617 1 98.62 141 ALA B C 1
ATOM 3781 O O . ALA B 1 141 ? -28.969 3.186 3.867 1 98.62 141 ALA B O 1
ATOM 3782 N N . GLU B 1 142 ? -28.547 4.277 5.781 1 97.94 142 GLU B N 1
ATOM 3783 C CA . GLU B 1 142 ? -29.953 4.215 6.215 1 97.94 142 GLU B CA 1
ATOM 3784 C C . GLU B 1 142 ? -30.875 4.84 5.18 1 97.94 142 GLU B C 1
ATOM 3786 O O . GLU B 1 142 ? -31.891 4.25 4.809 1 97.94 142 GLU B O 1
ATOM 3791 N N . THR B 1 143 ? -30.453 5.988 4.707 1 98.19 143 THR B N 1
ATOM 3792 C CA . THR B 1 143 ? -31.281 6.734 3.762 1 98.19 143 THR B CA 1
ATOM 3793 C C . THR B 1 143 ? -31.328 6.031 2.408 1 98.19 143 THR B C 1
ATOM 3795 O O . THR B 1 143 ? -32.406 5.793 1.862 1 98.19 143 THR B O 1
ATOM 3798 N N . VAL B 1 144 ? -30.203 5.648 1.83 1 98.56 144 VAL B N 1
ATOM 3799 C CA . VAL B 1 144 ? -30.156 5.188 0.446 1 98.56 144 VAL B CA 1
ATOM 3800 C C . VAL B 1 144 ? -30.734 3.777 0.355 1 98.56 144 VAL B C 1
ATOM 3802 O O . VAL B 1 144 ? -31.391 3.43 -0.631 1 98.56 144 VAL B O 1
ATOM 3805 N N . LEU B 1 145 ? -30.578 2.945 1.403 1 98.44 145 LEU B N 1
ATOM 3806 C CA . LEU B 1 145 ? -31.078 1.576 1.358 1 98.44 145 LEU B CA 1
ATOM 3807 C C . LEU B 1 145 ? -32.594 1.54 1.61 1 98.44 145 LEU B C 1
ATOM 3809 O O . LEU B 1 145 ? -33.25 0.562 1.269 1 98.44 145 LEU B O 1
ATOM 3813 N N . ALA B 1 146 ? -33.125 2.574 2.248 1 98.06 146 ALA B N 1
ATOM 3814 C CA . ALA B 1 146 ? -34.562 2.701 2.393 1 98.06 146 ALA B CA 1
ATOM 3815 C C . ALA B 1 146 ? -35.219 3.125 1.076 1 98.06 146 ALA B C 1
ATOM 3817 O O . ALA B 1 146 ? -36.438 3.031 0.917 1 98.06 146 ALA B O 1
ATOM 3818 N N . ASN B 1 147 ? -34.375 3.549 0.068 1 97.88 147 ASN B N 1
ATOM 3819 C CA . ASN B 1 147 ? -34.906 4.098 -1.18 1 97.88 147 ASN B CA 1
ATOM 3820 C C . ASN B 1 147 ? -34.281 3.418 -2.395 1 97.88 147 ASN B C 1
ATOM 3822 O O . ASN B 1 147 ? -34.031 4.066 -3.41 1 97.88 147 ASN B O 1
ATOM 3826 N N . VAL B 1 148 ? -34.031 2.168 -2.352 1 98.12 148 VAL B N 1
ATOM 3827 C CA . VAL B 1 148 ? -33.281 1.413 -3.35 1 98.12 148 VAL B CA 1
ATOM 3828 C C . VAL B 1 148 ? -33.969 1.521 -4.707 1 98.12 148 VAL B C 1
ATOM 3830 O O . VAL B 1 148 ? -33.312 1.615 -5.742 1 98.12 148 VAL B O 1
ATOM 3833 N N . SER B 1 149 ? -35.219 1.548 -4.758 1 96.62 149 SER B N 1
ATOM 3834 C CA . SER B 1 149 ? -35.969 1.551 -6.012 1 96.62 149 SER B CA 1
ATOM 3835 C C . SER B 1 149 ? -35.969 2.939 -6.641 1 96.62 149 SER B C 1
ATOM 3837 O O . SER B 1 149 ? -36.188 3.074 -7.852 1 96.62 149 SER B O 1
ATOM 3839 N N . ALA B 1 150 ? -35.719 4.008 -5.902 1 97.12 150 ALA B N 1
ATOM 3840 C CA . ALA B 1 150 ? -35.906 5.371 -6.387 1 97.12 150 ALA B CA 1
ATOM 3841 C C . ALA B 1 150 ? -34.594 6.141 -6.414 1 97.12 150 ALA B C 1
ATOM 3843 O O . ALA B 1 150 ? -34.531 7.273 -6.895 1 97.12 150 ALA B O 1
ATOM 3844 N N . TRP B 1 151 ? -33.531 5.5 -5.926 1 97.06 151 TRP B N 1
ATOM 3845 C CA . TRP B 1 151 ? -32.281 6.199 -5.773 1 97.06 151 TRP B CA 1
ATOM 3846 C C . TRP B 1 151 ? -31.156 5.449 -6.48 1 97.06 151 TRP B C 1
ATOM 3848 O O . TRP B 1 151 ? -31.125 4.215 -6.492 1 97.06 151 TRP B O 1
ATOM 3858 N N . GLU B 1 152 ? -30.172 6.168 -7.055 1 97.19 152 GLU B N 1
ATOM 3859 C CA . GLU B 1 152 ? -28.938 5.637 -7.609 1 97.19 152 GLU B CA 1
ATOM 3860 C C . GLU B 1 152 ? -27.734 6.508 -7.23 1 97.19 152 GLU B C 1
ATOM 3862 O O . GLU B 1 152 ? -27.875 7.723 -7.082 1 97.19 152 GLU B O 1
ATOM 3867 N N . PRO B 1 153 ? -26.594 5.938 -7.137 1 97.81 153 PRO B N 1
ATOM 3868 C CA . PRO B 1 153 ? -25.469 6.66 -6.539 1 97.81 153 PRO B CA 1
ATOM 3869 C C . PRO B 1 153 ? -24.922 7.746 -7.457 1 97.81 153 PRO B C 1
ATOM 3871 O O . PRO B 1 153 ? -24.391 8.75 -6.977 1 97.81 153 PRO B O 1
ATOM 3874 N N . GLY B 1 154 ? -25.016 7.457 -8.844 1 97.5 154 GLY B N 1
ATOM 3875 C CA . GLY B 1 154 ? -24.391 8.414 -9.75 1 97.5 154 GLY B CA 1
ATOM 3876 C C . GLY B 1 154 ? -22.922 8.656 -9.461 1 97.5 154 GLY B C 1
ATOM 3877 O O . GLY B 1 154 ? -22.156 7.707 -9.344 1 97.5 154 GLY B O 1
ATOM 3878 N N . ASN B 1 155 ? -22.562 9.969 -9.258 1 98.06 155 ASN B N 1
ATOM 3879 C CA . ASN B 1 155 ? -21.172 10.344 -9.047 1 98.06 155 ASN B CA 1
ATOM 3880 C C . ASN B 1 155 ? -20.688 9.938 -7.656 1 98.06 155 ASN B C 1
ATOM 3882 O O . ASN B 1 155 ? -19.484 10.016 -7.367 1 98.06 155 ASN B O 1
ATOM 3886 N N . PHE B 1 156 ? -21.594 9.453 -6.824 1 98.62 156 PHE B N 1
ATOM 3887 C CA . PHE B 1 156 ? -21.219 9.109 -5.453 1 98.62 156 PHE B CA 1
ATOM 3888 C C . PHE B 1 156 ? -20.938 7.617 -5.324 1 98.62 156 PHE B C 1
ATOM 3890 O O . PHE B 1 156 ? -20.641 7.129 -4.23 1 98.62 156 PHE B O 1
ATOM 3897 N N . SER B 1 157 ? -20.984 6.867 -6.418 1 98.19 157 SER B N 1
ATOM 3898 C CA . SER B 1 157 ? -20.828 5.414 -6.41 1 98.19 157 SER B CA 1
ATOM 3899 C C . SER B 1 157 ? -19.531 4.992 -5.738 1 98.19 157 SER B C 1
ATOM 3901 O O . SER B 1 157 ? -19.5 4.004 -5 1 98.19 157 SER B O 1
ATOM 3903 N N . HIS B 1 158 ? -18.547 5.77 -5.992 1 97.56 158 HIS B N 1
ATOM 3904 C CA . HIS B 1 158 ? -17.219 5.434 -5.484 1 97.56 158 HIS B CA 1
ATOM 3905 C C . HIS B 1 158 ? -17.109 5.758 -4 1 97.56 158 HIS B C 1
ATOM 3907 O O . HIS B 1 158 ? -16.594 4.941 -3.223 1 97.56 158 HIS B O 1
ATOM 3913 N N . MET B 1 159 ? -17.578 6.902 -3.539 1 98.12 159 MET B N 1
ATOM 3914 C CA . MET B 1 159 ? -17.297 7.359 -2.182 1 98.12 159 MET B CA 1
ATOM 3915 C C . MET B 1 159 ? -18.344 6.848 -1.204 1 98.12 159 MET B C 1
ATOM 3917 O O . MET B 1 159 ? -18.094 6.777 0.002 1 98.12 159 MET B O 1
ATOM 3921 N N . MET B 1 160 ? -19.562 6.441 -1.697 1 98.62 160 MET B N 1
ATOM 3922 C CA . MET B 1 160 ? -20.672 6.074 -0.823 1 98.62 160 MET B CA 1
ATOM 3923 C C . MET B 1 160 ? -20.297 4.883 0.055 1 98.62 160 MET B C 1
ATOM 3925 O O . MET B 1 160 ? -20.422 4.945 1.279 1 98.62 160 MET B O 1
ATOM 3929 N N . PRO B 1 161 ? -19.734 3.783 -0.499 1 98.88 161 PRO B N 1
ATOM 3930 C CA . PRO B 1 161 ? -19.375 2.684 0.4 1 98.88 161 PRO B CA 1
ATOM 3931 C C . PRO B 1 161 ? -18.266 3.061 1.378 1 98.88 161 PRO B C 1
ATOM 3933 O O . PRO B 1 161 ? -18.281 2.637 2.535 1 98.88 161 PRO B O 1
ATOM 3936 N N . ILE B 1 162 ? -17.328 3.9 0.965 1 98.94 162 ILE B N 1
ATOM 3937 C CA . ILE B 1 162 ? -16.219 4.309 1.821 1 98.94 162 ILE B CA 1
ATOM 3938 C C . ILE B 1 162 ? -16.75 5.125 2.998 1 98.94 162 ILE B C 1
ATOM 3940 O O . ILE B 1 162 ? -16.422 4.848 4.152 1 98.94 162 ILE B O 1
ATOM 3944 N N . ALA B 1 163 ? -17.594 6.059 2.666 1 98.88 163 ALA B N 1
ATOM 3945 C CA . ALA B 1 163 ? -18.156 6.938 3.684 1 98.88 163 ALA B CA 1
ATOM 3946 C C . ALA B 1 163 ? -18.922 6.141 4.734 1 98.88 163 ALA B C 1
ATOM 3948 O O . ALA B 1 163 ? -18.766 6.371 5.938 1 98.88 163 ALA B O 1
ATOM 3949 N N . ASN B 1 164 ? -19.688 5.191 4.328 1 98.88 164 ASN B N 1
ATOM 3950 C CA . ASN B 1 164 ? -20.562 4.461 5.246 1 98.88 164 ASN B CA 1
ATOM 3951 C C . ASN B 1 164 ? -19.781 3.449 6.074 1 98.88 164 ASN B C 1
ATOM 3953 O O . ASN B 1 164 ? -20.062 3.256 7.258 1 98.88 164 ASN B O 1
ATOM 3957 N N . VAL B 1 165 ? -18.797 2.809 5.477 1 98.88 165 VAL B N 1
ATOM 3958 C CA . VAL B 1 165 ? -17.969 1.875 6.234 1 98.88 165 VAL B CA 1
ATOM 3959 C C . VAL B 1 165 ? -17.078 2.643 7.207 1 98.88 165 VAL B C 1
ATOM 3961 O O . VAL B 1 165 ? -16.859 2.209 8.344 1 98.88 165 VAL B O 1
ATOM 3964 N N . TRP B 1 166 ? -16.594 3.801 6.797 1 98.75 166 TRP B N 1
ATOM 3965 C CA . TRP B 1 166 ? -15.82 4.652 7.699 1 98.75 166 TRP B CA 1
ATOM 3966 C C . TRP B 1 166 ? -16.641 5.02 8.938 1 98.75 166 TRP B C 1
ATOM 3968 O O . TRP B 1 166 ? -16.125 5.035 10.055 1 98.75 166 TRP B O 1
ATOM 3978 N N . ALA B 1 167 ? -17.891 5.246 8.766 1 98.44 167 ALA B N 1
ATOM 3979 C CA . ALA B 1 167 ? -18.766 5.703 9.852 1 98.44 167 ALA B CA 1
ATOM 3980 C C . ALA B 1 167 ? -19.266 4.527 10.688 1 98.44 167 ALA B C 1
ATOM 3982 O O . ALA B 1 167 ? -19.906 4.723 11.719 1 98.44 167 ALA B O 1
ATOM 3983 N N . HIS B 1 168 ? -19.016 3.32 10.266 1 98.5 168 HIS B N 1
ATOM 3984 C CA . HIS B 1 168 ? -19.453 2.139 10.992 1 98.5 168 HIS B CA 1
ATOM 3985 C C . HIS B 1 168 ? -18.672 1.949 12.281 1 98.5 168 HIS B C 1
ATOM 3987 O O . HIS B 1 168 ? -17.438 2.092 12.289 1 98.5 168 HIS B O 1
ATOM 3993 N N . GLU B 1 169 ? -19.234 1.551 13.336 1 97.31 169 GLU B N 1
ATOM 3994 C CA . GLU B 1 169 ? -18.641 1.53 14.672 1 97.31 169 GLU B CA 1
ATOM 3995 C C . GLU B 1 169 ? -17.547 0.479 14.773 1 97.31 169 GLU B C 1
ATOM 3997 O O . GLU B 1 169 ? -16.625 0.606 15.594 1 97.31 169 GLU B O 1
ATOM 4002 N N . ASN B 1 170 ? -17.578 -0.54 13.938 1 98.19 170 ASN B N 1
ATOM 4003 C CA . ASN B 1 170 ? -16.625 -1.638 14.031 1 98.19 170 ASN B CA 1
ATOM 4004 C C . ASN B 1 170 ? -15.422 -1.413 13.117 1 98.19 170 ASN B C 1
ATOM 4006 O O . ASN B 1 170 ? -14.539 -2.268 13.023 1 98.19 170 ASN B O 1
ATOM 4010 N N . THR B 1 171 ? -15.352 -0.278 12.422 1 98.06 171 THR B N 1
ATOM 4011 C CA . THR B 1 171 ? -14.305 -0.054 11.438 1 98.06 171 THR B CA 1
ATOM 4012 C C . THR B 1 171 ? -13.039 0.49 12.109 1 98.06 171 THR B C 1
ATOM 4014 O O . THR B 1 171 ? -13.031 1.627 12.586 1 98.06 171 THR B O 1
ATOM 4017 N N . PRO B 1 172 ? -11.984 -0.296 12.172 1 97.5 172 PRO B N 1
ATOM 4018 C CA . PRO B 1 172 ? -10.711 0.289 12.586 1 97.5 172 PRO B CA 1
ATOM 4019 C C . PRO B 1 172 ? -10.047 1.115 11.484 1 97.5 172 PRO B C 1
ATOM 4021 O O . PRO B 1 172 ? -10.266 0.854 10.297 1 97.5 172 PRO B O 1
ATOM 4024 N N . TYR B 1 173 ? -9.211 2.066 11.797 1 97.25 173 TYR B N 1
ATOM 4025 C CA . TYR B 1 173 ? -8.68 2.969 10.781 1 97.25 173 TYR B CA 1
ATOM 4026 C C . TYR B 1 173 ? -7.691 2.248 9.875 1 97.25 173 TYR B C 1
ATOM 4028 O O . TYR B 1 173 ? -7.48 2.652 8.727 1 97.25 173 TYR B O 1
ATOM 4036 N N . VAL B 1 174 ? -7.066 1.147 10.391 1 98.06 174 VAL B N 1
ATOM 4037 C CA . VAL B 1 174 ? -6.176 0.37 9.531 1 98.06 174 VAL B CA 1
ATOM 4038 C C . VAL B 1 174 ? -6.953 -0.172 8.336 1 98.06 174 VAL B C 1
ATOM 4040 O O . VAL B 1 174 ? -6.402 -0.317 7.242 1 98.06 174 VAL B O 1
ATOM 4043 N N . PHE B 1 175 ? -8.289 -0.472 8.531 1 98.62 175 PHE B N 1
ATOM 4044 C CA . PHE B 1 175 ? -9.148 -0.861 7.414 1 98.62 175 PHE B CA 1
ATOM 4045 C C . PHE B 1 175 ? -9.18 0.233 6.355 1 98.62 175 PHE B C 1
ATOM 4047 O O . PHE B 1 175 ? -9.078 -0.05 5.16 1 98.62 175 PHE B O 1
ATOM 4054 N N . MET B 1 176 ? -9.289 1.485 6.734 1 98.69 176 MET B N 1
ATOM 4055 C CA . MET B 1 176 ? -9.336 2.609 5.805 1 98.69 176 MET B CA 1
ATOM 4056 C C . MET B 1 176 ? -8 2.791 5.098 1 98.69 176 MET B C 1
ATOM 4058 O O . MET B 1 176 ? -7.961 3.166 3.924 1 98.69 176 MET B O 1
ATOM 4062 N N . LYS B 1 177 ? -6.895 2.514 5.797 1 98.62 177 LYS B N 1
ATOM 4063 C CA . LYS B 1 177 ? -5.586 2.541 5.148 1 98.62 177 LYS B CA 1
ATOM 4064 C C . LYS B 1 177 ? -5.496 1.488 4.047 1 98.62 177 LYS B C 1
ATOM 4066 O O . LYS B 1 177 ? -4.887 1.726 3.002 1 98.62 177 LYS B O 1
ATOM 4071 N N . ALA B 1 178 ? -6.078 0.34 4.316 1 98.75 178 ALA B N 1
ATOM 4072 C CA . ALA B 1 178 ? -6.129 -0.686 3.277 1 98.75 178 ALA B CA 1
ATOM 4073 C C . ALA B 1 178 ? -6.98 -0.228 2.096 1 98.75 178 ALA B C 1
ATOM 4075 O O . ALA B 1 178 ? -6.676 -0.542 0.943 1 98.75 178 ALA B O 1
ATOM 4076 N N . VAL B 1 179 ? -8.055 0.515 2.375 1 98.81 179 VAL B N 1
ATOM 4077 C CA . VAL B 1 179 ? -8.93 1.052 1.343 1 98.81 179 VAL B CA 1
ATOM 4078 C C . VAL B 1 179 ? -8.18 2.088 0.51 1 98.81 179 VAL B C 1
ATOM 4080 O O . VAL B 1 179 ? -8.391 2.188 -0.702 1 98.81 179 VAL B O 1
ATOM 4083 N N . GLU B 1 180 ? -7.262 2.832 1.157 1 98.75 180 GLU B N 1
ATOM 4084 C CA . GLU B 1 180 ? -6.426 3.756 0.398 1 98.75 180 GLU B CA 1
ATOM 4085 C C . GLU B 1 180 ? -5.637 3.025 -0.685 1 98.75 180 GLU B C 1
ATOM 4087 O O . GLU B 1 180 ? -5.559 3.49 -1.824 1 98.75 180 GLU B O 1
ATOM 4092 N N . LEU B 1 181 ? -5.094 1.893 -0.318 1 98.88 181 LEU B N 1
ATOM 4093 C CA . LEU B 1 181 ? -4.305 1.098 -1.253 1 98.88 181 LEU B CA 1
ATOM 4094 C C . LEU B 1 181 ? -5.195 0.473 -2.322 1 98.88 181 LEU B C 1
ATOM 4096 O O . LEU B 1 181 ? -4.852 0.487 -3.506 1 98.88 181 LEU B O 1
ATOM 4100 N N . HIS B 1 182 ? -6.336 -0.03 -1.922 1 98.81 182 HIS B N 1
ATOM 4101 C CA . HIS B 1 182 ? -7.234 -0.755 -2.814 1 98.81 182 HIS B CA 1
ATOM 4102 C C . HIS B 1 182 ? -8.094 0.205 -3.629 1 98.81 182 HIS B C 1
ATOM 4104 O O . HIS B 1 182 ? -8.656 -0.179 -4.656 1 98.81 182 HIS B O 1
ATOM 4110 N N . ASP B 1 183 ? -8.352 1.374 -3.211 1 98.25 183 ASP B N 1
ATOM 4111 C CA . ASP B 1 183 ? -8.914 2.549 -3.869 1 98.25 183 ASP B CA 1
ATOM 4112 C C . ASP B 1 183 ? -10.445 2.527 -3.822 1 98.25 183 ASP B C 1
ATOM 4114 O O . ASP B 1 183 ? -11.102 3.414 -4.375 1 98.25 183 ASP B O 1
ATOM 4118 N N . HIS B 1 184 ? -11.102 1.47 -3.316 1 98.56 184 HIS B N 1
ATOM 4119 C CA . HIS B 1 184 ? -12.547 1.437 -3.139 1 98.56 184 HIS B CA 1
ATOM 4120 C C . HIS B 1 184 ? -12.953 0.428 -2.068 1 98.56 184 HIS B C 1
ATOM 4122 O O . HIS B 1 184 ? -12.109 -0.327 -1.574 1 98.56 184 HIS B O 1
ATOM 4128 N N . ILE B 1 185 ? -14.211 0.525 -1.63 1 98.62 185 ILE B N 1
ATOM 4129 C CA . ILE B 1 185 ? -14.734 -0.496 -0.729 1 98.62 185 ILE B CA 1
ATOM 4130 C C . ILE B 1 185 ? -15.727 -1.385 -1.479 1 98.62 185 ILE B C 1
ATOM 4132 O O . ILE B 1 185 ? -16.547 -0.894 -2.262 1 98.62 185 ILE B O 1
ATOM 4136 N N . CYS B 1 186 ? -15.625 -2.621 -1.246 1 98.5 186 CYS B N 1
ATOM 4137 C CA . CYS B 1 186 ? -16.5 -3.688 -1.735 1 98.5 186 CYS B CA 1
ATOM 4138 C C . CYS B 1 186 ? -16.484 -4.879 -0.788 1 98.5 186 CYS B C 1
ATOM 4140 O O . CYS B 1 186 ? -15.633 -4.961 0.103 1 98.5 186 CYS B O 1
ATOM 4142 N N . PRO B 1 187 ? -17.406 -5.754 -0.949 1 98.75 187 PRO B N 1
ATOM 4143 C CA . PRO B 1 187 ? -17.406 -6.934 -0.079 1 98.75 187 PRO B CA 1
ATOM 4144 C C . PRO B 1 187 ? -16.109 -7.738 -0.184 1 98.75 187 PRO B C 1
ATOM 4146 O O . PRO B 1 187 ? -15.758 -8.469 0.743 1 98.75 187 PRO B O 1
ATOM 4149 N N . GLY B 1 188 ? -15.344 -7.531 -1.222 1 98.75 188 GLY B N 1
ATOM 4150 C CA . GLY B 1 188 ? -14.047 -8.188 -1.36 1 98.75 188 GLY B CA 1
ATOM 4151 C C . GLY B 1 188 ? -13.039 -7.738 -0.323 1 98.75 188 GLY B C 1
ATOM 4152 O O . GLY B 1 188 ? -12.43 -8.562 0.357 1 98.75 188 GLY B O 1
ATOM 4153 N N . VAL B 1 189 ? -12.891 -6.426 -0.17 1 98.81 189 VAL B N 1
ATOM 4154 C CA . VAL B 1 189 ? -11.945 -5.926 0.823 1 98.81 189 VAL B CA 1
ATOM 4155 C C . VAL B 1 189 ? -12.484 -6.188 2.229 1 98.81 189 VAL B C 1
ATOM 4157 O O . VAL B 1 189 ? -11.727 -6.523 3.139 1 98.81 189 VAL B O 1
ATOM 4160 N N . SER B 1 190 ? -13.836 -6.086 2.412 1 98.88 190 SER B N 1
ATOM 4161 C CA . SER B 1 190 ? -14.438 -6.371 3.711 1 98.88 190 SER B CA 1
ATOM 4162 C C . SER B 1 190 ? -14.25 -7.832 4.102 1 98.88 190 SER B C 1
ATOM 4164 O O . SER B 1 190 ? -14.047 -8.148 5.277 1 98.88 190 SER B O 1
ATOM 4166 N N . SER B 1 191 ? -14.312 -8.695 3.111 1 98.94 191 SER B N 1
ATOM 4167 C CA . SER B 1 191 ? -14.008 -10.094 3.395 1 98.94 191 SER B CA 1
ATOM 4168 C C . SER B 1 191 ? -12.578 -10.258 3.887 1 98.94 191 SER B C 1
ATOM 4170 O O . SER B 1 191 ? -12.297 -11.109 4.738 1 98.94 191 SER B O 1
ATOM 4172 N N . GLY B 1 192 ? -11.625 -9.43 3.342 1 98.94 192 GLY B N 1
ATOM 4173 C CA . GLY B 1 192 ? -10.25 -9.453 3.824 1 98.94 192 GLY B CA 1
ATOM 4174 C C . GLY B 1 192 ? -10.133 -9.125 5.301 1 98.94 192 GLY B C 1
ATOM 4175 O O . GLY B 1 192 ? -9.352 -9.75 6.02 1 98.94 192 GLY B O 1
ATOM 4176 N N . PHE B 1 193 ? -10.945 -8.211 5.738 1 98.94 193 PHE B N 1
ATOM 4177 C CA . PHE B 1 193 ? -10.984 -7.805 7.137 1 98.94 193 PHE B CA 1
ATOM 4178 C C . PHE B 1 193 ? -11.406 -8.969 8.023 1 98.94 193 PHE B C 1
ATOM 4180 O O . PHE B 1 193 ? -10.75 -9.258 9.031 1 98.94 193 PHE B O 1
ATOM 4187 N N . LEU B 1 194 ? -12.422 -9.703 7.637 1 98.94 194 LEU B N 1
ATOM 4188 C CA . LEU B 1 194 ? -12.906 -10.82 8.43 1 98.94 194 LEU B CA 1
ATOM 4189 C C . LEU B 1 194 ? -11.922 -11.992 8.375 1 98.94 194 LEU B C 1
ATOM 4191 O O . LEU B 1 194 ? -11.703 -12.672 9.383 1 98.94 194 LEU B O 1
ATOM 4195 N N . LEU B 1 195 ? -11.336 -12.234 7.199 1 98.94 195 LEU B N 1
ATOM 4196 C CA . LEU B 1 195 ? -10.328 -13.281 7.066 1 98.94 195 LEU B CA 1
ATOM 4197 C C . LEU B 1 195 ? -9.141 -13.016 7.98 1 98.94 195 LEU B C 1
ATOM 4199 O O . LEU B 1 195 ? -8.625 -13.93 8.633 1 98.94 195 LEU B O 1
ATOM 4203 N N . ALA B 1 196 ? -8.727 -11.773 8.062 1 98.94 196 ALA B N 1
ATOM 4204 C CA . ALA B 1 196 ? -7.613 -11.391 8.93 1 98.94 196 ALA B CA 1
ATOM 4205 C C . ALA B 1 196 ? -7.969 -11.602 10.398 1 98.94 196 ALA B C 1
ATOM 4207 O O . ALA B 1 196 ? -7.168 -12.148 11.164 1 98.94 196 ALA B O 1
ATOM 4208 N N . LYS B 1 197 ? -9.195 -11.172 10.766 1 98.81 197 LYS B N 1
ATOM 4209 C CA . LYS B 1 197 ? -9.641 -11.367 12.141 1 98.81 197 LYS B CA 1
ATOM 4210 C C . LYS B 1 197 ? -9.633 -12.844 12.523 1 98.81 197 LYS B C 1
ATOM 4212 O O . LYS B 1 197 ? -9.156 -13.211 13.594 1 98.81 197 LYS B O 1
ATOM 4217 N N . TYR B 1 198 ? -10.117 -13.633 11.609 1 98.94 198 TYR B N 1
ATOM 4218 C CA . TYR B 1 198 ? -10.164 -15.07 11.844 1 98.94 198 TYR B CA 1
ATOM 4219 C C . TYR B 1 198 ? -8.766 -15.648 12 1 98.94 198 TYR B C 1
ATOM 4221 O O . TYR B 1 198 ? -8.508 -16.422 12.914 1 98.94 198 TYR B O 1
ATOM 4229 N N . MET B 1 199 ? -7.871 -15.273 11.125 1 98.88 199 MET B N 1
ATOM 4230 C CA . MET B 1 199 ? -6.488 -15.734 11.156 1 98.88 199 MET B CA 1
ATOM 4231 C C . MET B 1 199 ? -5.805 -15.336 12.461 1 98.88 199 MET B C 1
ATOM 4233 O O . MET B 1 199 ? -5.152 -16.156 13.102 1 98.88 199 MET B O 1
ATOM 4237 N N . GLU B 1 200 ? -5.961 -14.117 12.852 1 98.56 200 GLU B N 1
ATOM 4238 C CA . GLU B 1 200 ? -5.316 -13.578 14.047 1 98.56 200 GLU B CA 1
ATOM 4239 C C . GLU B 1 200 ? -5.832 -14.266 15.305 1 98.56 200 GLU B C 1
ATOM 4241 O O . GLU B 1 200 ? -5.094 -14.406 16.281 1 98.56 200 GLU B O 1
ATOM 4246 N N . GLU B 1 201 ? -7.074 -14.688 15.289 1 98.25 201 GLU B N 1
ATOM 4247 C CA . GLU B 1 201 ? -7.645 -15.414 16.422 1 98.25 201 GLU B CA 1
ATOM 4248 C C . GLU B 1 201 ? -7.164 -16.859 16.453 1 98.25 201 GLU B C 1
ATOM 4250 O O . GLU B 1 201 ? -6.859 -17.391 17.516 1 98.25 201 GLU B O 1
ATOM 4255 N N . THR B 1 202 ? -7.082 -17.438 15.281 1 98.75 202 THR B N 1
ATOM 4256 C CA . THR B 1 202 ? -6.789 -18.859 15.18 1 98.75 202 THR B CA 1
ATOM 4257 C C . THR B 1 202 ? -5.293 -19.125 15.312 1 98.75 202 THR B C 1
ATOM 4259 O O . THR B 1 202 ? -4.875 -20.078 15.969 1 98.75 202 THR B O 1
ATOM 4262 N N . LEU B 1 203 ? -4.484 -18.266 14.664 1 98.62 203 LEU B N 1
ATOM 4263 C CA . LEU B 1 203 ? -3.029 -18.344 14.711 1 98.62 203 LEU B CA 1
ATOM 4264 C C . LEU B 1 203 ? -2.42 -16.984 15.047 1 98.62 203 LEU B C 1
ATOM 4266 O O . LEU B 1 203 ? -1.76 -16.375 14.203 1 98.62 203 LEU B O 1
ATOM 4270 N N . PRO B 1 204 ? -2.531 -16.641 16.266 1 98.5 204 PRO B N 1
ATOM 4271 C CA . PRO B 1 204 ? -2.01 -15.328 16.656 1 98.5 204 PRO B CA 1
ATOM 4272 C C . PRO B 1 204 ? -0.487 -15.25 16.578 1 98.5 204 PRO B C 1
ATOM 4274 O O . PRO B 1 204 ? 0.19 -16.281 16.703 1 98.5 204 PRO B O 1
ATOM 4277 N N . ILE B 1 205 ? 0.027 -14.062 16.391 1 98.38 205 ILE B N 1
ATOM 4278 C CA . ILE B 1 205 ? 1.452 -13.797 16.547 1 98.38 205 ILE B CA 1
ATOM 4279 C C . ILE B 1 205 ? 1.831 -13.875 18.016 1 98.38 205 ILE B C 1
ATOM 4281 O O . ILE B 1 205 ? 1.317 -13.117 18.844 1 98.38 205 ILE B O 1
ATOM 4285 N N . GLU B 1 206 ? 2.748 -14.727 18.328 1 97.25 206 GLU B N 1
ATOM 4286 C CA . GLU B 1 206 ? 3.162 -14.93 19.703 1 97.25 206 GLU B CA 1
ATOM 4287 C C . GLU B 1 206 ? 4.574 -14.406 19.953 1 97.25 206 GLU B C 1
ATOM 4289 O O . GLU B 1 206 ? 4.938 -14.07 21.078 1 97.25 206 GLU B O 1
ATOM 4294 N N . ASP B 1 207 ? 5.312 -14.406 18.938 1 97.44 207 ASP B N 1
ATOM 4295 C CA . ASP B 1 207 ? 6.684 -13.891 18.969 1 97.44 207 ASP B CA 1
ATOM 4296 C C . ASP B 1 207 ? 6.867 -12.773 17.938 1 97.44 207 ASP B C 1
ATOM 4298 O O . ASP B 1 207 ? 7.406 -12.992 16.859 1 97.44 207 ASP B O 1
ATOM 4302 N N . PRO B 1 208 ? 6.566 -11.57 18.344 1 95.94 208 PRO B N 1
ATOM 4303 C CA . PRO B 1 208 ? 6.574 -10.43 17.422 1 95.94 208 PRO B CA 1
ATOM 4304 C C . PRO B 1 208 ? 7.953 -10.172 16.812 1 95.94 208 PRO B C 1
ATOM 4306 O O . PRO B 1 208 ? 8.055 -9.531 15.773 1 95.94 208 PRO B O 1
ATOM 4309 N N . ALA B 1 209 ? 8.945 -10.602 17.469 1 95.5 209 ALA B N 1
ATOM 4310 C CA . ALA B 1 209 ? 10.305 -10.375 16.969 1 95.5 209 ALA B CA 1
ATOM 4311 C C . ALA B 1 209 ? 10.609 -11.266 15.766 1 95.5 209 ALA B C 1
ATOM 4313 O O . ALA B 1 209 ? 11.367 -10.883 14.875 1 95.5 209 ALA B O 1
ATOM 4314 N N . ASN B 1 210 ? 9.914 -12.438 15.727 1 97.88 210 ASN B N 1
ATOM 4315 C CA . ASN B 1 210 ? 10.367 -13.414 14.742 1 97.88 210 ASN B CA 1
ATOM 4316 C C . ASN B 1 210 ? 9.219 -13.883 13.852 1 97.88 210 ASN B C 1
ATOM 4318 O O . ASN B 1 210 ? 9.445 -14.469 12.789 1 97.88 210 ASN B O 1
ATOM 4322 N N . GLN B 1 211 ? 7.996 -13.586 14.281 1 98.56 211 GLN B N 1
ATOM 4323 C CA . GLN B 1 211 ? 6.863 -14.141 13.547 1 98.56 211 GLN B CA 1
ATOM 4324 C C . GLN B 1 211 ? 6.184 -13.062 12.703 1 98.56 211 GLN B C 1
ATOM 4326 O O . GLN B 1 211 ? 6.164 -11.891 13.078 1 98.56 211 GLN B O 1
ATOM 4331 N N . SER B 1 212 ? 5.684 -13.484 11.578 1 98.75 212 SER B N 1
ATOM 4332 C CA . SER B 1 212 ? 4.906 -12.664 10.664 1 98.75 212 SER B CA 1
ATOM 4333 C C . SER B 1 212 ? 3.916 -13.508 9.859 1 98.75 212 SER B C 1
ATOM 4335 O O . SER B 1 212 ? 3.982 -14.734 9.883 1 98.75 212 SER B O 1
ATOM 4337 N N . TYR B 1 213 ? 2.973 -12.844 9.273 1 98.88 213 TYR B N 1
ATOM 4338 C CA . TYR B 1 213 ? 2.043 -13.539 8.391 1 98.88 213 TYR B CA 1
ATOM 4339 C C . TYR B 1 213 ? 2.523 -13.477 6.941 1 98.88 213 TYR B C 1
ATOM 4341 O O . TYR B 1 213 ? 3.053 -12.461 6.496 1 98.88 213 TYR B O 1
ATOM 4349 N N . LYS B 1 214 ? 2.389 -14.555 6.27 1 98.88 214 LYS B N 1
ATOM 4350 C CA . LYS B 1 214 ? 2.553 -14.656 4.82 1 98.88 214 LYS B CA 1
ATOM 4351 C C . LYS B 1 214 ? 1.279 -15.172 4.16 1 98.88 214 LYS B C 1
ATOM 4353 O O . LYS B 1 214 ? 0.532 -15.945 4.762 1 98.88 214 LYS B O 1
ATOM 4358 N N . VAL B 1 215 ? 1.072 -14.695 2.932 1 98.94 215 VAL B N 1
ATOM 4359 C CA . VAL B 1 215 ? -0.146 -15.078 2.223 1 98.94 215 VAL B CA 1
ATOM 4360 C C . VAL B 1 215 ? 0.202 -15.555 0.815 1 98.94 215 VAL B C 1
ATOM 4362 O O . VAL B 1 215 ? 1.066 -14.977 0.152 1 98.94 215 VAL B O 1
ATOM 4365 N N . ILE B 1 216 ? -0.322 -16.625 0.413 1 98.94 216 ILE B N 1
ATOM 4366 C CA . ILE B 1 216 ? -0.384 -17.016 -0.991 1 98.94 216 ILE B CA 1
ATOM 4367 C C . ILE B 1 216 ? -1.813 -16.859 -1.506 1 98.94 216 ILE B C 1
ATOM 4369 O O . ILE B 1 216 ? -2.676 -17.688 -1.211 1 98.94 216 ILE B O 1
ATOM 4373 N N . ALA B 1 217 ? -2.018 -15.766 -2.201 1 98.94 217 ALA B N 1
ATOM 4374 C CA . ALA B 1 217 ? -3.316 -15.477 -2.807 1 98.94 217 ALA B CA 1
ATOM 4375 C C . ALA B 1 217 ? -3.586 -16.406 -3.986 1 98.94 217 ALA B C 1
ATOM 4377 O O . ALA B 1 217 ? -3.082 -16.188 -5.09 1 98.94 217 ALA B O 1
ATOM 4378 N N . CYS B 1 218 ? -4.316 -17.391 -3.76 1 98.75 218 CYS B N 1
ATOM 4379 C CA . CYS B 1 218 ? -4.734 -18.391 -4.742 1 98.75 218 CYS B CA 1
ATOM 4380 C C . CYS B 1 218 ? -6.125 -18.922 -4.418 1 98.75 218 CYS B C 1
ATOM 4382 O O . CYS B 1 218 ? -6.266 -19.922 -3.697 1 98.75 218 CYS B O 1
ATOM 4384 N N . PRO B 1 219 ? -7.246 -18.25 -4.934 1 98.44 219 PRO B N 1
ATOM 4385 C CA . PRO B 1 219 ? -7.152 -17.172 -5.93 1 98.44 219 PRO B CA 1
ATOM 4386 C C . PRO B 1 219 ? -6.938 -15.805 -5.297 1 98.44 219 PRO B C 1
ATOM 4388 O O . PRO B 1 219 ? -6.93 -15.68 -4.07 1 98.44 219 PRO B O 1
ATOM 4391 N N . ASN B 1 220 ? -6.629 -14.82 -6.141 1 98.69 220 ASN B N 1
ATOM 4392 C CA . ASN B 1 220 ? -6.602 -13.438 -5.676 1 98.69 220 ASN B CA 1
ATOM 4393 C C . ASN B 1 220 ? -7.957 -12.758 -5.852 1 98.69 220 ASN B C 1
ATOM 4395 O O . ASN B 1 220 ? -8.695 -13.078 -6.785 1 98.69 220 ASN B O 1
ATOM 4399 N N . TRP B 1 221 ? -8.375 -11.93 -4.988 1 98.56 221 TRP B N 1
ATOM 4400 C CA . TRP B 1 221 ? -9.406 -10.914 -5.168 1 98.56 221 TRP B CA 1
ATOM 4401 C C . TRP B 1 221 ? -9.164 -9.727 -4.242 1 98.56 221 TRP B C 1
ATOM 4403 O O . TRP B 1 221 ? -8.062 -9.547 -3.719 1 98.56 221 TRP B O 1
ATOM 4413 N N . CYS B 1 222 ? -10.039 -8.828 -4.051 1 98.81 222 CYS B N 1
ATOM 4414 C CA . CYS B 1 222 ? -9.883 -7.535 -3.398 1 98.81 222 CYS B CA 1
ATOM 4415 C C . CYS B 1 222 ? -9.297 -7.691 -2 1 98.81 222 CYS B C 1
ATOM 4417 O O . CYS B 1 222 ? -8.57 -6.82 -1.521 1 98.81 222 CYS B O 1
ATOM 4419 N N . LYS B 1 223 ? -9.492 -8.805 -1.372 1 98.88 223 LYS B N 1
ATOM 4420 C CA . LYS B 1 223 ? -9.094 -9.047 0.009 1 98.88 223 LYS B CA 1
ATOM 4421 C C . LYS B 1 223 ? -7.578 -8.93 0.17 1 98.88 223 LYS B C 1
ATOM 4423 O O . LYS B 1 223 ? -7.086 -8.562 1.241 1 98.88 223 LYS B O 1
ATOM 4428 N N . ASP B 1 224 ? -6.879 -9.211 -0.819 1 98.94 224 ASP B N 1
ATOM 4429 C CA . ASP B 1 224 ? -5.434 -9.383 -0.712 1 98.94 224 ASP B CA 1
ATOM 4430 C C . ASP B 1 224 ? -4.742 -8.039 -0.469 1 98.94 224 ASP B C 1
ATOM 4432 O O . ASP B 1 224 ? -3.627 -7.996 0.054 1 98.94 224 ASP B O 1
ATOM 4436 N N . ASP B 1 225 ? -5.434 -6.973 -0.827 1 98.94 225 ASP B N 1
ATOM 4437 C CA . ASP B 1 225 ? -4.875 -5.656 -0.538 1 98.94 225 ASP B CA 1
ATOM 4438 C C . ASP B 1 225 ? -5.004 -5.316 0.945 1 98.94 225 ASP B C 1
ATOM 4440 O O . ASP B 1 225 ? -4.223 -4.527 1.478 1 98.94 225 ASP B O 1
ATOM 4444 N N . TYR B 1 226 ? -5.98 -5.957 1.644 1 98.88 226 TYR B N 1
ATOM 4445 C CA . TYR B 1 226 ? -6.141 -5.723 3.074 1 98.88 226 TYR B CA 1
ATOM 4446 C C . TYR B 1 226 ? -4.938 -6.242 3.852 1 98.88 226 TYR B C 1
ATOM 4448 O O . TYR B 1 226 ? -4.422 -5.562 4.742 1 98.88 226 TYR B O 1
ATOM 4456 N N . PHE B 1 227 ? -4.418 -7.367 3.502 1 98.94 227 PHE B N 1
ATOM 4457 C CA . PHE B 1 227 ? -3.383 -8.047 4.273 1 98.94 227 PHE B CA 1
ATOM 4458 C C . PHE B 1 227 ? -2.059 -7.301 4.176 1 98.94 227 PHE B C 1
ATOM 4460 O O . PHE B 1 227 ? -1.273 -7.293 5.125 1 98.94 227 PHE B O 1
ATOM 4467 N N . GLN B 1 228 ? -1.844 -6.711 3.004 1 98.94 228 GLN B N 1
ATOM 4468 C CA . GLN B 1 228 ? -0.607 -5.953 2.834 1 98.94 228 GLN B CA 1
ATOM 4469 C C . GLN B 1 228 ? -0.484 -4.859 3.891 1 98.94 228 GLN B C 1
ATOM 4471 O O . GLN B 1 228 ? 0.576 -4.691 4.496 1 98.94 228 GLN B O 1
ATOM 4476 N N . VAL B 1 229 ? -1.594 -4.211 4.117 1 98.81 229 VAL B N 1
ATOM 4477 C CA . VAL B 1 229 ? -1.583 -3.07 5.027 1 98.81 229 VAL B CA 1
ATOM 4478 C C . VAL B 1 229 ? -1.713 -3.557 6.469 1 98.81 229 VAL B C 1
ATOM 4480 O O . VAL B 1 229 ? -0.966 -3.121 7.348 1 98.81 229 VAL B O 1
ATOM 4483 N N . ALA B 1 230 ? -2.537 -4.547 6.695 1 98.62 230 ALA B N 1
ATOM 4484 C CA . ALA B 1 230 ? -2.828 -5 8.055 1 98.62 230 ALA B CA 1
ATOM 4485 C C . ALA B 1 230 ? -1.631 -5.73 8.656 1 98.62 230 ALA B C 1
ATOM 4487 O O . ALA B 1 230 ? -1.406 -5.676 9.867 1 98.62 230 ALA B O 1
ATOM 4488 N N . TRP B 1 231 ? -0.86 -6.406 7.746 1 98.81 231 TRP B N 1
ATOM 4489 C CA . TRP B 1 231 ? 0.139 -7.328 8.273 1 98.81 231 TRP B CA 1
ATOM 4490 C C . TRP B 1 231 ? 1.53 -6.98 7.762 1 98.81 231 TRP B C 1
ATOM 4492 O O . TRP B 1 231 ? 2.506 -7.664 8.078 1 98.81 231 TRP B O 1
ATOM 4502 N N . ASP B 1 232 ? 1.639 -5.859 6.949 1 98.38 232 ASP B N 1
ATOM 4503 C CA . ASP B 1 232 ? 2.918 -5.523 6.328 1 98.38 232 ASP B CA 1
ATOM 4504 C C . ASP B 1 232 ? 3.445 -6.688 5.492 1 98.38 232 ASP B C 1
ATOM 4506 O O . ASP B 1 232 ? 4.633 -7.012 5.547 1 98.38 232 ASP B O 1
ATOM 4510 N N . CYS B 1 233 ? 2.561 -7.371 4.871 1 97.81 233 CYS B N 1
ATOM 4511 C CA . CYS B 1 233 ? 2.9 -8.508 4.023 1 97.81 233 CYS B CA 1
ATOM 4512 C C . CYS B 1 233 ? 2.752 -8.148 2.549 1 97.81 233 CYS B C 1
ATOM 4514 O O . CYS B 1 233 ? 1.723 -8.43 1.937 1 97.81 233 CYS B O 1
ATOM 4516 N N . THR B 1 234 ? 3.754 -7.566 1.903 1 98.81 234 THR B N 1
ATOM 4517 C CA . THR B 1 234 ? 3.682 -7.09 0.526 1 98.81 234 THR B CA 1
ATOM 4518 C C . THR B 1 234 ? 4.441 -8.031 -0.409 1 98.81 234 THR B C 1
ATOM 4520 O O . THR B 1 234 ? 5.262 -8.836 0.04 1 98.81 234 THR B O 1
ATOM 4523 N N . PRO B 1 235 ? 4.215 -7.926 -1.721 1 98.94 235 PRO B N 1
ATOM 4524 C CA . PRO B 1 235 ? 5.008 -8.68 -2.695 1 98.94 235 PRO B CA 1
ATOM 4525 C C . PRO B 1 235 ? 6.496 -8.359 -2.615 1 98.94 235 PRO B C 1
ATOM 4527 O O . PRO B 1 235 ? 7.328 -9.273 -2.613 1 98.94 235 PRO B O 1
ATOM 4530 N N . GLY B 1 236 ? 6.816 -7.133 -2.434 1 98.81 236 GLY B N 1
ATOM 4531 C CA . GLY B 1 236 ? 8.203 -6.711 -2.42 1 98.81 236 GLY B CA 1
ATOM 4532 C C . GLY B 1 236 ? 8.977 -7.227 -1.217 1 98.81 236 GLY B C 1
ATOM 4533 O O . GLY B 1 236 ? 10.195 -7.371 -1.27 1 98.81 236 GLY B O 1
ATOM 4534 N N . LYS B 1 237 ? 8.273 -7.504 -0.149 1 98.38 237 LYS B N 1
ATOM 4535 C CA . LYS B 1 237 ? 8.906 -8.023 1.064 1 98.38 237 LYS B CA 1
ATOM 4536 C C . LYS B 1 237 ? 8.695 -9.523 1.191 1 98.38 237 LYS B C 1
ATOM 4538 O O . LYS B 1 237 ? 8.867 -10.094 2.273 1 98.38 237 LYS B O 1
ATOM 4543 N N . SER B 1 238 ? 8.234 -10.125 0.131 1 98.5 238 SER B N 1
ATOM 4544 C CA . SER B 1 238 ? 8.039 -11.562 0.002 1 98.5 238 SER B CA 1
ATOM 4545 C C . SER B 1 238 ? 7.02 -12.078 1.013 1 98.5 238 SER B C 1
ATOM 4547 O O . SER B 1 238 ? 7.145 -13.195 1.516 1 98.5 238 SER B O 1
ATOM 4549 N N . GLY B 1 239 ? 6.109 -11.195 1.35 1 98.75 239 GLY B N 1
ATOM 4550 C CA . GLY B 1 239 ? 5.047 -11.594 2.26 1 98.75 239 GLY B CA 1
ATOM 4551 C C . GLY B 1 239 ? 3.797 -12.062 1.544 1 98.75 239 GLY B C 1
ATOM 4552 O O . GLY B 1 239 ? 2.943 -12.719 2.145 1 98.75 239 GLY B O 1
ATOM 4553 N N . LEU B 1 240 ? 3.699 -11.766 0.258 1 98.94 240 LEU B N 1
ATOM 4554 C CA . LEU B 1 240 ? 2.494 -12.07 -0.506 1 98.94 240 LEU B CA 1
ATOM 4555 C C . LEU B 1 240 ? 2.848 -12.594 -1.895 1 98.94 240 LEU B C 1
ATOM 4557 O O . LEU B 1 240 ? 3.531 -11.914 -2.664 1 98.94 240 LEU B O 1
ATOM 4561 N N . PHE B 1 241 ? 2.475 -13.797 -2.223 1 98.94 241 PHE B N 1
ATOM 4562 C CA . PHE B 1 241 ? 2.549 -14.383 -3.557 1 98.94 241 PHE B CA 1
ATOM 4563 C C . PHE B 1 241 ? 1.156 -14.562 -4.148 1 98.94 241 PHE B C 1
ATOM 4565 O O . PHE B 1 241 ? 0.184 -14.75 -3.412 1 98.94 241 PHE B O 1
ATOM 4572 N N . VAL B 1 242 ? 1.001 -14.414 -5.449 1 98.94 242 VAL B N 1
ATOM 4573 C CA . VAL B 1 242 ? -0.312 -14.25 -6.066 1 98.94 242 VAL B CA 1
ATOM 4574 C C . VAL B 1 242 ? -0.406 -15.117 -7.32 1 98.94 242 VAL B C 1
ATOM 4576 O O . VAL B 1 242 ? 0.396 -14.977 -8.242 1 98.94 242 VAL B O 1
ATOM 4579 N N . LYS B 1 243 ? -1.366 -15.961 -7.316 1 98.75 243 LYS B N 1
ATOM 4580 C CA . LYS B 1 243 ? -1.588 -16.891 -8.43 1 98.75 243 LYS B CA 1
ATOM 4581 C C . LYS B 1 243 ? -3.066 -16.953 -8.797 1 98.75 243 LYS B C 1
ATOM 4583 O O . LYS B 1 243 ? -3.928 -17.062 -7.922 1 98.75 243 LYS B O 1
ATOM 4588 N N . TYR B 1 244 ? -3.305 -16.938 -10.039 1 98.5 244 TYR B N 1
ATOM 4589 C CA . TYR B 1 244 ? -4.66 -16.938 -10.57 1 98.5 244 TYR B CA 1
ATOM 4590 C C . TYR B 1 244 ? -5.238 -18.344 -10.594 1 98.5 244 TYR B C 1
ATOM 4592 O O . TYR B 1 244 ? -4.539 -19.297 -10.938 1 98.5 244 TYR B O 1
ATOM 4600 N N . LEU B 1 245 ? -6.469 -18.469 -10.188 1 97.94 245 LEU B N 1
ATOM 4601 C CA . LEU B 1 245 ? -7.266 -19.672 -10.406 1 97.94 245 LEU B CA 1
ATOM 4602 C C . LEU B 1 245 ? -8.305 -19.453 -11.5 1 97.94 245 LEU B C 1
ATOM 4604 O O . LEU B 1 245 ? -8.984 -18.422 -11.523 1 97.94 245 LEU B O 1
ATOM 4608 N N . THR B 1 246 ? -8.477 -20.453 -12.289 1 96.25 246 THR B N 1
ATOM 4609 C CA . THR B 1 246 ? -9.477 -20.344 -13.336 1 96.25 246 THR B CA 1
ATOM 4610 C C . THR B 1 246 ? -10.883 -20.359 -12.75 1 96.25 246 THR B C 1
ATOM 4612 O O . THR B 1 246 ? -11.086 -20.797 -11.617 1 96.25 246 THR B O 1
ATOM 4615 N N . ALA B 1 247 ? -11.805 -19.906 -13.578 1 94.88 247 ALA B N 1
ATOM 4616 C CA . ALA B 1 247 ? -13.203 -19.922 -13.164 1 94.88 247 ALA B CA 1
ATOM 4617 C C . ALA B 1 247 ? -13.672 -21.344 -12.891 1 94.88 247 ALA B C 1
ATOM 4619 O O . ALA B 1 247 ? -14.43 -21.594 -11.945 1 94.88 247 ALA B O 1
ATOM 4620 N N . ASP B 1 248 ? -13.172 -22.25 -13.68 1 95.88 248 ASP B N 1
ATOM 4621 C CA . ASP B 1 248 ? -13.547 -23.656 -13.516 1 95.88 248 ASP B CA 1
ATOM 4622 C C . ASP B 1 248 ? -13 -24.219 -12.211 1 95.88 248 ASP B C 1
ATOM 4624 O O . ASP B 1 248 ? -13.711 -24.922 -11.484 1 95.88 248 ASP B O 1
ATOM 4628 N N . GLU B 1 249 ? -11.812 -23.922 -11.93 1 96.38 249 GLU B N 1
ATOM 4629 C CA . GLU B 1 249 ? -11.219 -24.391 -10.68 1 96.38 249 GLU B CA 1
ATOM 4630 C C . GLU B 1 249 ? -11.938 -23.797 -9.469 1 96.38 249 GLU B C 1
ATOM 4632 O O . GLU B 1 249 ? -12.211 -24.5 -8.5 1 96.38 249 GLU B O 1
ATOM 4637 N N . THR B 1 250 ? -12.234 -22.547 -9.578 1 96.81 250 THR B N 1
ATOM 4638 C CA . THR B 1 250 ? -12.914 -21.844 -8.492 1 96.81 250 THR B CA 1
ATOM 4639 C C . THR B 1 250 ? -14.281 -22.469 -8.227 1 96.81 250 THR B C 1
ATOM 4641 O O . THR B 1 250 ? -14.648 -22.719 -7.074 1 96.81 250 THR B O 1
ATOM 4644 N N . ALA B 1 251 ? -14.984 -22.734 -9.281 1 96.38 251 ALA B N 1
ATOM 4645 C CA . ALA B 1 251 ? -16.312 -23.328 -9.164 1 96.38 251 ALA B CA 1
ATOM 4646 C C . ALA B 1 251 ? -16.234 -24.734 -8.57 1 96.38 251 ALA B C 1
ATOM 4648 O O . ALA B 1 251 ? -17.031 -25.094 -7.691 1 96.38 251 ALA B O 1
ATOM 4649 N N . ALA B 1 252 ? -15.297 -25.484 -9.062 1 97.25 252 ALA B N 1
ATOM 4650 C CA . ALA B 1 252 ? -15.133 -26.859 -8.578 1 97.25 252 ALA B CA 1
ATOM 4651 C C . ALA B 1 252 ? -14.789 -26.875 -7.094 1 97.25 252 ALA B C 1
ATOM 4653 O O . ALA B 1 252 ? -15.32 -27.703 -6.34 1 97.25 252 ALA B O 1
ATOM 4654 N N . LEU B 1 253 ? -13.961 -25.984 -6.691 1 97.88 253 LEU B N 1
ATOM 4655 C CA . LEU B 1 253 ? -13.547 -25.922 -5.297 1 97.88 253 LEU B CA 1
ATOM 4656 C C . LEU B 1 253 ? -14.703 -25.453 -4.41 1 97.88 253 LEU B C 1
ATOM 4658 O O . LEU B 1 253 ? -14.875 -25.969 -3.299 1 97.88 253 LEU B O 1
ATOM 4662 N N . THR B 1 254 ? -15.422 -24.484 -4.906 1 97.38 254 THR B N 1
ATOM 4663 C CA . THR B 1 254 ? -16.562 -24 -4.145 1 97.38 254 THR B CA 1
ATOM 4664 C C . THR B 1 254 ? -17.578 -25.109 -3.912 1 97.38 254 THR B C 1
ATOM 4666 O O . THR B 1 254 ? -18.125 -25.234 -2.814 1 97.38 254 THR B O 1
ATOM 4669 N N . GLU B 1 255 ? -17.828 -25.875 -4.934 1 97.12 255 GLU B N 1
ATOM 4670 C CA . GLU B 1 255 ? -18.734 -27 -4.809 1 97.12 255 GLU B CA 1
ATOM 4671 C C . GLU B 1 255 ? -18.203 -28.047 -3.828 1 97.12 255 GLU B C 1
ATOM 4673 O O . GLU B 1 255 ? -18.938 -28.516 -2.959 1 97.12 255 GLU B O 1
ATOM 4678 N N . LYS B 1 256 ? -16.969 -28.344 -3.906 1 97.69 256 LYS B N 1
ATOM 4679 C CA . LYS B 1 256 ? -16.344 -29.375 -3.096 1 97.69 256 LYS B CA 1
ATOM 4680 C C . LYS B 1 256 ? -16.391 -29.016 -1.613 1 97.69 256 LYS B C 1
ATOM 4682 O O . LYS B 1 256 ? -16.656 -29.875 -0.767 1 97.69 256 LYS B O 1
ATOM 4687 N N . TYR B 1 257 ? -16.203 -27.766 -1.29 1 98.06 257 TYR B N 1
ATOM 4688 C CA . TYR B 1 257 ? -15.977 -27.406 0.107 1 98.06 257 TYR B CA 1
ATOM 4689 C C . TYR B 1 257 ? -17.172 -26.625 0.661 1 98.06 257 TYR B C 1
ATOM 4691 O O . TYR B 1 257 ? -17.219 -26.328 1.856 1 98.06 257 TYR B O 1
ATOM 4699 N N . GLY B 1 258 ? -18.109 -26.188 -0.194 1 97.56 258 GLY B N 1
ATOM 4700 C CA . GLY B 1 258 ? -19.297 -25.469 0.241 1 97.56 258 GLY B CA 1
ATOM 4701 C C . GLY B 1 258 ? -19.016 -24.016 0.585 1 97.56 258 GLY B C 1
ATOM 4702 O O . GLY B 1 258 ? -19.812 -23.375 1.261 1 97.56 258 GLY B O 1
ATOM 4703 N N . THR B 1 259 ? -17.844 -23.594 0.285 1 98.38 259 THR B N 1
ATOM 4704 C CA . THR B 1 259 ? -17.391 -22.219 0.478 1 98.38 259 THR B CA 1
ATOM 4705 C C . THR B 1 259 ? -16.328 -21.844 -0.566 1 98.38 259 THR B C 1
ATOM 4707 O O . THR B 1 259 ? -15.734 -22.734 -1.186 1 98.38 259 THR B O 1
ATOM 4710 N N . ARG B 1 260 ? -16.219 -20.609 -0.843 1 98.31 260 ARG B N 1
ATOM 4711 C CA . ARG B 1 260 ? -15.18 -20.172 -1.775 1 98.31 260 ARG B CA 1
ATOM 4712 C C . ARG B 1 260 ? -13.797 -20.234 -1.124 1 98.31 260 ARG B C 1
ATOM 4714 O O . ARG B 1 260 ? -13.594 -19.688 -0.039 1 98.31 260 ARG B O 1
ATOM 4721 N N . VAL B 1 261 ? -12.844 -20.906 -1.768 1 98.75 261 VAL B N 1
ATOM 4722 C CA . VAL B 1 261 ? -11.469 -20.906 -1.269 1 98.75 261 VAL B CA 1
ATOM 4723 C C . VAL B 1 261 ? -10.906 -19.484 -1.319 1 98.75 261 VAL B C 1
ATOM 4725 O O . VAL B 1 261 ? -10.898 -18.844 -2.377 1 98.75 261 VAL B O 1
ATOM 4728 N N . ALA B 1 262 ? -10.461 -18.984 -0.188 1 98.88 262 ALA B N 1
ATOM 4729 C CA . ALA B 1 262 ? -10.031 -17.594 -0.095 1 98.88 262 ALA B CA 1
ATOM 4730 C C . ALA B 1 262 ? -8.523 -17.469 -0.287 1 98.88 262 ALA B C 1
ATOM 4732 O O . ALA B 1 262 ? -8.031 -16.453 -0.779 1 98.88 262 ALA B O 1
ATOM 4733 N N . GLY B 1 263 ? -7.805 -18.469 0.145 1 98.81 263 GLY B N 1
ATOM 4734 C CA . GLY B 1 263 ? -6.359 -18.406 -0.003 1 98.81 263 GLY B CA 1
ATOM 4735 C C . GLY B 1 263 ? -5.613 -19.203 1.047 1 98.81 263 GLY B C 1
ATOM 4736 O O . GLY B 1 263 ? -6.219 -19.984 1.792 1 98.81 263 GLY B O 1
ATOM 4737 N N . ILE B 1 264 ? -4.277 -19.141 1.004 1 98.94 264 ILE B N 1
ATOM 4738 C CA . ILE B 1 264 ? -3.363 -19.828 1.916 1 98.94 264 ILE B CA 1
ATOM 4739 C C . ILE B 1 264 ? -2.703 -18.797 2.838 1 98.94 264 ILE B C 1
ATOM 4741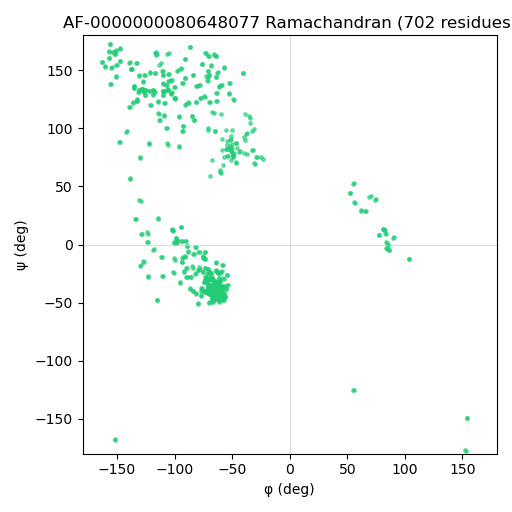 O O . ILE B 1 264 ? -2.068 -17.844 2.371 1 98.94 264 ILE B O 1
ATOM 4745 N N . PHE B 1 265 ? -2.893 -18.984 4.113 1 98.94 265 PHE B N 1
ATOM 4746 C CA . PHE B 1 265 ? -2.402 -18.078 5.137 1 98.94 265 PHE B CA 1
ATOM 4747 C C . PHE B 1 265 ? -1.422 -18.781 6.066 1 98.94 265 PHE B C 1
ATOM 4749 O O . PHE B 1 265 ? -1.699 -19.875 6.555 1 98.94 265 PHE B O 1
ATOM 4756 N N . ILE B 1 266 ? -0.29 -18.125 6.32 1 98.94 266 ILE B N 1
ATOM 4757 C CA . ILE B 1 266 ? 0.783 -18.781 7.059 1 98.94 266 ILE B CA 1
ATOM 4758 C C . ILE B 1 266 ? 1.293 -17.859 8.164 1 98.94 266 ILE B C 1
ATOM 4760 O O . ILE B 1 266 ? 1.594 -16.688 7.914 1 98.94 266 ILE B O 1
ATOM 4764 N N . ARG B 1 267 ? 1.311 -18.266 9.359 1 98.94 267 ARG B N 1
ATOM 4765 C CA . ARG B 1 267 ? 2.148 -17.656 10.391 1 98.94 267 ARG B CA 1
ATOM 4766 C C . ARG B 1 267 ? 3.568 -18.219 10.336 1 98.94 267 ARG B C 1
ATOM 4768 O O . ARG B 1 267 ? 3.809 -19.359 10.719 1 98.94 267 ARG B O 1
ATOM 4775 N N . TRP B 1 268 ? 4.484 -17.453 9.883 1 98.88 268 TRP B N 1
ATOM 4776 C CA . TRP B 1 268 ? 5.859 -17.859 9.633 1 98.88 268 TRP B CA 1
ATOM 4777 C C . TRP B 1 268 ? 6.777 -17.438 10.766 1 98.88 268 TRP B C 1
ATOM 4779 O O . TRP B 1 268 ? 6.66 -16.312 11.281 1 98.88 268 TRP B O 1
ATOM 4789 N N . ASP B 1 269 ? 7.617 -18.281 11.18 1 98.75 269 ASP B N 1
ATOM 4790 C CA . ASP B 1 269 ? 8.648 -17.984 12.164 1 98.75 269 ASP B CA 1
ATOM 4791 C C . ASP B 1 269 ? 10.031 -17.969 11.531 1 98.75 269 ASP B C 1
ATOM 4793 O O . ASP B 1 269 ? 10.578 -19.016 11.18 1 98.75 269 ASP B O 1
ATOM 4797 N N . ALA B 1 270 ? 10.594 -16.828 11.461 1 97.81 270 ALA B N 1
ATOM 4798 C CA . ALA B 1 270 ? 11.867 -16.656 10.758 1 97.81 270 ALA B CA 1
ATOM 4799 C C . ALA B 1 270 ? 13.016 -17.266 11.547 1 97.81 270 ALA B C 1
ATOM 4801 O O . ALA B 1 270 ? 14.047 -17.625 10.977 1 97.81 270 ALA B O 1
ATOM 4802 N N . ALA B 1 271 ? 12.898 -17.312 12.844 1 97.94 271 ALA B N 1
ATOM 4803 C CA . ALA B 1 271 ? 13.953 -17.875 13.68 1 97.94 271 ALA B CA 1
ATOM 4804 C C . ALA B 1 271 ? 14.07 -19.391 13.453 1 97.94 271 ALA B C 1
ATOM 4806 O O . ALA B 1 271 ? 15.172 -19.906 13.25 1 97.94 271 ALA B O 1
ATOM 4807 N N . SER B 1 272 ? 12.961 -20.094 13.422 1 98.12 272 SER B N 1
ATOM 4808 C CA . SER B 1 272 ? 12.969 -21.547 13.273 1 98.12 272 SER B CA 1
ATOM 4809 C C . SER B 1 272 ? 12.836 -21.953 11.805 1 98.12 272 SER B C 1
ATOM 4811 O O . SER B 1 272 ? 12.992 -23.125 11.461 1 98.12 272 SER B O 1
ATOM 4813 N N . LYS B 1 273 ? 12.5 -20.984 10.945 1 98.12 273 LYS B N 1
ATOM 4814 C CA . LYS B 1 273 ? 12.258 -21.234 9.531 1 98.12 273 LYS B CA 1
ATOM 4815 C C . LYS B 1 273 ? 11.18 -22.297 9.336 1 98.12 273 LYS B C 1
ATOM 4817 O O . LYS B 1 273 ? 11.383 -23.266 8.602 1 98.12 273 LYS B O 1
ATOM 4822 N N . SER B 1 274 ? 10.109 -22.062 9.961 1 98.69 274 SER B N 1
ATOM 4823 C CA . SER B 1 274 ? 8.938 -22.938 9.922 1 98.69 274 SER B CA 1
ATOM 4824 C C . SER B 1 274 ? 7.648 -22.141 10.039 1 98.69 274 SER B C 1
ATOM 4826 O O . SER B 1 274 ? 7.68 -20.922 10.273 1 98.69 274 SER B O 1
ATOM 4828 N N . GLY B 1 275 ? 6.512 -22.781 9.773 1 98.62 275 GLY B N 1
ATOM 4829 C CA . GLY B 1 275 ? 5.262 -22.047 9.828 1 98.62 275 GLY B CA 1
ATOM 4830 C C . GLY B 1 275 ? 4.043 -22.938 9.984 1 98.62 275 GLY B C 1
ATOM 4831 O O . GLY B 1 275 ? 4.094 -24.125 9.656 1 98.62 275 GLY B O 1
ATOM 4832 N N . ASP B 1 276 ? 3.033 -22.375 10.562 1 98.88 276 ASP B N 1
ATOM 4833 C CA . ASP B 1 276 ? 1.696 -22.969 10.617 1 98.88 276 ASP B CA 1
ATOM 4834 C C . ASP B 1 276 ? 0.746 -22.25 9.656 1 98.88 276 ASP B C 1
ATOM 4836 O O . ASP B 1 276 ? 0.747 -21.016 9.578 1 98.88 276 ASP B O 1
ATOM 4840 N N . GLY B 1 277 ? 0.007 -23.078 8.922 1 98.88 277 GLY B N 1
ATOM 4841 C CA . GLY B 1 277 ? -0.8 -22.453 7.887 1 98.88 277 GLY B CA 1
ATOM 4842 C C . GLY 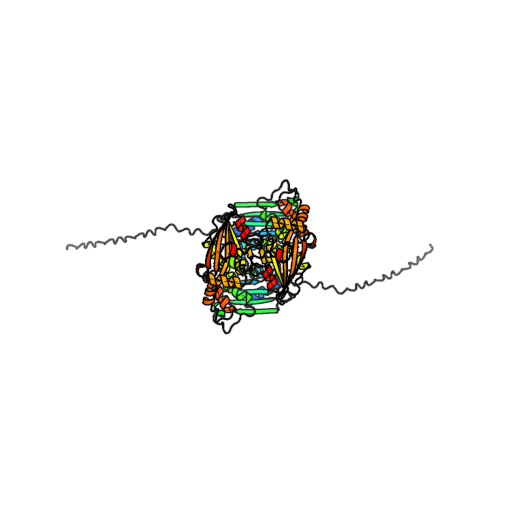B 1 277 ? -2.232 -22.953 7.859 1 98.88 277 GLY B C 1
ATOM 4843 O O . GLY B 1 277 ? -2.533 -24.016 8.414 1 98.88 277 GLY B O 1
ATOM 4844 N N . LEU B 1 278 ? -3.074 -22.141 7.324 1 98.94 278 LEU B N 1
ATOM 4845 C CA . LEU B 1 278 ? -4.484 -22.406 7.074 1 98.94 278 LEU B CA 1
ATOM 4846 C C . LEU B 1 278 ? -4.836 -22.141 5.613 1 98.94 278 LEU B C 1
ATOM 4848 O O . LEU B 1 278 ? -4.375 -21.156 5.031 1 98.94 278 LEU B O 1
ATOM 4852 N N . VAL B 1 279 ? -5.523 -23.094 5 1 98.94 279 VAL B N 1
ATOM 4853 C CA . VAL B 1 279 ? -6.328 -22.719 3.842 1 98.94 279 VAL B CA 1
ATOM 4854 C C . VAL B 1 279 ? -7.723 -22.297 4.297 1 98.94 279 VAL B C 1
ATOM 4856 O O . VAL B 1 279 ? -8.438 -23.078 4.934 1 98.94 279 VAL B O 1
ATOM 4859 N N . LEU B 1 280 ? -8.117 -21.062 3.955 1 98.94 280 LEU B N 1
ATOM 4860 C CA . LEU B 1 280 ? -9.375 -20.531 4.461 1 98.94 280 LEU B CA 1
ATOM 4861 C C . LEU B 1 280 ? -10.398 -20.391 3.338 1 98.94 280 LEU B C 1
ATOM 4863 O O . LEU B 1 280 ? -10.031 -20.281 2.166 1 98.94 280 LEU B O 1
ATOM 4867 N N . GLY B 1 281 ? -11.633 -20.547 3.73 1 98.94 281 GLY B N 1
ATOM 4868 C CA . GLY B 1 281 ? -12.773 -20.281 2.867 1 98.94 281 GLY B CA 1
ATOM 4869 C C . GLY B 1 281 ? -13.586 -19.078 3.305 1 98.94 281 GLY B C 1
ATOM 4870 O O . GLY B 1 281 ? -13.57 -18.703 4.477 1 98.94 281 GLY B O 1
ATOM 4871 N N . PHE B 1 282 ? -14.297 -18.469 2.4 1 98.94 282 PHE B N 1
ATOM 4872 C CA . PHE B 1 282 ? -15.188 -17.344 2.695 1 98.94 282 PHE B CA 1
ATOM 4873 C C . PHE B 1 282 ? -16.562 -17.578 2.08 1 98.94 282 PHE B C 1
ATOM 4875 O O . PHE B 1 282 ? -16.672 -17.859 0.886 1 98.94 282 PHE B O 1
ATOM 4882 N N . ASP B 1 283 ? -17.594 -17.375 2.787 1 98.75 283 ASP B N 1
ATOM 4883 C CA . ASP B 1 283 ? -18.969 -17.703 2.387 1 98.75 283 ASP B CA 1
ATOM 4884 C C . ASP B 1 283 ? -19.672 -16.469 1.804 1 98.75 283 ASP B C 1
ATOM 4886 O O . ASP B 1 283 ? -20.531 -15.875 2.453 1 98.75 283 ASP B O 1
ATOM 4890 N N . PHE B 1 284 ? -19.5 -16.188 0.565 1 98 284 PHE B N 1
ATOM 4891 C CA . PHE B 1 284 ? -20.141 -15.062 -0.108 1 98 284 PHE B CA 1
ATOM 4892 C C . PHE B 1 284 ? -21.625 -15.32 -0.33 1 98 284 PHE B C 1
ATOM 4894 O O . PHE B 1 284 ? -22.422 -14.383 -0.445 1 98 284 PHE B O 1
ATOM 4901 N N . ASP B 1 285 ? -21.953 -16.578 -0.483 1 97.5 285 ASP B N 1
ATOM 4902 C CA . ASP B 1 285 ? -23.375 -16.906 -0.65 1 97.5 285 ASP B CA 1
ATOM 4903 C C . ASP B 1 285 ? -24.188 -16.438 0.56 1 97.5 285 ASP B C 1
ATOM 4905 O O . ASP B 1 285 ? -25.234 -15.812 0.408 1 97.5 285 ASP B O 1
ATOM 4909 N N . LYS B 1 286 ? -23.688 -16.766 1.7 1 98.38 286 LYS B N 1
ATOM 4910 C CA . LYS B 1 286 ? -24.359 -16.312 2.924 1 98.38 286 LYS B CA 1
ATOM 4911 C C . LYS B 1 286 ? -24.422 -14.797 3 1 98.38 286 LYS B C 1
ATOM 4913 O O . LYS B 1 286 ? -25.484 -14.227 3.291 1 98.38 286 LYS B O 1
ATOM 4918 N N . ALA B 1 287 ? -23.328 -14.109 2.727 1 98.56 287 ALA B N 1
ATOM 4919 C CA . ALA B 1 287 ? -23.266 -12.656 2.773 1 98.56 287 ALA B CA 1
ATOM 4920 C C . ALA B 1 287 ? -24.25 -12.039 1.782 1 98.56 287 ALA B C 1
ATOM 4922 O O . ALA B 1 287 ? -24.969 -11.094 2.119 1 98.56 287 ALA B O 1
ATOM 4923 N N . GLY B 1 288 ? -24.281 -12.594 0.575 1 98.31 288 GLY B N 1
ATOM 4924 C CA . GLY B 1 288 ? -25.188 -12.117 -0.459 1 98.31 288 GLY B CA 1
ATOM 4925 C C . GLY B 1 288 ? -26.641 -12.289 -0.098 1 98.31 288 GLY B C 1
ATOM 4926 O O . GLY B 1 288 ? -27.453 -11.391 -0.319 1 98.31 288 GLY B O 1
ATOM 4927 N N . ASN B 1 289 ? -26.922 -13.453 0.457 1 98.06 289 ASN B N 1
ATOM 4928 C CA . ASN B 1 289 ? -28.297 -13.727 0.871 1 98.06 289 ASN B CA 1
ATOM 4929 C C . ASN B 1 289 ? -28.75 -12.766 1.971 1 98.06 289 ASN B C 1
ATOM 4931 O O . ASN B 1 289 ? -29.891 -12.32 1.977 1 98.06 289 ASN B O 1
ATOM 4935 N N . MET B 1 290 ? -27.891 -12.398 2.789 1 98.5 290 MET B N 1
ATOM 4936 C CA . MET B 1 290 ? -28.188 -11.492 3.898 1 98.5 290 MET B CA 1
ATOM 4937 C C . MET B 1 290 ? -28.281 -10.047 3.416 1 98.5 290 MET B C 1
ATOM 4939 O O . MET B 1 290 ? -28.656 -9.164 4.18 1 98.5 290 MET B O 1
ATOM 4943 N N . SER B 1 291 ? -27.953 -9.781 2.092 1 98.31 291 SER B N 1
ATOM 4944 C CA . SER B 1 291 ? -27.844 -8.406 1.601 1 98.31 291 SER B CA 1
ATOM 4945 C C . SER B 1 291 ? -28.781 -8.172 0.412 1 98.31 291 SER B C 1
ATOM 4947 O O . SER B 1 291 ? -28.656 -7.172 -0.292 1 98.31 291 SER B O 1
ATOM 4949 N N . ASN B 1 292 ? -29.656 -9.148 0.127 1 97.81 292 ASN B N 1
ATOM 4950 C CA . ASN B 1 292 ? -30.688 -9.039 -0.911 1 97.81 292 ASN B CA 1
ATOM 4951 C C . ASN B 1 292 ? -30.062 -9.055 -2.307 1 97.81 292 ASN B C 1
ATOM 4953 O O . ASN B 1 292 ? -30.469 -8.281 -3.174 1 97.81 292 ASN B O 1
ATOM 4957 N N . ILE B 1 293 ? -29.078 -9.922 -2.49 1 97.75 293 ILE B N 1
ATOM 4958 C CA . ILE B 1 293 ? -28.328 -9.984 -3.742 1 97.75 293 ILE B CA 1
ATOM 4959 C C . ILE B 1 293 ? -29.266 -10.352 -4.887 1 97.75 293 ILE B C 1
ATOM 4961 O O . ILE B 1 293 ? -29.062 -9.93 -6.031 1 97.75 293 ILE B O 1
ATOM 4965 N N . GLU B 1 294 ? -30.359 -10.992 -4.695 1 97.38 294 GLU B N 1
ATOM 4966 C CA . GLU B 1 294 ? -31.25 -11.484 -5.746 1 97.38 294 GLU B CA 1
ATOM 4967 C C . GLU B 1 294 ? -32.219 -10.398 -6.203 1 97.38 294 GLU B C 1
ATOM 4969 O O . GLU B 1 294 ? -32.75 -10.469 -7.312 1 97.38 294 GLU B O 1
ATOM 4974 N N . THR B 1 295 ? -32.406 -9.375 -5.406 1 97.44 295 THR B N 1
ATOM 4975 C CA . THR B 1 295 ? -33.531 -8.469 -5.699 1 97.44 295 THR B CA 1
ATOM 4976 C C . THR B 1 295 ? -33 -7.035 -5.859 1 97.44 295 THR B C 1
ATOM 4978 O O . THR B 1 295 ? -33.656 -6.219 -6.535 1 97.44 295 THR B O 1
ATOM 4981 N N . TRP B 1 296 ? -31.906 -6.684 -5.227 1 98.19 296 TRP B N 1
ATOM 4982 C CA . TRP B 1 296 ? -31.438 -5.305 -5.234 1 98.19 296 TRP B CA 1
ATOM 4983 C C . TRP B 1 296 ? -30.406 -5.082 -6.348 1 98.19 296 TRP B C 1
ATOM 4985 O O . TRP B 1 296 ? -29.734 -6.02 -6.762 1 98.19 296 TRP B O 1
ATOM 4995 N N . PRO B 1 297 ? -30.375 -3.846 -6.809 1 97.94 297 PRO B N 1
ATOM 4996 C CA . PRO B 1 297 ? -29.297 -3.539 -7.742 1 97.94 297 PRO B CA 1
ATOM 4997 C C . PRO B 1 297 ? -27.922 -3.65 -7.098 1 97.94 297 PRO B C 1
ATOM 4999 O O . PRO B 1 297 ? -27.797 -3.602 -5.871 1 97.94 297 PRO B O 1
ATOM 5002 N N . SER B 1 298 ? -26.906 -3.746 -7.855 1 97.81 298 SER B N 1
ATOM 5003 C CA . SER B 1 298 ? -25.547 -4.066 -7.414 1 97.81 298 SER B CA 1
ATOM 5004 C C . SER B 1 298 ? -25.047 -3.055 -6.391 1 97.81 298 SER B C 1
ATOM 5006 O O . SER B 1 298 ? -24.453 -3.432 -5.379 1 97.81 298 SER B O 1
ATOM 5008 N N . TRP B 1 299 ? -25.297 -1.778 -6.637 1 98.31 299 TRP B N 1
ATOM 5009 C CA . TRP B 1 299 ? -24.797 -0.771 -5.711 1 98.31 299 TRP B CA 1
ATOM 5010 C C . TRP B 1 299 ? -25.375 -0.964 -4.316 1 98.31 299 TRP B C 1
ATOM 5012 O O . TRP B 1 299 ? -24.688 -0.775 -3.314 1 98.31 299 TRP B O 1
ATOM 5022 N N . ALA B 1 300 ? -26.594 -1.388 -4.25 1 98.75 300 ALA B N 1
ATOM 5023 C CA . ALA B 1 300 ? -27.328 -1.472 -2.99 1 98.75 300 ALA B CA 1
ATOM 5024 C C . ALA B 1 300 ? -26.938 -2.727 -2.213 1 98.75 300 ALA B C 1
ATOM 5026 O O . ALA B 1 300 ? -26.625 -2.654 -1.022 1 98.75 300 ALA B O 1
ATOM 5027 N N . TYR B 1 301 ? -26.984 -3.889 -2.904 1 98.38 301 TYR B N 1
ATOM 5028 C CA . TYR B 1 301 ? -26.703 -5.09 -2.129 1 98.38 301 TYR B CA 1
ATOM 5029 C C . TYR B 1 301 ? -25.234 -5.129 -1.717 1 98.38 301 TYR B C 1
ATOM 5031 O O . TYR B 1 301 ? -24.891 -5.668 -0.662 1 98.38 301 TYR B O 1
ATOM 5039 N N . ARG B 1 302 ? -24.344 -4.531 -2.494 1 98.69 302 ARG B N 1
ATOM 5040 C CA . ARG B 1 302 ? -22.938 -4.488 -2.121 1 98.69 302 ARG B CA 1
ATOM 5041 C C . ARG B 1 302 ? -22.719 -3.611 -0.893 1 98.69 302 ARG B C 1
ATOM 5043 O O . ARG B 1 302 ? -21.938 -3.957 -0.005 1 98.69 302 ARG B O 1
ATOM 5050 N N . LEU B 1 303 ? -23.391 -2.43 -0.844 1 98.88 303 LEU B N 1
ATOM 5051 C CA . LEU B 1 303 ? -23.312 -1.582 0.342 1 98.88 303 LEU B CA 1
ATOM 5052 C C . LEU B 1 303 ? -23.844 -2.324 1.569 1 98.88 303 LEU B C 1
ATOM 5054 O O . LEU B 1 303 ? -23.188 -2.318 2.621 1 98.88 303 LEU B O 1
ATOM 5058 N N . LYS B 1 304 ? -24.969 -2.945 1.433 1 98.88 304 LYS B N 1
ATOM 5059 C CA . LYS B 1 304 ? -25.547 -3.711 2.533 1 98.88 304 LYS B CA 1
ATOM 5060 C C . LYS B 1 304 ? -24.625 -4.855 2.947 1 98.88 304 LYS B C 1
ATOM 5062 O O . LYS B 1 304 ? -24.484 -5.137 4.141 1 98.88 304 LYS B O 1
ATOM 5067 N N . GLU B 1 305 ? -24.078 -5.512 1.968 1 98.88 305 GLU B N 1
ATOM 5068 C CA . GLU B 1 305 ? -23.156 -6.621 2.238 1 98.88 305 GLU B CA 1
ATOM 5069 C C . GLU B 1 305 ? -21.938 -6.156 3.029 1 98.88 305 GLU B C 1
ATOM 5071 O O . GLU B 1 305 ? -21.5 -6.836 3.961 1 98.88 305 GLU B O 1
ATOM 5076 N N . ASP B 1 306 ? -21.422 -5.035 2.684 1 98.88 306 ASP B N 1
ATOM 5077 C CA . ASP B 1 306 ? -20.312 -4.469 3.453 1 98.88 306 ASP B CA 1
ATOM 5078 C C . ASP B 1 306 ? -20.719 -4.234 4.906 1 98.88 306 ASP B C 1
ATOM 5080 O O . ASP B 1 306 ? -19.969 -4.531 5.828 1 98.88 306 ASP B O 1
ATOM 5084 N N . ILE B 1 307 ? -21.875 -3.713 5.098 1 98.81 307 ILE B N 1
ATOM 5085 C CA . ILE B 1 307 ? -22.375 -3.438 6.441 1 98.81 307 ILE B CA 1
ATOM 5086 C C . ILE B 1 307 ? -22.547 -4.746 7.207 1 98.81 307 ILE B C 1
ATOM 5088 O O . ILE B 1 307 ? -22.141 -4.848 8.367 1 98.81 307 ILE B O 1
ATOM 5092 N N . VAL B 1 308 ? -23.094 -5.762 6.52 1 98.81 308 VAL B N 1
ATOM 5093 C CA . VAL B 1 308 ? -23.281 -7.082 7.113 1 98.81 308 VAL B CA 1
ATOM 5094 C C . VAL B 1 308 ? -21.938 -7.645 7.559 1 98.81 308 VAL B C 1
ATOM 5096 O O . VAL B 1 308 ? -21.797 -8.156 8.672 1 98.81 308 VAL B O 1
ATOM 5099 N N . LEU B 1 309 ? -20.969 -7.52 6.75 1 98.94 309 LEU B N 1
ATOM 5100 C CA . LEU B 1 309 ? -19.641 -8.055 7.051 1 98.94 309 LEU B CA 1
ATOM 5101 C C . LEU B 1 309 ? -18.984 -7.266 8.18 1 98.94 309 LEU B C 1
ATOM 5103 O O . LEU B 1 309 ? -18.344 -7.848 9.062 1 98.94 309 LEU B O 1
ATOM 5107 N N . MET B 1 310 ? -19.172 -5.938 8.195 1 98.81 310 MET B N 1
ATOM 5108 C CA . MET B 1 310 ? -18.625 -5.133 9.289 1 98.81 310 MET B CA 1
ATOM 5109 C C . MET B 1 310 ? -19.297 -5.484 10.609 1 98.81 310 MET B C 1
ATOM 5111 O O . MET B 1 310 ? -18.656 -5.484 11.664 1 98.81 310 MET B O 1
ATOM 5115 N N . ASP B 1 311 ? -20.562 -5.812 10.555 1 98.75 311 ASP B N 1
ATOM 5116 C CA . ASP B 1 311 ? -21.297 -6.215 11.758 1 98.75 311 ASP B CA 1
ATOM 5117 C C . ASP B 1 311 ? -20.734 -7.508 12.336 1 98.75 311 ASP B C 1
ATOM 5119 O O . ASP B 1 311 ? -20.891 -7.777 13.531 1 98.75 311 ASP B O 1
ATOM 5123 N N . ALA B 1 312 ? -20.062 -8.266 11.508 1 98.75 312 ALA B N 1
ATOM 5124 C CA . ALA B 1 312 ? -19.547 -9.57 11.914 1 98.75 312 ALA B CA 1
ATOM 5125 C C . ALA B 1 312 ? -18.094 -9.469 12.383 1 98.75 312 ALA B C 1
ATOM 5127 O O . ALA B 1 312 ? -17.406 -10.484 12.5 1 98.75 312 ALA B O 1
ATOM 5128 N N . ALA B 1 313 ? -17.625 -8.297 12.656 1 98.5 313 ALA B N 1
ATOM 5129 C CA . ALA B 1 313 ? -16.219 -8.055 13.023 1 98.5 313 ALA B CA 1
ATOM 5130 C C . ALA B 1 313 ? -15.812 -8.938 14.203 1 98.5 313 ALA B C 1
ATOM 5132 O O . ALA B 1 313 ? -14.672 -9.398 14.266 1 98.5 313 ALA B O 1
ATOM 5133 N N . ASP B 1 314 ? -16.688 -9.234 15.156 1 98.12 314 ASP B N 1
ATOM 5134 C CA . ASP B 1 314 ? -16.344 -9.992 16.359 1 98.12 314 ASP B CA 1
ATOM 5135 C C . ASP B 1 314 ? -16.75 -11.461 16.203 1 98.12 314 ASP B C 1
ATOM 5137 O O . ASP B 1 314 ? -16.594 -12.242 17.141 1 98.12 314 ASP B O 1
ATOM 5141 N N . SER B 1 315 ? -17.281 -11.805 15.086 1 98.62 315 SER B N 1
ATOM 5142 C CA . SER B 1 315 ? -17.672 -13.188 14.797 1 98.62 315 SER B CA 1
ATOM 5143 C C . SER B 1 315 ? -17.312 -13.57 13.367 1 98.62 315 SER B C 1
ATOM 5145 O O . SER B 1 315 ? -18.172 -14.008 12.602 1 98.62 315 SER B O 1
ATOM 5147 N N . PRO B 1 316 ? -16.047 -13.438 13.031 1 98.81 316 PRO B N 1
ATOM 5148 C CA . PRO B 1 316 ? -15.648 -13.734 11.648 1 98.81 316 PRO B CA 1
ATOM 5149 C C . PRO B 1 316 ? -15.969 -15.164 11.234 1 98.81 316 PRO B C 1
ATOM 5151 O O . PRO B 1 316 ? -16.141 -15.445 10.047 1 98.81 316 PRO B O 1
ATOM 5154 N N . GLU B 1 317 ? -16.109 -16.094 12.156 1 98.69 317 GLU B N 1
ATOM 5155 C CA . GLU B 1 317 ? -16.422 -17.5 11.883 1 98.69 317 GLU B CA 1
ATOM 5156 C C . GLU B 1 317 ? -17.797 -17.656 11.242 1 98.69 317 GLU B C 1
ATOM 5158 O O . GLU B 1 317 ? -18.125 -18.719 10.711 1 98.69 317 GLU B O 1
ATOM 5163 N N . ASP B 1 318 ? -18.562 -16.594 11.344 1 98.75 318 ASP B N 1
ATOM 5164 C CA . ASP B 1 318 ? -19.844 -16.625 10.664 1 98.75 318 ASP B CA 1
ATOM 5165 C C . ASP B 1 318 ? -19.672 -16.734 9.148 1 98.75 318 ASP B C 1
ATOM 5167 O O . ASP B 1 318 ? -20.562 -17.234 8.453 1 98.75 318 ASP B O 1
ATOM 5171 N N . PHE B 1 319 ? -18.5 -16.297 8.609 1 98.94 319 PHE B N 1
ATOM 5172 C CA . PHE B 1 319 ? -18.328 -16.234 7.16 1 98.94 319 PHE B CA 1
ATOM 5173 C C . PHE B 1 319 ? -17.047 -16.922 6.742 1 98.94 319 PHE B C 1
ATOM 5175 O O . PHE B 1 319 ? -16.828 -17.203 5.555 1 98.94 319 PHE B O 1
ATOM 5182 N N . VAL B 1 320 ? -16.141 -17.125 7.688 1 98.94 320 VAL B N 1
ATOM 5183 C CA . VAL B 1 320 ? -14.82 -17.688 7.398 1 98.94 320 VAL B CA 1
ATOM 5184 C C . VAL B 1 320 ? -14.727 -19.094 7.984 1 98.94 320 VAL B C 1
ATOM 5186 O O . VAL B 1 320 ? -15.195 -19.344 9.102 1 98.94 320 VAL B O 1
ATOM 5189 N N . SER B 1 321 ? -14.148 -20 7.246 1 98.81 321 SER B N 1
ATOM 5190 C CA . SER B 1 321 ? -13.953 -21.359 7.727 1 98.81 321 SER B CA 1
ATOM 5191 C C . SER B 1 321 ? -12.578 -21.891 7.328 1 98.81 321 SER B C 1
ATOM 5193 O O . SER B 1 321 ? -11.969 -21.406 6.379 1 98.81 321 SER B O 1
ATOM 5195 N N . THR B 1 322 ? -12.094 -22.891 8.07 1 98.88 322 THR B N 1
ATOM 5196 C CA . THR B 1 322 ? -10.852 -23.578 7.746 1 98.88 322 THR B CA 1
ATOM 5197 C C . THR B 1 322 ? -11.125 -24.781 6.844 1 98.88 322 THR B C 1
ATOM 5199 O O . THR B 1 322 ? -11.883 -25.688 7.215 1 98.88 322 THR B O 1
ATOM 5202 N N . ILE B 1 323 ? -10.531 -24.719 5.719 1 98.81 323 ILE B N 1
ATOM 5203 C CA . ILE B 1 323 ? -10.625 -25.828 4.773 1 98.81 323 ILE B CA 1
ATOM 5204 C C . ILE B 1 323 ? -9.547 -26.859 5.078 1 98.81 323 ILE B C 1
ATOM 5206 O O . ILE B 1 323 ? -9.789 -28.062 4.992 1 98.81 323 ILE B O 1
ATOM 5210 N N . LYS B 1 324 ? -8.367 -26.344 5.465 1 98.62 324 LYS B N 1
ATOM 5211 C CA . LYS B 1 324 ? -7.23 -27.219 5.754 1 98.62 324 LYS B CA 1
ATOM 5212 C C . LYS B 1 324 ? -6.25 -26.531 6.699 1 98.62 324 LYS B C 1
ATOM 5214 O O . LYS B 1 324 ? -6.016 -25.328 6.598 1 98.62 324 LYS B O 1
ATOM 5219 N N . GLU B 1 325 ? -5.766 -27.328 7.645 1 98.81 325 GLU B N 1
ATOM 5220 C CA . GLU B 1 325 ? -4.605 -26.953 8.445 1 98.81 325 GLU B CA 1
ATOM 5221 C C . GLU B 1 325 ? -3.346 -27.672 7.961 1 98.81 325 GLU B C 1
ATOM 5223 O O . GLU B 1 325 ? -3.402 -28.828 7.547 1 98.81 325 GLU B O 1
ATOM 5228 N N . PHE B 1 326 ? -2.221 -26.953 7.977 1 98.81 326 PHE B N 1
ATOM 5229 C CA . PHE B 1 326 ? -0.963 -27.578 7.582 1 98.81 326 PHE B CA 1
ATOM 5230 C C . PHE B 1 326 ? 0.214 -26.922 8.305 1 98.81 326 PHE B C 1
ATOM 5232 O O . PHE B 1 326 ? 0.049 -25.906 8.984 1 98.81 326 PHE B O 1
ATOM 5239 N N . SER B 1 327 ? 1.356 -27.594 8.219 1 98.75 327 SER B N 1
ATOM 5240 C CA . SER B 1 327 ? 2.6 -27.062 8.773 1 98.75 327 SER B CA 1
ATOM 5241 C C . SER B 1 327 ? 3.734 -27.141 7.762 1 98.75 327 SER B C 1
ATOM 5243 O O . SER B 1 327 ? 3.75 -28.031 6.906 1 98.75 327 SER B O 1
ATOM 5245 N N . LEU B 1 328 ? 4.547 -26.188 7.848 1 98.81 328 LEU B N 1
ATOM 5246 C CA . LEU B 1 328 ? 5.781 -26.156 7.066 1 98.81 328 LEU B CA 1
ATOM 5247 C C . LEU B 1 328 ? 6.996 -26.344 7.969 1 98.81 328 LEU B C 1
ATOM 5249 O O . LEU B 1 328 ? 7.184 -25.578 8.93 1 98.81 328 LEU B O 1
ATOM 5253 N N . ALA B 1 329 ? 7.844 -27.266 7.598 1 98.31 329 ALA B N 1
ATOM 5254 C CA . ALA B 1 329 ? 8.93 -27.656 8.492 1 98.31 329 ALA B CA 1
ATOM 5255 C C . ALA B 1 329 ? 10.188 -26.828 8.227 1 98.31 329 ALA B C 1
ATOM 5257 O O . ALA B 1 329 ? 11.102 -26.797 9.055 1 98.31 329 ALA B O 1
ATOM 5258 N N . ASN B 1 330 ? 10.266 -26.328 7.074 1 98.06 330 ASN B N 1
ATOM 5259 C CA . ASN B 1 330 ? 11.453 -25.578 6.691 1 98.06 330 ASN B CA 1
ATOM 5260 C C . ASN B 1 330 ? 11.156 -24.594 5.566 1 98.06 330 ASN B C 1
ATOM 5262 O O . ASN B 1 330 ? 10.047 -24.547 5.043 1 98.06 330 ASN B O 1
ATOM 5266 N N . ASN B 1 331 ? 12.141 -23.797 5.289 1 97.81 331 ASN B N 1
ATOM 5267 C CA . ASN B 1 331 ? 12.008 -22.75 4.277 1 97.81 331 ASN B CA 1
ATOM 5268 C C . ASN B 1 331 ? 11.742 -23.344 2.896 1 97.81 331 ASN B C 1
ATOM 5270 O O . ASN B 1 331 ? 11.023 -22.75 2.088 1 97.81 331 ASN B O 1
ATOM 5274 N N . ASP B 1 332 ? 12.25 -24.5 2.584 1 97.62 332 ASP B N 1
ATOM 5275 C CA . ASP B 1 332 ? 12.078 -25.125 1.276 1 97.62 332 ASP B CA 1
ATOM 5276 C C . ASP B 1 332 ? 10.609 -25.422 0.999 1 97.62 332 ASP B C 1
ATOM 5278 O O . ASP B 1 332 ? 10.148 -25.297 -0.138 1 97.62 332 ASP B O 1
ATOM 5282 N N . GLU B 1 333 ? 9.93 -25.812 1.98 1 98.38 333 GLU B N 1
ATOM 5283 C CA . GLU B 1 333 ? 8.508 -26.109 1.823 1 98.38 333 GLU B CA 1
ATOM 5284 C C . GLU B 1 333 ? 7.711 -24.844 1.523 1 98.38 333 GLU B C 1
ATOM 5286 O O . GLU B 1 333 ? 6.758 -24.875 0.743 1 98.38 333 GLU B O 1
ATOM 5291 N N . LEU B 1 334 ? 8.102 -23.75 2.174 1 98.56 334 LEU B N 1
ATOM 5292 C CA . LEU B 1 334 ? 7.461 -22.469 1.884 1 98.56 334 LEU B CA 1
ATOM 5293 C C . LEU B 1 334 ? 7.707 -22.047 0.436 1 98.56 334 LEU B C 1
ATOM 5295 O O . LEU B 1 334 ? 6.77 -21.688 -0.279 1 98.56 334 LEU B O 1
ATOM 5299 N N . LEU B 1 335 ? 8.977 -22.156 0.03 1 97.88 335 LEU B N 1
ATOM 5300 C CA . LEU B 1 335 ? 9.359 -21.75 -1.318 1 97.88 335 LEU B CA 1
ATOM 5301 C C . LEU B 1 335 ? 8.672 -22.625 -2.363 1 97.88 335 LEU B C 1
ATOM 5303 O O . LEU B 1 335 ? 8.336 -22.156 -3.451 1 97.88 335 LEU B O 1
ATOM 5307 N N . ALA B 1 336 ? 8.453 -23.844 -2.027 1 97.44 336 ALA B N 1
ATOM 5308 C CA . ALA B 1 336 ? 7.77 -24.766 -2.938 1 97.44 336 ALA B CA 1
ATOM 5309 C C . ALA B 1 336 ? 6.352 -24.297 -3.234 1 97.44 336 ALA B C 1
ATOM 5311 O O . ALA B 1 336 ? 5.891 -24.375 -4.375 1 97.44 336 ALA B O 1
ATOM 5312 N N . LEU B 1 337 ? 5.652 -23.797 -2.248 1 98.5 337 LEU B N 1
ATOM 5313 C CA . LEU B 1 337 ? 4.293 -23.297 -2.42 1 98.5 337 LEU B CA 1
ATOM 5314 C C . LEU B 1 337 ? 4.281 -22.016 -3.248 1 98.5 337 LEU B C 1
ATOM 5316 O O . LEU B 1 337 ? 3.326 -21.766 -3.984 1 98.5 337 LEU B O 1
ATOM 5320 N N . GLN B 1 338 ? 5.328 -21.266 -3.172 1 98.62 338 GLN B N 1
ATOM 5321 C CA . GLN B 1 338 ? 5.391 -19.922 -3.756 1 98.62 338 GLN B CA 1
ATOM 5322 C C . GLN B 1 338 ? 5.918 -19.969 -5.188 1 98.62 338 GLN B C 1
ATOM 5324 O O . GLN B 1 338 ? 5.793 -19 -5.934 1 98.62 338 GLN B O 1
ATOM 5329 N N . GLY B 1 339 ? 6.398 -21.047 -5.621 1 98.38 339 GLY B N 1
ATOM 5330 C CA . GLY B 1 339 ? 7.219 -21.172 -6.812 1 98.38 339 GLY B CA 1
ATOM 5331 C C . GLY B 1 339 ? 6.434 -21 -8.102 1 98.38 339 GLY B C 1
ATOM 5332 O O . GLY B 1 339 ? 5.277 -21.406 -8.188 1 98.38 339 GLY B O 1
ATOM 5333 N N . ALA B 1 340 ? 7.117 -20.375 -9.102 1 98.19 340 ALA B N 1
ATOM 5334 C CA . ALA B 1 340 ? 6.578 -20.359 -10.461 1 98.19 340 ALA B CA 1
ATOM 5335 C C . ALA B 1 340 ? 6.391 -21.766 -10.984 1 98.19 340 ALA B C 1
ATOM 5337 O O . ALA B 1 340 ? 7.234 -22.641 -10.766 1 98.19 340 ALA B O 1
ATOM 5338 N N . GLY B 1 341 ? 5.273 -21.984 -11.625 1 97.38 341 GLY B N 1
ATOM 5339 C CA . GLY B 1 341 ? 5 -23.297 -12.172 1 97.38 341 GLY B CA 1
ATOM 5340 C C . GLY B 1 341 ? 4.402 -24.25 -11.148 1 97.38 341 GLY B C 1
ATOM 5341 O O . GLY B 1 341 ? 4.164 -25.422 -11.453 1 97.38 341 GLY B O 1
ATOM 5342 N N . VAL B 1 342 ? 4.184 -23.812 -9.992 1 97.81 342 VAL B N 1
ATOM 5343 C CA . VAL B 1 342 ? 3.631 -24.641 -8.93 1 97.81 342 VAL B CA 1
ATOM 5344 C C . VAL B 1 342 ? 2.182 -24.25 -8.672 1 97.81 342 VAL B C 1
ATOM 5346 O O . VAL B 1 342 ? 1.845 -23.062 -8.672 1 97.81 342 VAL B O 1
ATOM 5349 N N . HIS B 1 343 ? 1.346 -25.234 -8.586 1 98.38 343 HIS B N 1
ATOM 5350 C CA . HIS B 1 343 ? -0.015 -25.047 -8.094 1 98.38 343 HIS B CA 1
ATOM 5351 C C . HIS B 1 343 ? -0.102 -25.312 -6.594 1 98.38 343 HIS B C 1
ATOM 5353 O O . HIS B 1 343 ? -0.215 -26.469 -6.168 1 98.38 343 HIS B O 1
ATOM 5359 N N . PRO B 1 344 ? -0.145 -24.266 -5.73 1 98.69 344 PRO B N 1
ATOM 5360 C CA . PRO B 1 344 ? 0.025 -24.469 -4.293 1 98.69 344 PRO B CA 1
ATOM 5361 C C . PRO B 1 344 ? -1.126 -25.266 -3.672 1 98.69 344 PRO B C 1
ATOM 5363 O O . PRO B 1 344 ? -0.923 -26 -2.705 1 98.69 344 PRO B O 1
ATOM 5366 N N . LEU B 1 345 ? -2.334 -25.156 -4.203 1 98.69 345 LEU B N 1
ATOM 5367 C CA . LEU B 1 345 ? -3.477 -25.875 -3.654 1 98.69 345 LEU B CA 1
ATOM 5368 C C . LEU B 1 345 ? -3.367 -27.375 -3.945 1 98.69 345 LEU B C 1
ATOM 5370 O O . LEU B 1 345 ? -3.883 -28.203 -3.188 1 98.69 345 LEU B O 1
ATOM 5374 N N . LYS B 1 346 ? -2.707 -27.719 -5.066 1 98.19 346 LYS B N 1
ATOM 5375 C CA . LYS B 1 346 ? -2.438 -29.141 -5.336 1 98.19 346 LYS B CA 1
ATOM 5376 C C . LYS B 1 346 ? -1.365 -29.672 -4.395 1 98.19 346 LYS B C 1
ATOM 5378 O O . LYS B 1 346 ? -1.486 -30.797 -3.883 1 98.19 346 LYS B O 1
ATOM 5383 N N . VAL B 1 347 ? -0.34 -28.859 -4.188 1 98.19 347 VAL B N 1
ATOM 5384 C CA . VAL B 1 347 ? 0.735 -29.25 -3.283 1 98.19 347 VAL B CA 1
ATOM 5385 C C . VAL B 1 347 ? 0.165 -29.547 -1.897 1 98.19 347 VAL B C 1
ATOM 5387 O O . VAL B 1 347 ? 0.58 -30.5 -1.236 1 98.19 347 VAL B O 1
ATOM 5390 N N . LEU B 1 348 ? -0.857 -28.781 -1.504 1 98.38 348 LEU B N 1
ATOM 5391 C CA . LEU B 1 348 ? -1.427 -28.906 -0.167 1 98.38 348 LEU B CA 1
ATOM 5392 C C . LEU B 1 348 ? -2.539 -29.953 -0.148 1 98.38 348 LEU B C 1
ATOM 5394 O O . LEU B 1 348 ? -3.137 -30.203 0.899 1 98.38 348 LEU B O 1
ATOM 5398 N N . GLY B 1 349 ? -2.893 -30.484 -1.276 1 97.62 349 GLY B N 1
ATOM 5399 C CA . GLY B 1 349 ? -3.891 -31.547 -1.35 1 97.62 349 GLY B CA 1
ATOM 5400 C C . GLY B 1 349 ? -5.312 -31.016 -1.32 1 97.62 349 GLY B C 1
ATOM 5401 O O . GLY B 1 349 ? -6.254 -31.781 -1.068 1 97.62 349 GLY B O 1
ATOM 5402 N N . VAL B 1 350 ? -5.531 -29.75 -1.482 1 97.94 350 VAL B N 1
ATOM 5403 C CA . VAL B 1 350 ? -6.859 -29.141 -1.532 1 97.94 350 VAL B CA 1
ATOM 5404 C C . VAL B 1 350 ? -7.52 -29.453 -2.875 1 97.94 350 VAL B C 1
ATOM 5406 O O . VAL B 1 350 ? -8.727 -29.688 -2.939 1 97.94 350 VAL B O 1
ATOM 5409 N N . ILE B 1 351 ? -6.691 -29.391 -3.889 1 94.12 351 ILE B N 1
ATOM 5410 C CA . ILE B 1 351 ? -7.094 -29.859 -5.211 1 94.12 351 ILE B CA 1
ATOM 5411 C C . ILE B 1 351 ? -6.473 -31.234 -5.488 1 94.12 351 ILE B C 1
ATOM 5413 O O . ILE B 1 351 ? -5.305 -31.469 -5.168 1 94.12 351 ILE B O 1
ATOM 5417 N N . SER B 1 352 ? -7.375 -32.188 -5.945 1 82.19 352 SER B N 1
ATOM 5418 C CA . SER B 1 352 ? -6.859 -33.531 -6.27 1 82.19 352 SER B CA 1
ATOM 5419 C C . SER B 1 352 ? -5.879 -33.469 -7.434 1 82.19 352 SER B C 1
ATOM 5421 O O . SER B 1 352 ? -6.043 -32.656 -8.352 1 82.19 352 SER B O 1
ATOM 5423 N N . GLY B 1 353 ? -4.703 -34.094 -7.246 1 64.88 353 GLY B N 1
ATOM 5424 C CA . GLY B 1 353 ? -3.596 -34.188 -8.188 1 64.88 353 GLY B CA 1
ATOM 5425 C C . GLY B 1 353 ? -4.027 -34.562 -9.586 1 64.88 353 GLY B C 1
ATOM 5426 O O . GLY B 1 353 ? -5.102 -35.125 -9.781 1 64.88 353 GLY B O 1
#

pLDDT: mean 91.98, std 19.32, range [24.44, 98.94]

Secondary structure (DSSP, 8-state):
-----------------------------------HHHHHHHHHHHHHHHHT--TT-TTEEEEE-TTS-EETTEE-HHHHHHHHHHH---TTTT-EEE----TTSPPEEEEEETTTTEEEEEEE-TTSSSEEEEEEEE--HHHHHTTTTT---GGGTTHHHHHHHHTSTT--HHHHHHHHHH-S--HHHHHHHHHHHHHHHHS--S-TTTEEEEEEESS--TTHHHHHHHH---TTTTSEEE-B--HHHHHHHHHHHSSEEEEEEEEEETTTTEEEEEEEEE-HHHHHHTTTTTTS-HHHHHHHHHHHHHHTTT-GGGTEEEEEEEEE-SHHHHHHHHBTT--HHHHTTSS--/-----------------------------------HHHHHHHHHHHHHHHHT--TT-TTEEEEE-TTS-EETTEE-HHHHHHHHHHH---TTTT-EEE----TTSPPEEEEEETTTTEEEEEEE-TTSSSEEEEEEEE--HHHHHTTTTT---GGGTTHHHHHHHHTSTT--HHHHHHHHHH-S--HHHHHHHHHHHHHHHHS--S-TTTEEEEEEESS--TTHHHHHHHH---TTTTSEEE-B--HHHHHHHHHHHSSEEEEEEEEEETTTTEEEEEEEEE-HHHHHHTTTTTTS-HHHHHHHHHHHHHHTTT-GGGTEEEEEEEEE-SHHHHHHHHBTT--HHHHTTSS--

Sequence (706 aa):
MQDRRVDNMKMDRIIATTLLLLALVPGMAMAEGVDMYQLGADAAEYAMAELGFVKGDSNVLTLTNAGYPVIDGQTTDLCLDAVMETTGSSPGKENLINILSPPWKPLWFGFYNSNTGEAVYMKVNADGSGFEIQDKEKIDAETVLANVSAWEPGNFSHMMPIANVWAHENTPYVFMKAVELHDHICPGVSSGFLLAKYMEETLPIEDPANQSYKVIACPNWCKDDYFQVAWDCTPGKSGLFVKYLTADETAALTEKYGTRVAGIFIRWDAASKSGDGLVLGFDFDKAGNMSNIETWPSWAYRLKEDIVLMDAADSPEDFVSTIKEFSLANNDELLALQGAGVHPLKVLGVISGMQDRRVDNMKMDRIIATTLLLLALVPGMAMAEGVDMYQLGADAAEYAMAELGFVKGDSNVLTLTNAGYPVIDGQTTDLCLDAVMETTGSSPGKENLINILSPPWKPLWFGFYNSNTGEAVYMKVNADGSGFEIQDKEKIDAETVLANVSAWEPGNFSHMMPIANVWAHENTPYVFMKAVELHDHICPGVSSGFLLAKYMEETLPIEDPANQSYKVIACPNWCKDDYFQVAWDCTPGKSGLFVKYLTADETAALTEKYGTRVAGIFIRWDAASKSGDGLVLGFDFDKAGNMSNIETWPSWAYRLKEDIVLMDAADSPEDFVSTIKEFSLANNDELLALQGAGVHPLKVLGVISG

Solvent-accessible surface area (backbone atoms only — not comparable to full-atom values): 37261 Å² total; per-residue (Å²): 140,84,78,80,77,79,77,78,79,78,80,77,79,77,77,77,75,75,76,75,74,72,70,75,64,78,70,78,69,68,76,76,72,68,62,38,40,56,55,19,34,51,53,36,51,52,42,28,64,76,70,68,55,58,67,57,46,84,55,35,37,38,36,29,30,48,50,34,21,45,49,93,88,37,70,23,24,38,18,35,34,25,30,28,67,59,38,49,41,32,64,27,73,65,22,38,43,62,28,52,37,29,35,75,46,79,45,39,44,34,39,34,34,67,85,78,24,36,32,35,42,34,33,39,34,86,78,54,85,45,66,76,40,81,46,75,48,74,53,32,58,74,62,46,66,75,32,57,92,84,54,76,58,74,93,38,56,65,53,36,43,44,54,43,49,65,69,34,90,72,53,55,63,64,57,51,55,14,29,17,71,60,50,52,62,46,48,43,37,47,47,23,52,33,49,50,50,43,44,47,70,74,57,54,83,82,43,64,90,43,39,48,55,35,36,40,27,52,33,60,45,37,22,56,32,30,44,26,50,60,47,54,18,34,49,22,73,71,15,31,32,30,25,38,60,51,71,67,56,49,51,53,45,21,66,73,68,74,27,38,65,50,22,39,40,29,43,33,30,66,80,76,32,27,30,47,32,35,32,33,24,38,38,58,66,61,46,33,65,77,21,42,54,89,79,43,58,67,75,54,17,41,46,43,26,34,50,54,49,47,71,29,61,90,45,25,66,81,43,39,46,78,75,39,78,50,75,35,82,33,59,64,58,53,50,53,47,40,22,50,41,31,38,43,52,42,76,70,59,76,37,83,125,137,86,80,79,78,79,80,78,77,79,79,79,79,78,76,78,75,76,76,75,75,72,70,73,64,80,71,78,69,69,74,76,73,70,61,39,39,56,54,20,33,50,53,37,52,52,42,30,64,76,70,68,56,57,67,56,47,84,55,37,38,39,36,29,30,48,52,33,22,45,49,93,87,36,72,22,24,39,19,37,33,24,30,28,66,58,38,48,42,31,64,27,72,65,23,38,42,63,28,55,38,31,36,75,48,82,45,39,45,35,38,35,34,67,85,78,25,36,32,35,42,33,33,40,32,86,80,55,85,44,66,76,40,82,45,73,47,76,52,33,59,74,62,47,66,75,32,58,92,83,54,78,58,72,93,38,56,66,52,37,43,42,54,44,48,65,69,34,90,72,51,55,65,62,58,50,56,16,29,16,71,61,50,52,62,46,48,43,37,47,48,24,54,34,49,47,51,43,43,46,70,74,57,54,83,84,44,64,90,43,38,48,54,33,37,40,28,53,33,60,43,37,22,57,32,29,45,26,50,61,48,55,19,34,48,21,74,70,15,32,31,30,26,40,60,52,72,66,56,51,51,53,45,21,66,74,68,74,26,37,65,51,22,38,40,28,42,34,29,65,80,76,31,28,30,46,33,37,32,34,24,37,36,58,67,62,45,34,64,75,21,41,53,89,78,44,58,69,74,54,17,41,45,44,25,33,51,54,48,47,71,30,61,92,45,25,67,79,43,36,46,79,77,41,79,49,74,34,82,33,59,66,57,53,50,54,46,40,22,51,40,31,38,44,50,43,76,70,60,76,37,84,124